Protein AF-0000000079478395 (afdb_homodimer)

Foldseek 3Di:
DWKKFKAQDLVLLVVVLLVLLLVVLPDQKWKFKDAPFKTKTWDFDDVVVQGKIKIKIFTRVLRGPDIDFACPDPVGRMWIKIFGSVVVNVLSVVQSQFSMKMWIWDDDPAIWIKIWGFHDDPPPDTDIDIDTTGIDTDDPVPDDDDDDDDDFQAKKKDQVQVVVLVVLVVQVVADQKKKWKWAQDPVRFIKIKIKHHDPPPDIDIDIDRPMDTDPRGHIAMAMFGCSSVNSSSVPRPDAARMWMWTHDHHFWIWIWGHHPRMIMIMIGTGPDD/DWKKFKAQDLVLLVVVLLVLVLVVLPDQKWKFKDAPFKTKTWDFDDVVVQGKIKIKIFTRVLRGPDIDFACPDPVGRMWIKIFGSVVVNVLSVVQSQFSMKMWIWDDDVAIWIKIWGFHDDPPPDTDIDIDTTGIDTDDPVPDDDDDDDDDFQAKKKDQVQVVVLVVLVVQVVADQKKKWKWAQDPVRFIKIKIKHHDPPPDIDIDIDRPMDTDPRGHIAMAMFGCSSVNSSSVPRPDAARMWMWTHDHHFWIWIWGHHPRMIMIMIGTGPDD

Nearest PDB structures (foldseek):
  8gnn-assembly1_B  TM=8.904E-01  e=8.316E-24  Homo sapiens
  3g65-assembly1_C  TM=8.944E-01  e=1.854E-24  Homo sapiens
  6j8y-assembly1_B  TM=8.993E-01  e=3.936E-23  Homo sapiens
  7z6h-assembly1_C  TM=8.619E-01  e=3.527E-24  Homo sapiens
  3ggr-assembly1_B  TM=8.440E-01  e=3.562E-20  Homo sapiens

Secondary structure (DSSP, 8-state):
-EEEEEE-SHHHHHHHHHHHHHHHTT-SEEEEEE-SSEEEEEEE--GGGT--EEEEEEEHHHH-SEEEEE-SSSTT--EEEEEEHHHHHHHHHHTTT-SEEEEEEEESSSEEEEEEEEE--SSSS-EEEEEEEE-EEPPGGG-------S--SEEEEES-HHHHHHHHHHHHHH-SEEEEEEEE-TTS-EEEEEEEEETTTEEEEEEE-SEE--TT---EEEEEE-HHHHHHHHH-SS--SEEEEEEETTTEEEEEEE-SS-EEEEEEE----/-EEEEEE-SHHHHHHHHHHHHHHHTT-SEEEEEE-SSEEEEEEE--GGGT--EEEEEEEHHHH-SEEEEE-SSSTT--EEEEEEHHHHHHHHHHTTT-SEEEEEEEESSSEEEEEEEEE--SSSS-EEEEEEEE-EEPPGGG-------S--SEEEEES-HHHHHHHHHHHHHH-SEEEEEEEE-TTS-EEEEEEEEETTTEEEEEEE-SEE--TT---EEEEEE-HHHHHHHHH-SS--SEEEEEEETTTEEEEEEE-SS-EEEEEEE----

pLDDT: mean 93.63, std 6.93, range [51.0, 98.69]

Radius of gyration: 32.06 Å; Cα contacts (8 Å, |Δi|>4): 1308; chains: 2; bounding box: 68×97×59 Å

Organism: Varroa destructor (NCBI:txid109461)

InterPro domains:
  IPR007150 HUS1/Mec3 [PF04005] (1-259)
  IPR007150 HUS1/Mec3 [PTHR12900] (1-249)
  IPR016580 HUS1 [PIRSF011312] (1-261)
  IPR046938 DNA clamp superfamily [SSF55979] (12-113)

Structure (mmCIF, N/CA/C/O backbone):
data_AF-0000000079478395-model_v1
#
loop_
_entity.id
_entity.type
_entity.pdbx_description
1 polymer 'Checkpoint protein'
#
loop_
_atom_site.group_PDB
_atom_site.id
_atom_site.type_symbol
_atom_site.label_atom_id
_atom_site.label_alt_id
_atom_site.label_comp_id
_atom_site.label_asym_id
_atom_site.label_entity_id
_atom_site.label_seq_id
_atom_site.pdbx_PDB_ins_code
_atom_site.Cartn_x
_atom_site.Cartn_y
_atom_site.Cartn_z
_atom_site.occupancy
_atom_site.B_iso_or_equiv
_atom_site.auth_seq_id
_atom_site.auth_comp_id
_atom_site.auth_asym_id
_atom_site.auth_atom_id
_atom_site.pdbx_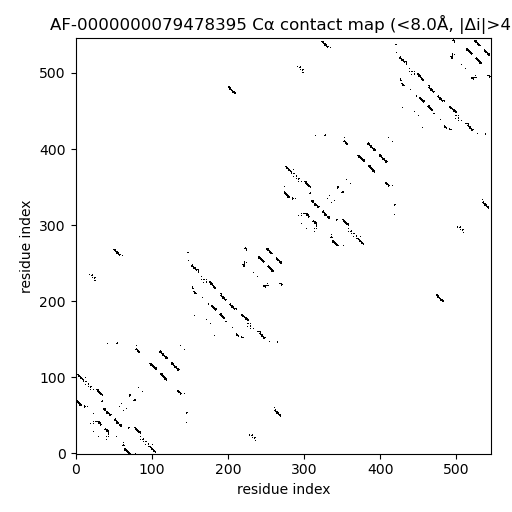PDB_model_num
ATOM 1 N N . MET A 1 1 ? 7.117 47.562 14.719 1 93.94 1 MET A N 1
ATOM 2 C CA . MET A 1 1 ? 7.102 46.125 14.984 1 93.94 1 MET A CA 1
ATOM 3 C C . MET A 1 1 ? 8.492 45.625 15.367 1 93.94 1 MET A C 1
ATOM 5 O O . MET A 1 1 ? 9.492 46.094 14.828 1 93.94 1 MET A O 1
ATOM 9 N N . LYS A 1 2 ? 8.531 44.781 16.438 1 95.69 2 LYS A N 1
ATOM 10 C CA . LYS A 1 2 ? 9.789 44.25 16.938 1 95.69 2 LYS A CA 1
ATOM 11 C C . LYS A 1 2 ? 9.688 42.75 17.219 1 95.69 2 LYS A C 1
ATOM 13 O O . LYS A 1 2 ? 8.68 42.281 17.734 1 95.69 2 LYS A O 1
ATOM 18 N N . PHE A 1 3 ? 10.695 42.031 16.812 1 97.69 3 PHE A N 1
ATOM 19 C CA . PHE A 1 3 ? 10.711 40.594 17.094 1 97.69 3 PHE A CA 1
ATOM 20 C C . PHE A 1 3 ? 12.141 40.062 17.234 1 97.69 3 PHE A C 1
ATOM 22 O O . PHE A 1 3 ? 12.992 40.375 16.406 1 97.69 3 PHE A O 1
ATOM 29 N N . ARG A 1 4 ? 12.32 39.312 18.234 1 98.12 4 ARG A N 1
ATOM 30 C CA . ARG A 1 4 ? 13.547 38.562 18.438 1 98.12 4 ARG A CA 1
ATOM 31 C C . ARG A 1 4 ? 13.273 37.281 19.219 1 98.12 4 ARG A C 1
ATOM 33 O O . ARG A 1 4 ? 12.68 37.312 20.297 1 98.12 4 ARG A O 1
ATOM 40 N N . GLY A 1 5 ? 13.625 36.219 18.688 1 97.94 5 GLY A N 1
ATOM 41 C CA . GLY A 1 5 ? 13.516 34.906 19.328 1 97.94 5 GLY A CA 1
ATOM 42 C C . GLY A 1 5 ? 14.805 34.125 19.297 1 97.94 5 GLY A C 1
ATOM 43 O O . GLY A 1 5 ? 15.531 34.125 18.312 1 97.94 5 GLY A O 1
ATOM 44 N N . VAL A 1 6 ? 15.086 33.438 20.484 1 98.06 6 VAL A N 1
ATOM 45 C CA . VAL A 1 6 ? 16.312 32.656 20.578 1 98.06 6 VAL A CA 1
ATOM 46 C C . VAL A 1 6 ? 15.977 31.203 20.938 1 98.06 6 VAL A C 1
ATOM 48 O O . VAL A 1 6 ? 15.211 30.953 21.859 1 98.06 6 VAL A O 1
ATOM 51 N N . ILE A 1 7 ? 16.516 30.359 20.188 1 97.19 7 ILE A N 1
ATOM 52 C CA . ILE A 1 7 ? 16.391 28.938 20.453 1 97.19 7 ILE A CA 1
ATOM 53 C C . ILE A 1 7 ? 17.734 28.375 20.938 1 97.19 7 ILE A C 1
ATOM 55 O O . ILE A 1 7 ? 18.75 28.516 20.25 1 97.19 7 ILE A O 1
ATOM 59 N N . LYS A 1 8 ? 17.781 27.688 22.062 1 94.06 8 LYS A N 1
ATOM 60 C CA . LYS A 1 8 ? 19.062 27.312 22.641 1 94.06 8 LYS A CA 1
ATOM 61 C C . LYS A 1 8 ? 19.219 25.797 22.703 1 94.06 8 LYS A C 1
ATOM 63 O O . LYS A 1 8 ? 20.109 25.281 23.391 1 94.06 8 LYS A O 1
ATOM 68 N N . ASN A 1 9 ? 18.344 25.062 22.125 1 89.69 9 ASN A N 1
ATOM 69 C CA . ASN A 1 9 ? 18.547 23.609 22.094 1 89.69 9 ASN A CA 1
ATOM 70 C C . ASN A 1 9 ? 18.156 23.016 20.75 1 89.69 9 ASN A C 1
ATOM 72 O O . ASN A 1 9 ? 17.281 23.531 20.062 1 89.69 9 ASN A O 1
ATOM 76 N N . THR A 1 10 ? 18.828 21.969 20.5 1 91 10 THR A N 1
ATOM 77 C CA . THR A 1 10 ? 18.719 21.312 19.203 1 91 10 THR A CA 1
ATOM 78 C C . THR A 1 10 ? 17.328 20.734 18.984 1 91 10 THR A C 1
ATOM 80 O O . THR A 1 10 ? 16.797 20.75 17.875 1 91 10 THR A O 1
ATOM 83 N N . HIS A 1 11 ? 16.734 20.344 20.062 1 91.75 11 HIS A N 1
ATOM 84 C CA . HIS A 1 11 ? 15.406 19.766 19.969 1 91.75 11 HIS A CA 1
ATOM 85 C C . HIS A 1 11 ? 14.391 20.766 19.438 1 91.75 11 HIS A C 1
ATOM 87 O O . HIS A 1 11 ? 13.609 20.453 18.547 1 91.75 11 HIS A O 1
ATOM 93 N N . ASN A 1 12 ? 14.492 21.969 19.984 1 94.38 12 ASN A N 1
ATOM 94 C CA . ASN A 1 12 ? 13.555 23 19.578 1 94.38 12 ASN A CA 1
ATOM 95 C C . ASN A 1 12 ? 13.828 23.484 18.156 1 94.38 12 ASN A C 1
ATOM 97 O O . ASN A 1 12 ? 12.906 23.828 17.422 1 94.38 12 ASN A O 1
ATOM 101 N N . LEU A 1 13 ? 15.008 23.469 17.828 1 94.31 13 LEU A N 1
ATOM 102 C CA . LEU A 1 13 ? 15.352 23.828 16.453 1 94.31 13 LEU A CA 1
ATOM 103 C C . LEU A 1 13 ? 14.797 22.812 15.469 1 94.31 13 LEU A C 1
ATOM 105 O O . LEU A 1 13 ? 14.289 23.188 14.406 1 94.31 13 LEU A O 1
ATOM 109 N N . GLN A 1 14 ? 14.883 21.578 15.867 1 93.31 14 GLN A N 1
ATOM 110 C CA . GLN A 1 14 ? 14.328 20.5 15.047 1 93.31 14 GLN A CA 1
ATOM 111 C C . GLN A 1 14 ? 12.812 20.609 14.945 1 93.31 14 GLN A C 1
ATOM 113 O O . GLN A 1 14 ? 12.227 20.266 13.914 1 93.31 14 GLN A O 1
ATOM 118 N N . LEU A 1 15 ? 12.25 21.031 16.031 1 94.44 15 LEU A N 1
ATOM 119 C CA . LEU A 1 15 ? 10.812 21.266 16.047 1 94.44 15 LEU A CA 1
ATOM 120 C C . LEU A 1 15 ? 10.406 22.297 14.992 1 94.44 15 LEU A C 1
ATOM 122 O O . LEU A 1 15 ? 9.492 22.047 14.211 1 94.44 15 LEU A O 1
ATOM 126 N N . LEU A 1 16 ? 11.125 23.344 14.984 1 96.44 16 LEU A N 1
ATOM 127 C CA . LEU A 1 16 ? 10.812 24.391 14.016 1 96.44 16 LEU A CA 1
ATOM 128 C C . LEU A 1 16 ? 11.07 23.906 12.594 1 96.44 16 LEU A C 1
ATOM 130 O O . LEU A 1 16 ? 10.273 24.188 11.688 1 96.44 16 LEU A O 1
ATOM 134 N N . LEU A 1 17 ? 12.117 23.234 12.398 1 95.81 17 LEU A N 1
ATOM 135 C CA . LEU A 1 17 ? 12.43 22.703 11.078 1 95.81 17 LEU A CA 1
ATOM 136 C C . LEU A 1 17 ? 11.344 21.75 10.602 1 95.81 17 LEU A C 1
ATOM 138 O O . LEU A 1 17 ? 10.945 21.797 9.438 1 95.81 17 LEU A O 1
ATOM 142 N N . ARG A 1 18 ? 10.852 20.938 11.477 1 95.25 18 ARG A N 1
ATOM 143 C CA . ARG A 1 18 ? 9.781 20.016 11.141 1 95.25 18 ARG A CA 1
ATOM 144 C C . ARG A 1 18 ? 8.531 20.766 10.695 1 95.25 18 ARG A C 1
ATOM 146 O O . ARG A 1 18 ? 7.879 20.375 9.727 1 95.25 18 ARG A O 1
ATOM 153 N N . ALA A 1 19 ? 8.211 21.781 11.414 1 97.31 19 ALA A N 1
ATOM 154 C CA . ALA A 1 19 ? 7.051 22.594 11.062 1 97.31 19 ALA A CA 1
ATOM 155 C C . ALA A 1 19 ? 7.215 23.203 9.672 1 97.31 19 ALA A C 1
ATOM 157 O O . ALA A 1 19 ? 6.301 23.141 8.844 1 97.31 19 ALA A O 1
ATOM 158 N N . VAL A 1 20 ? 8.352 23.719 9.438 1 97.75 20 VAL A N 1
ATOM 159 C CA . VAL A 1 20 ? 8.633 24.359 8.164 1 97.75 20 VAL A CA 1
ATOM 160 C C . VAL A 1 20 ? 8.625 23.328 7.043 1 97.75 20 VAL A C 1
ATOM 162 O O . VAL A 1 20 ? 8.125 23.594 5.945 1 97.75 20 VAL A O 1
ATOM 165 N N . HIS A 1 21 ? 9.117 22.219 7.363 1 96.56 21 HIS A N 1
ATOM 166 C CA . HIS A 1 21 ? 9.125 21.125 6.387 1 96.56 21 HIS A CA 1
ATOM 167 C C . HIS A 1 21 ? 7.707 20.734 5.996 1 96.56 21 HIS A C 1
ATOM 169 O O . HIS A 1 21 ? 7.422 20.516 4.816 1 96.56 21 HIS A O 1
ATOM 175 N N . MET A 1 22 ? 6.852 20.609 6.906 1 96.81 22 MET A N 1
ATOM 176 C CA . MET A 1 22 ? 5.457 20.281 6.621 1 96.81 22 MET A CA 1
ATOM 177 C C . MET A 1 22 ? 4.836 21.328 5.699 1 96.81 22 MET A C 1
ATOM 179 O O . MET A 1 22 ? 4.152 20.984 4.734 1 96.81 22 MET A O 1
ATOM 183 N N . ILE A 1 23 ? 5.148 22.531 5.965 1 97.56 23 ILE A N 1
ATOM 184 C CA . ILE A 1 23 ? 4.617 23.641 5.18 1 97.56 23 ILE A CA 1
ATOM 185 C C . ILE A 1 23 ? 5.176 23.578 3.76 1 97.56 23 ILE A C 1
ATOM 187 O O . ILE A 1 23 ? 4.473 23.891 2.797 1 97.56 23 ILE A O 1
ATOM 191 N N . SER A 1 24 ? 6.406 23.203 3.672 1 97.06 24 SER A N 1
ATOM 192 C CA . SER A 1 24 ? 7.082 23.188 2.381 1 97.06 24 SER A CA 1
ATOM 193 C C . SER A 1 24 ? 6.41 22.203 1.42 1 97.06 24 SER A C 1
ATOM 195 O O . SER A 1 24 ? 6.562 22.328 0.202 1 97.06 24 SER A O 1
ATOM 197 N N . LYS A 1 25 ? 5.645 21.266 1.915 1 95.12 25 LYS A N 1
ATOM 198 C CA . LYS A 1 25 ? 4.938 20.297 1.086 1 95.12 25 LYS A CA 1
ATOM 199 C C . LYS A 1 25 ? 3.689 20.906 0.459 1 95.12 25 LYS A C 1
ATOM 201 O O . LYS A 1 25 ? 3.117 20.344 -0.477 1 95.12 25 LYS A O 1
ATOM 206 N N . ILE A 1 26 ? 3.307 22.078 0.953 1 95.06 26 ILE A N 1
ATOM 207 C CA . ILE A 1 26 ? 2.029 22.656 0.545 1 95.06 26 ILE A CA 1
ATOM 208 C C . ILE A 1 26 ? 2.273 23.906 -0.282 1 95.06 26 ILE A C 1
ATOM 210 O O . ILE A 1 26 ? 1.608 24.141 -1.296 1 95.06 26 ILE A O 1
ATOM 214 N N . ALA A 1 27 ? 3.32 24.688 0.171 1 95.56 27 ALA A N 1
ATOM 215 C CA . ALA A 1 27 ? 3.441 26.016 -0.439 1 95.56 27 ALA A CA 1
ATOM 216 C C . ALA A 1 27 ? 4.895 26.484 -0.45 1 95.56 27 ALA A C 1
ATOM 218 O O . ALA A 1 27 ? 5.719 25.984 0.324 1 95.56 27 ALA A O 1
ATOM 219 N N . LYS A 1 28 ? 5.141 27.5 -1.256 1 96.94 28 LYS A N 1
ATOM 220 C CA . LYS A 1 28 ? 6.477 28.078 -1.373 1 96.94 28 LYS A CA 1
ATOM 221 C C . LYS A 1 28 ? 6.633 29.297 -0.464 1 96.94 28 LYS A C 1
ATOM 223 O O . LYS A 1 28 ? 7.75 29.734 -0.184 1 96.94 28 LYS A O 1
ATOM 228 N N . GLU A 1 29 ? 5.5 29.859 -0.106 1 97.81 29 GLU A N 1
ATOM 229 C CA . GLU A 1 29 ? 5.477 30.969 0.833 1 97.81 29 GLU A CA 1
ATOM 230 C C . GLU A 1 29 ? 4.562 30.688 2.02 1 97.81 29 GLU A C 1
ATOM 232 O O . GLU A 1 29 ? 3.559 29.984 1.876 1 97.81 29 GLU A O 1
ATOM 237 N N . VAL A 1 30 ? 4.93 31.281 3.09 1 98.31 30 VAL A N 1
ATOM 238 C CA . VAL A 1 30 ? 4.129 31.047 4.285 1 98.31 30 VAL A CA 1
ATOM 239 C C . VAL A 1 30 ? 3.869 32.375 5.004 1 98.31 30 VAL A C 1
ATOM 241 O O . VAL A 1 30 ? 4.672 33.312 4.914 1 98.31 30 VAL A O 1
ATOM 244 N N . ASP A 1 31 ? 2.725 32.469 5.629 1 98.69 31 ASP A N 1
ATOM 245 C CA . ASP A 1 31 ? 2.416 33.562 6.566 1 98.69 31 ASP A CA 1
ATOM 246 C C . ASP A 1 31 ? 2.91 33.219 7.973 1 98.69 31 ASP A C 1
ATOM 248 O O . ASP A 1 31 ? 2.268 32.438 8.695 1 98.69 31 ASP A O 1
ATOM 252 N N . LEU A 1 32 ? 4.047 33.719 8.344 1 98.62 32 LEU A N 1
ATOM 253 C CA . LEU A 1 32 ? 4.559 33.594 9.703 1 98.62 32 LEU A CA 1
ATOM 254 C C . LEU A 1 32 ? 3.861 34.594 10.641 1 98.62 32 LEU A C 1
ATOM 256 O O . LEU A 1 32 ? 3.973 35.812 10.469 1 98.62 32 LEU A O 1
ATOM 260 N N . GLN A 1 33 ? 3.188 34.031 11.609 1 98.5 33 GLN A N 1
ATOM 261 C CA . GLN A 1 33 ? 2.436 34.844 12.555 1 98.5 33 GLN A CA 1
ATOM 262 C C . GLN A 1 33 ? 3.051 34.812 13.945 1 98.5 33 GLN A C 1
ATOM 264 O O . GLN A 1 33 ? 3.16 33.719 14.539 1 98.5 33 GLN A O 1
ATOM 269 N N . LEU A 1 34 ? 3.441 35.938 14.398 1 98.19 34 LEU A N 1
ATOM 270 C CA . LEU A 1 34 ? 4.027 36.062 15.727 1 98.19 34 LEU A CA 1
ATOM 271 C C . LEU A 1 34 ? 3.084 36.781 16.672 1 98.19 34 LEU A C 1
ATOM 273 O O . LEU A 1 34 ? 2.633 37.875 16.375 1 98.19 34 LEU A O 1
ATOM 277 N N . SER A 1 35 ? 2.754 36.125 17.703 1 97.06 35 SER A N 1
ATOM 278 C CA . SER A 1 35 ? 1.955 36.75 18.75 1 97.06 35 SER A CA 1
ATOM 279 C C . SER A 1 35 ? 2.688 36.719 20.094 1 97.06 35 SER A C 1
ATOM 281 O O . SER A 1 35 ? 3.85 36.312 20.156 1 97.06 35 SER A O 1
ATOM 283 N N . GLN A 1 36 ? 1.993 37.188 21.078 1 95.62 36 GLN A N 1
ATOM 284 C CA . GLN A 1 36 ? 2.596 37.25 22.406 1 95.62 36 GLN A CA 1
ATOM 285 C C . GLN A 1 36 ? 2.932 35.844 22.938 1 95.62 36 GLN A C 1
ATOM 287 O O . GLN A 1 36 ? 3.896 35.688 23.672 1 95.62 36 GLN A O 1
ATOM 292 N N . ASN A 1 37 ? 2.176 34.875 22.438 1 95.56 37 ASN A N 1
ATOM 293 C CA . ASN A 1 37 ? 2.34 33.562 23.094 1 95.56 37 ASN A CA 1
ATOM 294 C C . ASN A 1 37 ? 2.623 32.469 22.094 1 95.56 37 ASN A C 1
ATOM 296 O O . ASN A 1 37 ? 2.951 31.344 22.469 1 95.56 37 ASN A O 1
ATOM 300 N N . THR A 1 38 ? 2.465 32.812 20.797 1 96.19 38 THR A N 1
ATOM 301 C CA . THR A 1 38 ? 2.531 31.703 19.844 1 96.19 38 THR A CA 1
ATOM 302 C C . THR A 1 38 ? 3.266 32.125 18.578 1 96.19 38 THR A C 1
ATOM 304 O O . THR A 1 38 ? 3.242 33.312 18.203 1 96.19 38 THR A O 1
ATOM 307 N N . LEU A 1 39 ? 3.973 31.25 18 1 97.81 39 LEU A N 1
ATOM 308 C CA . LEU A 1 39 ? 4.43 31.297 16.625 1 97.81 39 LEU A CA 1
ATOM 309 C C . LEU A 1 39 ? 3.604 30.375 15.742 1 97.81 39 LEU A C 1
ATOM 311 O O . LEU A 1 39 ? 3.484 29.172 16.031 1 97.81 39 LEU A O 1
ATOM 315 N N . SER A 1 40 ? 3.012 30.906 14.695 1 98.19 40 SER A N 1
ATOM 316 C CA . SER A 1 40 ? 2.193 30.094 13.805 1 98.19 40 SER A CA 1
ATOM 317 C C . SER A 1 40 ? 2.652 30.234 12.359 1 98.19 40 SER A C 1
ATOM 319 O O . SER A 1 40 ? 3.07 31.312 11.93 1 98.19 40 SER A O 1
ATOM 321 N N . LEU A 1 41 ? 2.611 29.156 11.703 1 98.56 41 LEU A N 1
ATOM 322 C CA . LEU A 1 41 ? 2.809 29.125 10.258 1 98.56 41 LEU A CA 1
ATOM 323 C C . LEU A 1 41 ? 1.498 28.812 9.539 1 98.56 41 LEU A C 1
ATOM 325 O O . LEU A 1 41 ? 0.872 27.781 9.797 1 98.56 41 LEU A O 1
ATOM 329 N N . VAL A 1 42 ? 1.105 29.719 8.656 1 98.44 42 VAL A N 1
ATOM 330 C CA . VAL A 1 42 ? -0.207 29.562 8.031 1 98.44 42 VAL A CA 1
ATOM 331 C C . VAL A 1 42 ? -0.065 29.594 6.512 1 98.44 42 VAL A C 1
ATOM 333 O O . VAL A 1 42 ? 0.661 30.422 5.961 1 98.44 42 VAL A O 1
ATOM 336 N N . VAL A 1 43 ? -0.71 28.656 5.883 1 97.38 43 VAL A N 1
ATOM 337 C CA . VAL A 1 43 ? -0.792 28.641 4.426 1 97.38 43 VAL A CA 1
ATOM 338 C C . VAL A 1 43 ? -2.244 28.438 3.994 1 97.38 43 VAL A C 1
ATOM 340 O O . VAL A 1 43 ? -2.994 27.703 4.621 1 97.38 43 VAL A O 1
ATOM 343 N N . VAL A 1 44 ? -2.604 29.203 2.986 1 94.88 44 VAL A N 1
ATOM 344 C CA . VAL A 1 44 ? -3.91 29.062 2.354 1 94.88 44 VAL A CA 1
ATOM 345 C C . VAL A 1 44 ? -3.736 28.797 0.86 1 94.88 44 VAL A C 1
ATOM 347 O O . VAL A 1 44 ? -3.295 29.672 0.112 1 94.88 44 VAL A O 1
ATOM 350 N N . GLU A 1 45 ? -4.07 27.609 0.512 1 92.88 45 GLU A N 1
ATOM 351 C CA . GLU A 1 45 ? -4.008 27.281 -0.908 1 92.88 45 GLU A CA 1
ATOM 352 C C . GLU A 1 45 ? -5.195 27.859 -1.665 1 92.88 45 GLU A C 1
ATOM 354 O O . GLU A 1 45 ? -6.316 27.875 -1.157 1 92.88 45 GLU A O 1
ATOM 359 N N . PRO A 1 46 ? -4.914 28.297 -2.881 1 90.94 46 PRO A N 1
ATOM 360 C CA . PRO A 1 46 ? -6.035 28.766 -3.707 1 90.94 46 PRO A CA 1
ATOM 361 C C . PRO A 1 46 ? -7.066 27.672 -3.959 1 90.94 46 PRO A C 1
ATOM 363 O O . PRO A 1 46 ? -6.738 26.484 -3.904 1 90.94 46 PRO A O 1
ATOM 366 N N . ALA A 1 47 ? -8.266 28.125 -4.281 1 87.56 47 ALA A N 1
ATOM 367 C CA . ALA A 1 47 ? -9.375 27.203 -4.469 1 87.56 47 ALA A CA 1
ATOM 368 C C . ALA A 1 47 ? -9.109 26.25 -5.633 1 87.56 47 ALA A C 1
ATOM 370 O O . ALA A 1 47 ? -9.477 25.078 -5.582 1 87.56 47 ALA A O 1
ATOM 371 N N . ASN A 1 48 ? -8.445 26.688 -6.684 1 88.5 48 ASN A N 1
ATOM 372 C CA . ASN A 1 48 ? -8.211 25.891 -7.879 1 88.5 48 ASN A CA 1
ATOM 373 C C . ASN A 1 48 ? -7.172 24.797 -7.629 1 88.5 48 ASN A C 1
ATOM 375 O O . ASN A 1 48 ? -7.035 23.875 -8.43 1 88.5 48 ASN A O 1
ATOM 379 N N . LYS A 1 49 ? -6.461 24.875 -6.488 1 88.44 49 LYS A N 1
ATOM 380 C CA . LYS A 1 49 ? -5.488 23.844 -6.129 1 88.44 49 LYS A CA 1
ATOM 381 C C . LYS A 1 49 ? -6.004 22.984 -4.988 1 88.44 49 LYS A C 1
ATOM 383 O O . LYS A 1 49 ? -5.223 22.328 -4.301 1 88.44 49 LYS A O 1
ATOM 388 N N . GLY A 1 50 ? -7.316 23.047 -4.707 1 87.62 50 GLY A N 1
ATOM 389 C CA . GLY A 1 50 ? -7.922 22.203 -3.689 1 87.62 50 GLY A CA 1
ATOM 390 C C . GLY A 1 50 ? -8.453 23 -2.504 1 87.62 50 GLY A C 1
ATOM 391 O O . GLY A 1 50 ? -9.312 22.5 -1.767 1 87.62 50 GLY A O 1
ATOM 392 N N . GLY A 1 51 ? -7.801 24.219 -2.232 1 92.56 51 GLY A N 1
ATOM 393 C CA . GLY A 1 51 ? -8.328 25.109 -1.215 1 92.56 51 GLY A CA 1
ATOM 394 C C . GLY A 1 51 ? -7.941 24.703 0.195 1 92.56 51 GLY A C 1
ATOM 395 O O . GLY A 1 51 ? -8.555 25.156 1.166 1 92.56 51 GLY A O 1
ATOM 396 N N . LEU A 1 52 ? -6.945 23.859 0.373 1 95.81 52 LEU A N 1
ATOM 397 C CA . LEU A 1 52 ? -6.488 23.422 1.688 1 95.81 52 LEU A CA 1
ATOM 398 C C . LEU A 1 52 ? -5.867 24.578 2.463 1 95.81 52 LEU A C 1
ATOM 400 O O . LEU A 1 52 ? -5.094 25.359 1.904 1 95.81 52 LEU A O 1
ATOM 404 N N . GLN A 1 53 ? -6.25 24.688 3.705 1 97.38 53 GLN A N 1
ATOM 405 C CA . GLN A 1 53 ? -5.586 25.609 4.629 1 97.38 53 GLN A CA 1
ATOM 406 C C . GLN A 1 53 ? -4.867 24.844 5.738 1 97.38 53 GLN A C 1
ATOM 408 O O . GLN A 1 53 ? -5.352 23.812 6.203 1 97.38 53 GLN A O 1
ATOM 413 N N . MET A 1 54 ? -3.764 25.391 6.148 1 98 54 MET A N 1
ATOM 414 C CA . MET A 1 54 ? -3.037 24.734 7.234 1 98 54 MET A CA 1
ATOM 415 C C . MET A 1 54 ? -2.463 25.781 8.195 1 98 54 MET A C 1
ATOM 417 O O . MET A 1 54 ? -1.954 26.812 7.766 1 98 54 MET A O 1
ATOM 421 N N . LYS A 1 55 ? -2.586 25.5 9.445 1 98.5 55 LYS A N 1
ATOM 422 C CA . LYS A 1 55 ? -1.977 26.297 10.508 1 98.5 55 LYS A CA 1
ATOM 423 C C . LYS A 1 55 ? -1.202 25.406 11.477 1 98.5 55 LYS A C 1
ATOM 425 O O . LYS A 1 55 ? -1.761 24.469 12.055 1 98.5 55 LYS A O 1
ATOM 430 N N . ILE A 1 56 ? 0.06 25.672 11.594 1 98.12 56 ILE A N 1
ATOM 431 C CA . ILE A 1 56 ? 0.871 25.047 12.625 1 98.12 56 ILE A CA 1
ATOM 432 C C . ILE A 1 56 ? 1.139 26.031 13.75 1 98.12 56 ILE A C 1
ATOM 434 O O . ILE A 1 56 ? 1.585 27.156 13.508 1 98.12 56 ILE A O 1
ATOM 438 N N . SER A 1 57 ? 0.895 25.641 14.93 1 97.25 57 SER A N 1
ATOM 439 C CA . SER A 1 57 ? 1.071 26.531 16.078 1 97.25 57 SER A CA 1
ATOM 440 C C . SER A 1 57 ? 2.051 25.922 17.094 1 97.25 57 SER A C 1
ATOM 442 O O . SER A 1 57 ? 1.939 24.75 17.453 1 97.25 57 SER A O 1
ATOM 444 N N . ILE A 1 58 ? 2.945 26.75 17.5 1 97.31 58 ILE A N 1
ATOM 445 C CA . ILE A 1 58 ? 3.922 26.391 18.516 1 97.31 58 ILE A CA 1
ATOM 446 C C . ILE A 1 58 ? 3.91 27.422 19.641 1 97.31 58 ILE A C 1
ATOM 448 O O . ILE A 1 58 ? 3.98 28.625 19.375 1 97.31 58 ILE A O 1
ATOM 452 N N . ASP A 1 59 ? 3.793 26.906 20.797 1 96.5 59 ASP A N 1
ATOM 453 C CA . ASP A 1 59 ? 3.895 27.812 21.938 1 96.5 59 ASP A CA 1
ATOM 454 C C . ASP A 1 59 ? 5.281 28.453 22.016 1 96.5 59 ASP A C 1
ATOM 456 O O . ASP A 1 59 ? 6.293 27.75 21.875 1 96.5 59 ASP A O 1
ATOM 460 N N . ARG A 1 60 ? 5.32 29.734 22.312 1 94.31 60 ARG A N 1
ATOM 461 C CA . ARG A 1 60 ? 6.598 30.438 22.312 1 94.31 60 ARG A CA 1
ATOM 462 C C . ARG A 1 60 ? 7.535 29.844 23.375 1 94.31 60 ARG A C 1
ATOM 464 O O . ARG A 1 60 ? 8.742 29.766 23.156 1 94.31 60 ARG A O 1
ATOM 471 N N . ASP A 1 61 ? 6.934 29.406 24.547 1 94.19 61 ASP A N 1
ATOM 472 C CA . ASP A 1 61 ? 7.754 28.891 25.625 1 94.19 61 ASP A CA 1
ATOM 473 C C . ASP A 1 61 ? 8.32 27.516 25.281 1 94.19 61 ASP A C 1
ATOM 475 O O . ASP A 1 61 ? 9.328 27.094 25.859 1 94.19 61 ASP A O 1
ATOM 479 N N . GLU A 1 62 ? 7.648 26.875 24.391 1 92.81 62 GLU A N 1
ATOM 480 C CA . GLU A 1 62 ? 8.133 25.578 23.953 1 92.81 62 GLU A CA 1
ATOM 481 C C . GLU A 1 62 ? 9.289 25.719 22.969 1 92.81 62 GLU A C 1
ATOM 483 O O . GLU A 1 62 ? 10.156 24.844 22.891 1 92.81 62 GLU A O 1
ATOM 488 N N . LEU A 1 63 ? 9.32 26.859 22.297 1 96.25 63 LEU A N 1
ATOM 489 C CA . LEU A 1 63 ? 10.258 27 21.188 1 96.25 63 LEU A CA 1
ATOM 490 C C . LEU A 1 63 ? 11.43 27.891 21.578 1 96.25 63 LEU A C 1
ATOM 492 O O . LEU A 1 63 ? 12.586 27.578 21.281 1 96.25 63 LEU A O 1
ATOM 496 N N . PHE A 1 64 ? 11.18 28.938 22.328 1 97.5 64 PHE A N 1
ATOM 497 C CA . PHE A 1 64 ? 12.188 29.984 22.5 1 97.5 64 PHE A CA 1
ATOM 498 C C . PHE A 1 64 ? 12.609 30.078 23.969 1 97.5 64 PHE A C 1
ATOM 500 O O . PHE A 1 64 ? 11.766 29.984 24.859 1 97.5 64 PHE A O 1
ATOM 507 N N . SER A 1 65 ? 13.852 30.297 24.125 1 97.38 65 SER A N 1
ATOM 508 C CA . SER A 1 65 ? 14.375 30.625 25.453 1 97.38 65 SER A CA 1
ATOM 509 C C . SER A 1 65 ? 14.258 32.125 25.734 1 97.38 65 SER A C 1
ATOM 511 O O . SER A 1 65 ? 14.18 32.531 26.891 1 97.38 65 SER A O 1
ATOM 513 N N . GLU A 1 66 ? 14.32 32.875 24.75 1 97.56 66 GLU A N 1
ATOM 514 C CA . GLU A 1 66 ? 14.062 34.312 24.766 1 97.56 66 GLU A CA 1
ATOM 515 C C . GLU A 1 66 ? 13.086 34.719 23.656 1 97.56 66 GLU A C 1
ATOM 517 O O . GLU A 1 66 ? 13.141 34.188 22.547 1 97.56 66 GLU A O 1
ATOM 522 N N . TYR A 1 67 ? 12.211 35.594 24.078 1 97.62 67 TYR A N 1
ATOM 523 C CA . TYR A 1 67 ? 11.188 36 23.109 1 97.62 67 TYR A CA 1
ATOM 524 C C . TYR A 1 67 ? 10.75 37.438 23.359 1 97.62 67 TYR A C 1
ATOM 526 O O . TYR A 1 67 ? 10.18 37.75 24.406 1 97.62 67 TYR A O 1
ATOM 534 N N . ILE A 1 68 ? 11.109 38.312 22.391 1 97.5 68 ILE A N 1
ATOM 535 C CA . ILE A 1 68 ? 10.68 39.688 22.391 1 97.5 68 ILE A CA 1
ATOM 536 C C . ILE A 1 68 ? 9.797 39.969 21.172 1 97.5 68 ILE A C 1
ATOM 538 O O . ILE A 1 68 ? 10.219 39.719 20.031 1 97.5 68 ILE A O 1
ATOM 542 N N . MET A 1 69 ? 8.633 40.469 21.469 1 96.19 69 MET A N 1
ATOM 543 C CA . MET A 1 69 ? 7.715 40.688 20.344 1 96.19 69 MET A CA 1
ATOM 544 C C . MET A 1 69 ? 6.816 41.875 20.609 1 96.19 69 MET A C 1
ATOM 546 O O . MET A 1 69 ? 6.27 42.031 21.703 1 96.19 69 MET A O 1
ATOM 550 N N . GLY A 1 70 ? 6.773 42.781 19.719 1 96.69 70 GLY A N 1
ATOM 551 C CA . GLY A 1 70 ? 5.84 43.875 19.656 1 96.69 70 GLY A CA 1
ATOM 552 C C . GLY A 1 70 ? 5.16 44.031 18.312 1 96.69 70 GLY A C 1
ATOM 553 O O . GLY A 1 70 ? 5.828 44.156 17.281 1 96.69 70 GLY A O 1
ATOM 554 N N . GLY A 1 71 ? 3.93 44.031 18.266 1 96.25 71 GLY A N 1
ATOM 555 C CA . GLY A 1 71 ? 3.17 44 17.031 1 96.25 71 GLY A CA 1
ATOM 556 C C . GLY A 1 71 ? 2.924 45.375 16.453 1 96.25 71 GLY A C 1
ATOM 557 O O . GLY A 1 71 ? 3.723 46.281 16.656 1 96.25 71 GLY A O 1
ATOM 558 N N . VAL A 1 72 ? 1.914 45.5 15.602 1 95.19 72 VAL A N 1
ATOM 559 C CA . VAL A 1 72 ? 1.586 46.719 14.898 1 95.19 72 VAL A CA 1
ATOM 560 C C . VAL A 1 72 ? 1.149 47.781 15.898 1 95.19 72 VAL A C 1
ATOM 562 O O . VAL A 1 72 ? 1.51 48.969 15.766 1 95.19 72 VAL A O 1
ATOM 565 N N . SER A 1 73 ? 0.384 47.375 16.875 1 94.31 73 SER A N 1
ATOM 566 C CA . SER A 1 73 ? -0.1 48.188 17.969 1 94.31 73 SER A CA 1
ATOM 567 C C . SER A 1 73 ? -0.443 47.375 19.203 1 94.31 73 SER A C 1
ATOM 569 O O . SER A 1 73 ? -0.322 46.125 19.172 1 94.31 73 SER A O 1
ATOM 571 N N . THR A 1 74 ? -0.83 48.031 20.203 1 92.44 74 THR A N 1
ATOM 572 C CA . THR A 1 74 ? -1.238 47.312 21.406 1 92.44 74 THR A CA 1
ATOM 573 C C . THR A 1 74 ? -2.488 46.5 21.156 1 92.44 74 THR A C 1
ATOM 575 O O . THR A 1 74 ? -2.641 45.406 21.703 1 92.44 74 THR A O 1
ATOM 578 N N . GLU A 1 75 ? -3.406 47 20.281 1 92.69 75 GLU A N 1
ATOM 579 C CA . GLU A 1 75 ? -4.652 46.344 19.938 1 92.69 75 GLU A CA 1
ATOM 580 C C . GLU A 1 75 ? -4.418 45.219 18.922 1 92.69 75 GLU A C 1
ATOM 582 O O . GLU A 1 75 ? -5.129 44.219 18.906 1 92.69 75 GLU A O 1
ATOM 587 N N . ARG A 1 76 ? -3.494 45.469 18.109 1 93.75 76 ARG A N 1
ATOM 588 C CA . ARG A 1 76 ? -3.08 44.5 17.094 1 93.75 76 ARG A CA 1
ATOM 589 C C . ARG A 1 76 ? -1.646 44.031 17.328 1 93.75 76 ARG A C 1
ATOM 591 O O . ARG A 1 76 ? -0.769 44.281 16.484 1 93.75 76 ARG A O 1
ATOM 598 N N . ASN A 1 77 ? -1.541 43.344 18.422 1 96.38 77 ASN A N 1
ATOM 599 C CA . ASN A 1 77 ? -0.207 43 18.891 1 96.38 77 ASN A CA 1
ATOM 600 C C . ASN A 1 77 ? 0.273 41.688 18.266 1 96.38 77 ASN A C 1
ATOM 602 O O . ASN A 1 77 ? 0.574 40.719 18.984 1 96.38 77 ASN A O 1
ATOM 606 N N . GLU A 1 78 ? 0.285 41.594 17.016 1 97.75 78 GLU A N 1
ATOM 607 C CA . GLU A 1 78 ? 0.794 40.469 16.219 1 97.75 78 GLU A CA 1
ATOM 608 C C . GLU A 1 78 ? 1.647 40.969 15.062 1 97.75 78 GLU A C 1
ATOM 610 O O . GLU A 1 78 ? 1.587 42.156 14.703 1 97.75 78 GLU A O 1
ATOM 615 N N . ILE A 1 79 ? 2.496 40.156 14.539 1 98 79 ILE A N 1
ATOM 616 C CA . ILE A 1 79 ? 3.258 40.406 13.32 1 98 79 ILE A CA 1
ATOM 617 C C . ILE A 1 79 ? 2.971 39.312 12.305 1 98 79 ILE A C 1
ATOM 619 O O . ILE A 1 79 ? 3.043 38.125 12.641 1 98 79 ILE A O 1
ATOM 623 N N . HIS A 1 80 ? 2.584 39.688 11.156 1 98.38 80 HIS A N 1
ATOM 624 C CA . HIS A 1 80 ? 2.418 38.719 10.055 1 98.38 80 HIS A CA 1
ATOM 625 C C . HIS A 1 80 ? 3.436 39 8.953 1 98.38 80 HIS A C 1
ATOM 627 O O . HIS A 1 80 ? 3.516 40.094 8.422 1 98.38 80 HIS A O 1
ATOM 633 N N . LEU A 1 81 ? 4.207 37.969 8.641 1 98.44 81 LEU A N 1
ATOM 634 C CA . LEU A 1 81 ? 5.25 38.094 7.633 1 98.44 81 LEU A CA 1
ATOM 635 C C . LEU A 1 81 ? 5.086 37.031 6.547 1 98.44 81 LEU A C 1
ATOM 637 O O . LEU A 1 81 ? 4.859 35.844 6.848 1 98.44 81 LEU A O 1
ATOM 641 N N . GLU A 1 82 ? 5.117 37.406 5.379 1 98.5 82 GLU A N 1
ATOM 642 C CA . GLU A 1 82 ? 5.273 36.469 4.281 1 98.5 82 GLU A CA 1
ATOM 643 C C . GLU A 1 82 ? 6.734 36.062 4.109 1 98.5 82 GLU A C 1
ATOM 645 O O . GLU A 1 82 ? 7.602 36.906 3.885 1 98.5 82 GLU A O 1
ATOM 650 N N . VAL A 1 83 ? 7 34.812 4.207 1 98.56 83 VAL A N 1
ATOM 651 C CA . VAL A 1 83 ? 8.375 34.312 4.223 1 98.56 83 VAL A CA 1
ATOM 652 C C . VAL A 1 83 ? 8.547 33.219 3.158 1 98.56 83 VAL A C 1
ATOM 654 O O . VAL A 1 83 ? 7.703 32.344 3.029 1 98.56 83 VAL A O 1
ATOM 657 N N . PRO A 1 84 ? 9.594 33.312 2.355 1 98.69 84 PRO A N 1
ATOM 658 C CA . PRO A 1 84 ? 9.883 32.188 1.465 1 98.69 84 PRO A CA 1
ATOM 659 C C . PRO A 1 84 ? 10.258 30.906 2.225 1 98.69 84 PRO A C 1
ATOM 661 O O . PRO A 1 84 ? 11.258 30.891 2.938 1 98.69 84 PRO A O 1
ATOM 664 N N . VAL A 1 85 ? 9.523 29.891 2.006 1 98.5 85 VAL A N 1
ATOM 665 C CA . VAL A 1 85 ? 9.641 28.672 2.797 1 98.5 85 VAL A CA 1
ATOM 666 C C . VAL A 1 85 ? 10.984 28.016 2.521 1 98.5 85 VAL A C 1
ATOM 668 O O . VAL A 1 85 ? 11.648 27.531 3.443 1 98.5 85 VAL A O 1
ATOM 671 N N . GLY A 1 86 ? 11.359 27.969 1.268 1 98.19 86 GLY A N 1
ATOM 672 C CA . GLY A 1 86 ? 12.617 27.344 0.894 1 98.19 86 GLY A CA 1
ATOM 673 C C . GLY A 1 86 ? 13.82 27.938 1.604 1 98.19 86 GLY A C 1
ATOM 674 O O . GLY A 1 86 ? 14.695 27.219 2.074 1 98.19 86 GLY A O 1
ATOM 675 N N . MET A 1 87 ? 13.859 29.234 1.678 1 97.81 87 MET A N 1
ATOM 676 C CA . MET A 1 87 ? 14.977 29.922 2.316 1 97.81 87 MET A CA 1
ATOM 677 C C . MET A 1 87 ? 14.992 29.656 3.818 1 97.81 87 MET A C 1
ATOM 679 O O . MET A 1 87 ? 16.047 29.375 4.391 1 97.81 87 MET A O 1
ATOM 683 N N . LEU A 1 88 ? 13.836 29.766 4.367 1 97.88 88 LEU A N 1
ATOM 684 C CA . LEU A 1 88 ? 13.734 29.5 5.797 1 97.88 88 LEU A CA 1
ATOM 685 C C . LEU A 1 88 ? 14.172 28.062 6.117 1 97.88 88 LEU A C 1
ATOM 687 O O . LEU A 1 88 ? 14.93 27.844 7.066 1 97.88 88 LEU A O 1
ATOM 691 N N . ALA A 1 89 ? 13.719 27.156 5.328 1 97.5 89 ALA A N 1
ATOM 692 C CA . ALA A 1 89 ? 14.086 25.75 5.52 1 97.5 89 ALA A CA 1
ATOM 693 C C . ALA A 1 89 ? 15.594 25.562 5.391 1 97.5 89 ALA A C 1
ATOM 695 O O . ALA A 1 89 ? 16.203 24.844 6.188 1 97.5 89 ALA A O 1
ATOM 696 N N . GLU A 1 90 ? 16.156 26.141 4.418 1 97.12 90 GLU A N 1
ATOM 697 C CA . GLU A 1 90 ? 17.594 26.016 4.176 1 97.12 90 GLU A CA 1
ATOM 698 C C . GLU A 1 90 ? 18.406 26.562 5.355 1 97.12 90 GLU A C 1
ATOM 700 O O . GLU A 1 90 ? 19.359 25.922 5.809 1 97.12 90 GLU A O 1
ATOM 705 N N . VAL A 1 91 ? 18.062 27.688 5.785 1 96.56 91 VAL A N 1
ATOM 706 C CA . VAL A 1 91 ? 18.75 28.312 6.914 1 96.56 91 VAL A CA 1
ATOM 707 C C . VAL A 1 91 ? 18.656 27.406 8.141 1 96.56 91 VAL A C 1
ATOM 709 O O . VAL A 1 91 ? 19.641 27.219 8.852 1 96.56 91 VAL A O 1
ATOM 712 N N . LEU A 1 92 ? 17.484 26.891 8.359 1 96.19 92 LEU A N 1
ATOM 713 C CA . LEU A 1 92 ? 17.281 26.016 9.508 1 96.19 92 LEU A CA 1
ATOM 714 C C . LEU A 1 92 ? 18.078 24.734 9.375 1 96.19 92 LEU A C 1
ATOM 716 O O . LEU A 1 92 ? 18.641 24.234 10.359 1 96.19 92 LEU A O 1
ATOM 720 N N . ARG A 1 93 ? 18.141 24.219 8.195 1 95.12 93 ARG A N 1
ATOM 721 C CA . ARG A 1 93 ? 18.922 23 7.957 1 95.12 93 ARG A CA 1
ATOM 722 C C . ARG A 1 93 ? 20.406 23.219 8.273 1 95.12 93 ARG A C 1
ATOM 724 O O . ARG A 1 93 ? 21.062 22.344 8.828 1 95.12 93 ARG A O 1
ATOM 731 N N . HIS A 1 94 ? 20.891 24.359 7.949 1 92.31 94 HIS A N 1
ATOM 732 C CA . HIS A 1 94 ? 22.281 24.719 8.195 1 92.31 94 HIS A CA 1
ATOM 733 C C . HIS A 1 94 ? 22.547 24.906 9.688 1 92.31 94 HIS A C 1
ATOM 735 O O . HIS A 1 94 ? 23.672 24.75 10.148 1 92.31 94 HIS A O 1
ATOM 741 N N . ALA A 1 95 ? 21.516 25.203 10.359 1 92.62 95 ALA A N 1
ATOM 742 C CA . ALA A 1 95 ? 21.656 25.562 11.773 1 92.62 95 ALA A CA 1
ATOM 743 C C . ALA A 1 95 ? 21.375 24.359 12.68 1 92.62 95 ALA A C 1
ATOM 745 O O . ALA A 1 95 ? 21.375 24.5 13.906 1 92.62 95 ALA A O 1
ATOM 746 N N . VAL A 1 96 ? 21.094 23.219 12.188 1 85.88 96 VAL A N 1
ATOM 747 C CA . VAL A 1 96 ? 20.547 22.109 12.953 1 85.88 96 VAL A CA 1
ATOM 748 C C . VAL A 1 96 ? 21.516 21.703 14.062 1 85.88 96 VAL A C 1
ATOM 750 O O . VAL A 1 96 ? 21.078 21.266 15.133 1 85.88 96 VAL A O 1
ATOM 753 N N . SER A 1 97 ? 22.797 21.891 13.914 1 86.62 97 SER A N 1
ATOM 754 C CA . SER A 1 97 ? 23.797 21.516 14.914 1 86.62 97 SER A CA 1
ATOM 755 C C . SER A 1 97 ? 24.188 22.703 15.781 1 86.62 97 SER A C 1
ATOM 757 O O . SER A 1 97 ? 25.078 22.594 16.609 1 86.62 97 SER A O 1
ATOM 759 N N . ALA A 1 98 ? 23.531 23.766 15.648 1 90.81 98 ALA A N 1
ATOM 760 C CA . ALA A 1 98 ? 23.891 25 16.344 1 90.81 98 ALA A CA 1
ATOM 761 C C . ALA A 1 98 ? 23.547 24.906 17.828 1 90.81 98 ALA A C 1
ATOM 763 O O . ALA A 1 98 ? 22.547 24.297 18.203 1 90.81 98 ALA A O 1
ATOM 764 N N . HIS A 1 99 ? 24.328 25.516 18.656 1 89.44 99 HIS A N 1
ATOM 765 C CA . HIS A 1 99 ? 24.062 25.625 20.078 1 89.44 99 HIS A CA 1
ATOM 766 C C . HIS A 1 99 ? 23.016 26.688 20.375 1 89.44 99 HIS A C 1
ATOM 768 O O . HIS A 1 99 ? 22.375 26.656 21.422 1 89.44 99 HIS A O 1
ATOM 774 N N . SER A 1 100 ? 23.047 27.547 19.484 1 94.31 100 SER A N 1
ATOM 775 C CA . SER A 1 100 ? 22.078 28.641 19.609 1 94.31 100 SER A CA 1
ATOM 776 C C . SER A 1 100 ? 21.641 29.156 18.25 1 94.31 100 SER A C 1
ATOM 778 O O . SER A 1 100 ? 22.438 29.188 17.312 1 94.31 100 SER A O 1
ATOM 780 N N . PHE A 1 101 ? 20.375 29.531 18.172 1 96.88 101 PHE A N 1
ATOM 781 C CA . PHE A 1 101 ? 19.781 30.062 16.938 1 96.88 101 PHE A CA 1
ATOM 782 C C . PHE A 1 101 ? 18.875 31.234 17.25 1 96.88 101 PHE A C 1
ATOM 784 O O . PHE A 1 101 ? 17.969 31.141 18.078 1 96.88 101 PHE A O 1
ATOM 791 N N . ARG A 1 102 ? 19.156 32.312 16.562 1 97.38 102 ARG A N 1
ATOM 792 C CA . ARG A 1 102 ? 18.391 33.531 16.844 1 97.38 102 ARG A CA 1
ATOM 793 C C . ARG A 1 102 ? 17.703 34.031 15.57 1 97.38 102 ARG A C 1
ATOM 795 O O . ARG A 1 102 ? 18.297 34.062 14.5 1 97.38 102 ARG A O 1
ATOM 802 N N . LEU A 1 103 ? 16.469 34.406 15.688 1 97.75 103 LEU A N 1
ATOM 803 C CA . LEU A 1 103 ? 15.688 35.062 14.648 1 97.75 103 LEU A CA 1
ATOM 804 C C . LEU A 1 103 ? 15.312 36.469 15.078 1 97.75 103 LEU A C 1
ATOM 806 O O . LEU A 1 103 ? 14.828 36.688 16.188 1 97.75 103 LEU A O 1
ATOM 810 N N . LYS A 1 104 ? 15.586 37.406 14.125 1 97.88 104 LYS A N 1
ATOM 811 C CA . LYS A 1 104 ? 15.297 38.781 14.453 1 97.88 104 LYS A CA 1
ATOM 812 C C . LYS A 1 104 ? 14.75 39.531 13.242 1 97.88 104 LYS A C 1
ATOM 814 O O . LYS A 1 104 ? 15.273 39.406 12.133 1 97.88 104 LYS A O 1
ATOM 819 N N . LEU A 1 105 ? 13.703 40.25 13.5 1 98.06 105 LEU A N 1
ATOM 820 C CA . LEU A 1 105 ? 13.18 41.125 12.469 1 98.06 105 LEU A CA 1
ATOM 821 C C . LEU A 1 105 ? 13.984 42.438 12.414 1 98.06 105 LEU A C 1
ATOM 823 O O . LEU A 1 105 ? 14.234 43.031 13.453 1 98.06 105 LEU A O 1
ATOM 827 N N . SER A 1 106 ? 14.438 42.75 11.195 1 95.81 106 SER A N 1
ATOM 828 C CA . SER A 1 106 ? 15.219 43.969 11.008 1 95.81 106 SER A CA 1
ATOM 829 C C . SER A 1 106 ? 14.766 44.719 9.766 1 95.81 106 SER A C 1
ATOM 831 O O . SER A 1 106 ? 14.133 44.156 8.875 1 95.81 106 SER A O 1
ATOM 833 N N . LYS A 1 107 ? 14.922 46.094 9.812 1 88 107 LYS A N 1
ATOM 834 C CA . LYS A 1 107 ? 14.609 46.906 8.648 1 88 107 LYS A CA 1
ATOM 835 C C . LYS A 1 107 ? 15.875 47.5 8.016 1 88 107 LYS A C 1
ATOM 837 O O . LYS A 1 107 ? 16.609 48.25 8.656 1 88 107 LYS A O 1
ATOM 842 N N . LYS A 1 108 ? 16.297 47.031 7.051 1 85.56 108 LYS A N 1
ATOM 843 C CA . LYS A 1 108 ? 17.312 47.656 6.223 1 85.56 108 LYS A CA 1
ATOM 844 C C . LYS A 1 108 ? 16.688 48.438 5.086 1 85.56 108 LYS A C 1
ATOM 846 O O . LYS A 1 108 ? 15.883 49.344 5.332 1 85.56 108 LYS A O 1
ATOM 851 N N . ALA A 1 109 ? 16.938 48.094 3.863 1 88.75 109 ALA A N 1
ATOM 852 C CA . ALA A 1 109 ? 16.219 48.688 2.746 1 88.75 109 ALA A CA 1
ATOM 853 C C . ALA A 1 109 ? 14.797 48.125 2.656 1 88.75 109 ALA A C 1
ATOM 855 O O . ALA A 1 109 ? 13.852 48.844 2.326 1 88.75 109 ALA A O 1
ATOM 856 N N . SER A 1 110 ? 14.711 46.969 2.988 1 94 110 SER A N 1
ATOM 857 C CA . SER A 1 110 ? 13.461 46.219 3.084 1 94 110 SER A CA 1
ATOM 858 C C . SER A 1 110 ? 13.445 45.312 4.309 1 94 110 SER A C 1
ATOM 860 O O . SER A 1 110 ? 14.492 45.031 4.887 1 94 110 SER A O 1
ATOM 862 N N . PRO A 1 111 ? 12.242 45 4.762 1 95.88 111 PRO A N 1
ATOM 863 C CA . PRO A 1 111 ? 12.188 44.125 5.934 1 95.88 111 PRO A CA 1
ATOM 864 C C . PRO A 1 111 ? 12.906 42.781 5.703 1 95.88 111 PRO A C 1
ATOM 866 O O . PRO A 1 111 ? 12.766 42.188 4.641 1 95.88 111 PRO A O 1
ATOM 869 N N . ILE A 1 112 ? 13.633 42.344 6.684 1 97.62 112 ILE A N 1
ATOM 870 C CA . ILE A 1 112 ? 14.383 41.094 6.609 1 97.62 112 ILE A CA 1
ATOM 871 C C . ILE A 1 112 ? 14.297 40.375 7.945 1 97.62 112 ILE A C 1
ATOM 873 O O . ILE A 1 112 ? 14.234 41 9 1 97.62 112 ILE A O 1
ATOM 877 N N . LEU A 1 113 ? 14.188 39.125 7.867 1 97.69 113 LEU A N 1
ATOM 878 C CA . LEU A 1 113 ? 14.383 38.25 9.023 1 97.69 113 LEU A CA 1
ATOM 879 C C . LEU A 1 113 ? 15.828 37.781 9.102 1 97.69 113 LEU A C 1
ATOM 881 O O . LEU A 1 113 ? 16.281 37 8.266 1 97.69 113 LEU A O 1
ATOM 885 N N . VAL A 1 114 ? 16.531 38.25 10.109 1 97.5 114 VAL A N 1
ATOM 886 C CA . VAL A 1 114 ? 17.938 37.875 10.266 1 97.5 114 VAL A CA 1
ATOM 887 C C . VAL A 1 114 ? 18.047 36.625 11.133 1 97.5 114 VAL A C 1
ATOM 889 O O . VAL A 1 114 ? 17.594 36.594 12.281 1 97.5 114 VAL A O 1
ATOM 892 N N . ALA A 1 115 ? 18.641 35.625 10.578 1 97.69 115 ALA A N 1
ATOM 893 C CA . ALA A 1 115 ? 18.875 34.375 11.289 1 97.69 115 ALA A CA 1
ATOM 894 C C . ALA A 1 115 ? 20.359 34.219 11.625 1 97.69 115 ALA A C 1
ATOM 896 O O . ALA A 1 115 ? 21.203 34.312 10.742 1 97.69 115 ALA A O 1
ATOM 897 N N . VAL A 1 116 ? 20.625 33.969 12.867 1 96.62 116 VAL A N 1
ATOM 898 C CA . VAL A 1 116 ? 22.016 33.812 13.312 1 96.62 116 VAL A CA 1
ATOM 899 C C . VAL A 1 116 ? 22.172 32.469 14.039 1 96.62 116 VAL A C 1
ATOM 901 O O . VAL A 1 116 ? 21.453 32.219 15.008 1 96.62 116 VAL A O 1
ATOM 904 N N . ALA A 1 117 ? 23.078 31.719 13.602 1 95.62 117 ALA A N 1
ATOM 905 C CA . ALA A 1 117 ? 23.391 30.438 14.234 1 95.62 117 ALA A CA 1
ATOM 906 C C . ALA A 1 117 ? 24.797 30.453 14.836 1 95.62 117 ALA A C 1
ATOM 908 O O . ALA A 1 117 ? 25.75 30.891 14.188 1 95.62 117 ALA A O 1
ATOM 909 N N . GLU A 1 118 ? 24.875 30.031 16.016 1 92.94 118 GLU A N 1
ATOM 910 C CA . GLU A 1 118 ? 26.156 29.828 16.656 1 92.94 118 GLU A CA 1
ATOM 911 C C . GLU A 1 118 ? 26.578 28.359 16.609 1 92.94 118 GLU A C 1
ATOM 913 O O . GLU A 1 118 ? 26.031 27.531 17.328 1 92.94 118 GLU A O 1
ATOM 918 N N . LEU A 1 119 ? 27.562 28.062 15.789 1 87.75 119 LEU A N 1
ATOM 919 C CA . LEU A 1 119 ? 27.969 26.688 15.539 1 87.75 119 LEU A CA 1
ATOM 920 C C . LEU A 1 119 ? 29.125 26.297 16.438 1 87.75 119 LEU A C 1
ATOM 922 O O . LEU A 1 119 ? 29.922 27.156 16.844 1 87.75 119 LEU A O 1
ATOM 926 N N . PRO A 1 120 ? 29.141 24.906 16.75 1 80.88 120 PRO A N 1
ATOM 927 C CA . PRO A 1 120 ? 30.281 24.453 17.547 1 80.88 120 PRO A CA 1
ATOM 928 C C . PRO A 1 120 ? 31.609 24.562 16.812 1 80.88 120 PRO A C 1
ATOM 930 O O . PRO A 1 120 ? 31.656 24.438 15.586 1 80.88 120 PRO A O 1
ATOM 933 N N . SER A 1 121 ? 32.625 25.125 17.188 1 72.12 121 SER A N 1
ATOM 934 C CA . SER A 1 121 ? 33.938 25.188 16.547 1 72.12 121 SER A CA 1
ATOM 935 C C . SER A 1 121 ? 34.938 24.281 17.266 1 72.12 121 SER A C 1
ATOM 937 O O . SER A 1 121 ? 34.844 24.094 18.484 1 72.12 121 SER A O 1
ATOM 939 N N . ALA A 1 122 ? 35.406 23.25 16.406 1 60.84 122 ALA A N 1
ATOM 940 C CA . ALA A 1 122 ? 36.531 22.516 16.969 1 60.84 122 ALA A CA 1
ATOM 941 C C . ALA A 1 122 ? 37.5 23.453 17.656 1 60.84 122 ALA A C 1
ATOM 943 O O . ALA A 1 122 ? 38.125 23.094 18.656 1 60.84 122 ALA A O 1
ATOM 944 N N . VAL A 1 123 ? 37.938 24.531 16.984 1 58.72 123 VAL A N 1
ATOM 945 C CA . VAL A 1 123 ? 38.844 25.5 17.562 1 58.72 123 VAL A CA 1
ATOM 946 C C . VAL A 1 123 ? 38.094 26.547 18.359 1 58.72 123 VAL A C 1
ATOM 948 O O . VAL A 1 123 ? 36.875 26.719 18.188 1 58.72 123 VAL A O 1
ATOM 951 N N . SER A 1 124 ? 38.5 27.078 19.516 1 55.09 124 SER A N 1
ATOM 952 C CA . SER A 1 124 ? 37.969 27.984 20.516 1 55.09 124 SER A CA 1
ATOM 953 C C . SER A 1 124 ? 37.062 29.031 19.875 1 55.09 124 SER A C 1
ATOM 955 O O . SER A 1 124 ? 36.281 29.688 20.578 1 55.09 124 SER A O 1
ATOM 957 N N . ALA A 1 125 ? 37.156 29.156 18.578 1 56.84 125 ALA A N 1
ATOM 958 C CA . ALA A 1 125 ? 36.438 30.328 18.062 1 56.84 125 ALA A CA 1
ATOM 959 C C . ALA A 1 125 ? 35.031 29.922 17.562 1 56.84 125 ALA A C 1
ATOM 961 O O . ALA A 1 125 ? 34.906 29.031 16.734 1 56.84 125 ALA A O 1
ATOM 962 N N . GLU A 1 126 ? 34 30.281 18.297 1 62.72 126 GLU A N 1
ATOM 963 C CA . GLU A 1 126 ? 32.594 30.156 17.922 1 62.72 126 GLU A CA 1
ATOM 964 C C . GLU A 1 126 ? 32.344 30.703 16.516 1 62.72 126 GLU A C 1
ATOM 966 O O . GLU A 1 126 ? 32.781 31.812 16.188 1 62.72 126 GLU A O 1
ATOM 971 N N . ARG A 1 127 ? 32.062 29.781 15.57 1 79.69 127 ARG A N 1
ATOM 972 C CA . ARG A 1 127 ? 31.703 30.219 14.227 1 79.69 127 ARG A CA 1
ATOM 973 C C . ARG A 1 127 ? 30.219 30.609 14.148 1 79.69 127 ARG A C 1
ATOM 975 O O . ARG A 1 127 ? 29.359 29.891 14.648 1 79.69 127 ARG A O 1
ATOM 982 N N . CYS A 1 128 ? 30.047 31.953 13.984 1 86.94 128 CYS A N 1
ATOM 983 C CA . CYS A 1 128 ? 28.688 32.5 13.828 1 86.94 128 CYS A CA 1
ATOM 984 C C . CYS A 1 128 ? 28.344 32.688 12.359 1 86.94 128 CYS A C 1
ATOM 986 O O . CYS A 1 128 ? 29.141 33.281 11.609 1 86.94 128 CYS A O 1
ATOM 988 N N . VAL A 1 129 ? 27.297 32.062 11.977 1 92.06 129 VAL A N 1
ATOM 989 C CA . VAL A 1 129 ? 26.828 32.219 10.609 1 92.06 129 VAL A CA 1
ATOM 990 C C . VAL A 1 129 ? 25.516 33.031 10.609 1 92.06 129 VAL A C 1
ATOM 992 O O . VAL A 1 129 ? 24.609 32.75 11.391 1 92.06 129 VAL A O 1
ATOM 995 N N . SER A 1 130 ? 25.438 34.031 9.781 1 94.88 130 SER A N 1
ATOM 996 C CA . SER A 1 130 ? 24.266 34.875 9.695 1 94.88 130 SER A CA 1
ATOM 997 C C . SER A 1 130 ? 23.641 34.844 8.305 1 94.88 130 SER A C 1
ATOM 999 O O . SER A 1 130 ? 24.359 34.812 7.301 1 94.88 130 SER A O 1
ATOM 1001 N N . HIS A 1 131 ? 22.344 34.719 8.188 1 95.81 131 HIS A N 1
ATOM 1002 C CA . HIS A 1 131 ? 21.594 34.75 6.945 1 95.81 131 HIS A CA 1
ATOM 1003 C C . HIS A 1 131 ? 20.469 35.781 6.996 1 95.81 131 HIS A C 1
ATOM 1005 O O . HIS A 1 131 ? 19.797 35.906 8.016 1 95.81 131 HIS A O 1
ATOM 1011 N N . ASP A 1 132 ? 20.359 36.5 5.938 1 96.69 132 ASP A N 1
ATOM 1012 C CA . ASP A 1 132 ? 19.219 37.438 5.777 1 96.69 132 ASP A CA 1
ATOM 1013 C C . ASP A 1 132 ? 18.125 36.781 4.926 1 96.69 132 ASP A C 1
ATOM 1015 O O . ASP A 1 132 ? 18.375 36.375 3.799 1 96.69 132 ASP A O 1
ATOM 1019 N N . ILE A 1 133 ? 16.953 36.75 5.469 1 97.88 133 ILE A N 1
ATOM 1020 C CA . ILE A 1 133 ? 15.797 36.219 4.738 1 97.88 133 ILE A CA 1
ATOM 1021 C C . ILE A 1 133 ? 14.844 37.375 4.414 1 97.88 133 ILE A C 1
ATOM 1023 O O . ILE A 1 133 ? 14.211 37.938 5.312 1 97.88 133 ILE A O 1
ATOM 1027 N N . PRO A 1 134 ? 14.75 37.688 3.141 1 97.69 134 PRO A N 1
ATOM 1028 C CA . PRO A 1 134 ? 13.789 38.75 2.795 1 97.69 134 PRO A CA 1
ATOM 1029 C C . PRO A 1 134 ? 12.352 38.375 3.135 1 97.69 134 PRO A C 1
ATOM 1031 O O . PRO A 1 134 ? 11.922 37.25 2.861 1 97.69 134 PRO A O 1
ATOM 1034 N N . VAL A 1 135 ? 11.625 39.375 3.734 1 98.19 135 VAL A N 1
ATOM 1035 C CA . VAL A 1 135 ? 10.234 39.094 4.082 1 98.19 135 VAL A CA 1
ATOM 1036 C C . VAL A 1 135 ? 9.367 40.281 3.684 1 98.19 135 VAL A C 1
ATOM 1038 O O . VAL A 1 135 ? 9.883 41.344 3.359 1 98.19 135 VAL A O 1
ATOM 1041 N N . ARG A 1 136 ? 8.125 40.062 3.613 1 97.69 136 ARG A N 1
ATOM 1042 C CA . ARG A 1 136 ? 7.145 41.094 3.398 1 97.69 136 ARG A CA 1
ATOM 1043 C C . ARG A 1 136 ? 6.168 41.188 4.57 1 97.69 136 ARG A C 1
ATOM 1045 O O . ARG A 1 136 ? 5.586 40.188 4.977 1 97.69 136 ARG A O 1
ATOM 1052 N N . VAL A 1 137 ? 6.008 42.344 5.066 1 97.44 137 VAL A N 1
ATOM 1053 C CA . VAL A 1 137 ? 5.031 42.562 6.129 1 97.44 137 VAL A CA 1
ATOM 1054 C C . VAL A 1 137 ? 3.619 42.5 5.551 1 97.44 137 VAL A C 1
ATOM 1056 O O . VAL A 1 137 ? 3.311 43.25 4.602 1 97.44 137 VAL A O 1
ATOM 1059 N N . ILE A 1 138 ? 2.797 41.719 6.117 1 98.06 138 ILE A N 1
ATOM 1060 C CA . ILE A 1 138 ? 1.417 41.625 5.656 1 98.06 138 ILE A CA 1
ATOM 1061 C C . ILE A 1 138 ? 0.558 42.656 6.383 1 98.06 138 ILE A C 1
ATOM 1063 O O . ILE A 1 138 ? 0.471 42.656 7.609 1 98.06 138 ILE A O 1
ATOM 1067 N N . PRO A 1 139 ? -0.031 43.469 5.613 1 97.31 139 PRO A N 1
ATOM 1068 C CA . PRO A 1 139 ? -0.874 44.5 6.254 1 97.31 139 PRO A CA 1
ATOM 1069 C C . PRO A 1 139 ? -2.033 43.875 7.039 1 97.31 139 PRO A C 1
ATOM 1071 O O . PRO A 1 139 ? -2.557 42.844 6.66 1 97.31 139 PRO A O 1
ATOM 1074 N N . VAL A 1 140 ? -2.412 44.562 8.094 1 96.5 140 VAL A N 1
ATOM 1075 C CA . VAL A 1 140 ? -3.459 44.094 9 1 96.5 140 VAL A CA 1
ATOM 1076 C C . VAL A 1 140 ? -4.719 43.75 8.203 1 96.5 140 VAL A C 1
ATOM 1078 O O . VAL A 1 140 ? -5.395 42.75 8.484 1 96.5 140 VAL A O 1
ATOM 1081 N N . ALA A 1 141 ? -5.02 44.5 7.18 1 96 141 ALA A N 1
ATOM 1082 C CA . ALA A 1 141 ? -6.219 44.312 6.367 1 96 141 ALA A CA 1
ATOM 1083 C C . ALA A 1 141 ? -6.195 43 5.641 1 96 141 ALA A C 1
ATOM 1085 O O . ALA A 1 141 ? -7.242 42.469 5.23 1 96 141 ALA A O 1
ATOM 1086 N N . SER A 1 142 ? -5.051 42.344 5.531 1 96.75 142 SER A N 1
ATOM 1087 C CA . SER A 1 142 ? -4.895 41.125 4.754 1 96.75 142 SER A CA 1
ATOM 1088 C C . SER A 1 142 ? -4.605 39.938 5.652 1 96.75 142 SER A C 1
ATOM 1090 O O . SER A 1 142 ? -4.27 38.844 5.168 1 96.75 142 SER A O 1
ATOM 1092 N N . TRP A 1 143 ? -4.719 40.188 6.883 1 96.69 143 TRP A N 1
ATOM 1093 C CA . TRP A 1 143 ? -4.453 39.094 7.812 1 96.69 143 TRP A CA 1
ATOM 1094 C C . TRP A 1 143 ? -5.469 37.969 7.629 1 96.69 143 TRP A C 1
ATOM 1096 O O . TRP A 1 143 ? -6.672 38.219 7.523 1 96.69 143 TRP A O 1
ATOM 1106 N N . ILE A 1 144 ? -4.965 36.719 7.605 1 93.56 144 ILE A N 1
ATOM 1107 C CA . ILE A 1 144 ? -5.82 35.562 7.508 1 93.56 144 ILE A CA 1
ATOM 1108 C C . ILE A 1 144 ? -5.766 34.781 8.82 1 93.56 144 ILE A C 1
ATOM 1110 O O . ILE A 1 144 ? -4.699 34.625 9.422 1 93.56 144 ILE A O 1
ATOM 1114 N N . LYS A 1 145 ? -6.91 34.344 9.203 1 91.25 145 LYS A N 1
ATOM 1115 C CA . LYS A 1 145 ? -6.996 33.5 10.406 1 91.25 145 LYS A CA 1
ATOM 1116 C C . LYS A 1 145 ? -7.57 32.125 10.078 1 91.25 145 LYS A C 1
ATOM 1118 O O . LYS A 1 145 ? -8.633 32.031 9.469 1 91.25 145 LYS A O 1
ATOM 1123 N N . VAL A 1 146 ? -6.824 31.156 10.367 1 94.44 146 VAL A N 1
ATOM 1124 C CA . VAL A 1 146 ? -7.262 29.781 10.25 1 94.44 146 VAL A CA 1
ATOM 1125 C C . VAL A 1 146 ? -7.488 29.188 11.648 1 94.44 146 VAL A C 1
ATOM 1127 O O . VAL A 1 146 ? -6.566 29.156 12.469 1 94.44 146 VAL A O 1
ATOM 1130 N N . ALA A 1 147 ? -8.695 28.906 11.906 1 92.44 147 ALA A N 1
ATOM 1131 C CA . ALA A 1 147 ? -9.023 28.391 13.234 1 92.44 147 ALA A CA 1
ATOM 1132 C C . ALA A 1 147 ? -10.047 27.266 13.141 1 92.44 147 ALA A C 1
ATOM 1134 O O . ALA A 1 147 ? -10.773 27.156 12.148 1 92.44 147 ALA A O 1
ATOM 1135 N N . GLU A 1 148 ? -9.992 26.484 14.117 1 91.69 148 GLU A N 1
ATOM 1136 C CA . GLU A 1 148 ? -10.961 25.406 14.211 1 91.69 148 GLU A CA 1
ATOM 1137 C C . GLU A 1 148 ? -12.367 25.938 14.453 1 91.69 148 GLU A C 1
ATOM 1139 O O . GLU A 1 148 ? -12.555 26.859 15.25 1 91.69 148 GLU A O 1
ATOM 1144 N N . GLN A 1 149 ? -13.25 25.391 13.75 1 90.88 149 GLN A N 1
ATOM 1145 C CA . GLN A 1 149 ? -14.648 25.703 14.008 1 90.88 149 GLN A CA 1
ATOM 1146 C C . GLN A 1 149 ? -15.211 24.812 15.117 1 90.88 149 GLN A C 1
ATOM 1148 O O . GLN A 1 149 ? -14.875 23.641 15.219 1 90.88 149 GLN A O 1
ATOM 1153 N N . GLU A 1 150 ? -16.047 25.344 15.938 1 86 150 GLU A N 1
ATOM 1154 C CA . GLU A 1 150 ? -16.562 24.641 17.094 1 86 150 GLU A CA 1
ATOM 1155 C C . GLU A 1 150 ? -17.75 23.75 16.719 1 86 150 GLU A C 1
ATOM 1157 O O . GLU A 1 150 ? -17.922 22.656 17.266 1 86 150 GLU A O 1
ATOM 1162 N N . ASP A 1 151 ? -18.547 24.172 15.805 1 89.75 151 ASP A N 1
ATOM 1163 C CA . ASP A 1 151 ? -19.781 23.469 15.492 1 89.75 151 ASP A CA 1
ATOM 1164 C C . ASP A 1 151 ? -19.562 22.391 14.43 1 89.75 151 ASP A C 1
ATOM 1166 O O . ASP A 1 151 ? -19.891 22.578 13.266 1 89.75 151 ASP A O 1
ATOM 1170 N N . MET A 1 152 ? -18.969 21.328 14.875 1 94 152 MET A N 1
ATOM 1171 C CA . MET A 1 152 ? -18.766 20.188 13.992 1 94 152 MET A CA 1
ATOM 1172 C C . MET A 1 152 ? -19.797 19.094 14.25 1 94 152 MET A C 1
ATOM 1174 O O . MET A 1 152 ? -20.203 18.891 15.398 1 94 152 MET A O 1
ATOM 1178 N N . GLU A 1 153 ? -20.203 18.422 13.234 1 94.81 153 GLU A N 1
ATOM 1179 C CA . GLU A 1 153 ? -21.25 17.406 13.344 1 94.81 153 GLU A CA 1
ATOM 1180 C C . GLU A 1 153 ? -20.688 16.078 13.836 1 94.81 153 GLU A C 1
ATOM 1182 O O . GLU A 1 153 ? -21.359 15.336 14.539 1 94.81 153 GLU A O 1
ATOM 1187 N N . ALA A 1 154 ? -19.516 15.773 13.445 1 96.69 154 ALA A N 1
ATOM 1188 C CA . ALA A 1 154 ? -18.859 14.523 13.852 1 96.69 154 ALA A CA 1
ATOM 1189 C C . ALA A 1 154 ? -17.391 14.75 14.172 1 96.69 154 ALA A C 1
ATOM 1191 O O . ALA A 1 154 ? -16.703 15.492 13.469 1 96.69 154 ALA A O 1
ATOM 1192 N N . LYS A 1 155 ? -16.938 14.203 15.273 1 96.56 155 LYS A N 1
ATOM 1193 C CA . LYS A 1 155 ? -15.547 14.312 15.727 1 96.56 155 LYS A CA 1
ATOM 1194 C C . LYS A 1 155 ? -15 12.945 16.125 1 96.56 155 LYS A C 1
ATOM 1196 O O . LYS A 1 155 ? -15.578 12.25 16.969 1 96.56 155 LYS A O 1
ATOM 1201 N N . VAL A 1 156 ? -13.875 12.617 15.523 1 97.31 156 VAL A N 1
ATOM 1202 C CA . VAL A 1 156 ? -13.242 11.352 15.883 1 97.31 156 VAL A CA 1
ATOM 1203 C C . VAL A 1 156 ? -11.734 11.547 16 1 97.31 156 VAL A C 1
ATOM 1205 O O . VAL A 1 156 ? -11.148 12.352 15.273 1 97.31 156 VAL A O 1
ATOM 1208 N N . ARG A 1 157 ? -11.172 10.828 16.969 1 97.56 157 ARG A N 1
ATOM 1209 C CA . ARG A 1 157 ? -9.734 10.812 17.188 1 97.56 157 ARG A CA 1
ATOM 1210 C C . ARG A 1 157 ? -9.188 9.391 17.125 1 97.56 157 ARG A C 1
ATOM 1212 O O . ARG A 1 157 ? -9.773 8.469 17.703 1 97.56 157 ARG A O 1
ATOM 1219 N N . SER A 1 158 ? -8.172 9.25 16.391 1 96.56 158 SER A N 1
ATOM 1220 C CA . SER A 1 158 ? -7.5 7.961 16.312 1 96.56 158 SER A CA 1
ATOM 1221 C C . SER A 1 158 ? -6.027 8.078 16.688 1 96.56 158 SER A C 1
ATOM 1223 O O . SER A 1 158 ? -5.367 9.055 16.328 1 96.56 158 SER A O 1
ATOM 1225 N N . PHE A 1 159 ? -5.516 7.086 17.359 1 95.88 159 PHE A N 1
ATOM 1226 C CA . PHE A 1 159 ? -4.102 7.043 17.719 1 95.88 159 PHE A CA 1
ATOM 1227 C C . PHE A 1 159 ? -3.34 6.105 16.797 1 95.88 159 PHE A C 1
ATOM 1229 O O . PHE A 1 159 ? -2.129 5.93 16.938 1 95.88 159 PHE A O 1
ATOM 1236 N N . GLN A 1 160 ? -4.062 5.59 15.773 1 94.12 160 GLN A 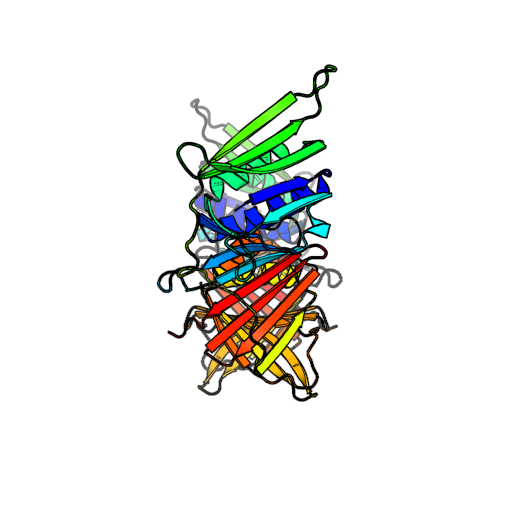N 1
ATOM 1237 C CA . GLN A 1 160 ? -3.467 4.68 14.805 1 94.12 160 GLN A CA 1
ATOM 1238 C C . GLN A 1 160 ? -2.865 5.449 13.633 1 94.12 160 GLN A C 1
ATOM 1240 O O . GLN A 1 160 ? -3.166 5.164 12.469 1 94.12 160 GLN A O 1
ATOM 1245 N N . VAL A 1 161 ? -1.9 6.246 13.898 1 95.75 161 VAL A N 1
ATOM 1246 C CA . VAL A 1 161 ? -1.393 7.227 12.945 1 95.75 161 VAL A CA 1
ATOM 1247 C C . VAL A 1 161 ? -0.589 6.523 11.859 1 95.75 161 VAL A C 1
ATOM 1249 O O . VAL A 1 161 ? -0.618 6.93 10.695 1 95.75 161 VAL A O 1
ATOM 1252 N N . GLN A 1 162 ? 0.112 5.512 12.297 1 93.38 162 GLN A N 1
ATOM 1253 C CA . GLN A 1 162 ? 0.865 4.754 11.305 1 93.38 162 GLN A CA 1
ATOM 1254 C C . GLN A 1 162 ? -0.063 4.152 10.25 1 93.38 162 GLN A C 1
ATOM 1256 O O . GLN A 1 162 ? 0.233 4.199 9.055 1 93.38 162 GLN A O 1
ATOM 1261 N N . GLN A 1 163 ? -1.172 3.598 10.672 1 91.88 163 GLN A N 1
ATOM 1262 C CA . GLN A 1 163 ? -2.148 3.014 9.758 1 91.88 163 GLN A CA 1
ATOM 1263 C C . GLN A 1 163 ? -2.756 4.078 8.844 1 91.88 163 GLN A C 1
ATOM 1265 O O . GLN A 1 163 ? -3.039 3.816 7.676 1 91.88 163 GLN A O 1
ATOM 1270 N N . ILE A 1 164 ? -2.891 5.242 9.383 1 94.81 164 ILE A N 1
ATOM 1271 C CA . ILE A 1 164 ? -3.447 6.344 8.609 1 94.81 164 ILE A CA 1
ATOM 1272 C C . ILE A 1 164 ? -2.459 6.758 7.52 1 94.81 164 ILE A C 1
ATOM 1274 O O . ILE A 1 164 ? -2.854 7.008 6.379 1 94.81 164 ILE A O 1
ATOM 1278 N N . ARG A 1 165 ? -1.236 6.832 7.879 1 94.5 165 ARG A N 1
ATOM 1279 C CA . ARG A 1 165 ? -0.201 7.148 6.902 1 94.5 165 ARG A CA 1
ATOM 1280 C C . ARG A 1 165 ? -0.212 6.148 5.75 1 94.5 165 ARG A C 1
ATOM 1282 O O . ARG A 1 165 ? -0.229 6.539 4.582 1 94.5 165 ARG A O 1
ATOM 1289 N N . ILE A 1 166 ? -0.258 4.898 6.062 1 90.31 166 ILE A N 1
ATOM 1290 C CA . ILE A 1 166 ? -0.255 3.836 5.062 1 90.31 166 ILE A CA 1
ATOM 1291 C C . ILE A 1 166 ? -1.511 3.936 4.199 1 90.31 166 ILE A C 1
ATOM 1293 O O . ILE A 1 166 ? -1.439 3.82 2.975 1 90.31 166 ILE A O 1
ATOM 1297 N N . LEU A 1 167 ? -2.551 4.188 4.859 1 91.12 167 LEU A N 1
ATOM 1298 C CA . LEU A 1 167 ? -3.834 4.324 4.176 1 91.12 167 LEU A CA 1
ATOM 1299 C C . LEU A 1 167 ? -3.789 5.457 3.156 1 91.12 167 LEU A C 1
ATOM 1301 O O . LEU A 1 167 ? -4.246 5.297 2.021 1 91.12 167 LEU A O 1
ATOM 1305 N N . LEU A 1 168 ? -3.271 6.547 3.576 1 93.94 168 LEU A N 1
ATOM 1306 C CA . LEU A 1 168 ? -3.229 7.707 2.697 1 93.94 168 LEU A CA 1
ATOM 1307 C C . LEU A 1 168 ? -2.381 7.426 1.461 1 93.94 168 LEU A C 1
ATOM 1309 O O . LEU A 1 168 ? -2.754 7.805 0.348 1 93.94 168 LEU A O 1
ATOM 1313 N N . GLU A 1 169 ? -1.305 6.805 1.666 1 90 169 GLU A N 1
ATOM 1314 C CA . GLU A 1 169 ? -0.439 6.438 0.55 1 90 169 GLU A CA 1
ATOM 1315 C C . GLU A 1 169 ? -1.158 5.508 -0.425 1 90 169 GLU A C 1
ATOM 1317 O O . GLU A 1 169 ? -1.073 5.691 -1.641 1 90 169 GLU A O 1
ATOM 1322 N N . ARG A 1 170 ? -1.872 4.629 0.119 1 86.56 170 ARG A N 1
ATOM 1323 C CA . ARG A 1 170 ? -2.607 3.652 -0.68 1 86.56 170 ARG A CA 1
ATOM 1324 C C . ARG A 1 170 ? -3.756 4.316 -1.433 1 86.56 170 ARG A C 1
ATOM 1326 O O . ARG A 1 170 ? -3.975 4.039 -2.613 1 86.56 170 ARG A O 1
ATOM 1333 N N . MET A 1 171 ? -4.465 5.105 -0.776 1 91.94 171 MET A N 1
ATOM 1334 C CA . MET A 1 171 ? -5.609 5.781 -1.385 1 91.94 171 MET A CA 1
ATOM 1335 C C . MET A 1 171 ? -5.16 6.695 -2.521 1 91.94 171 MET A C 1
ATOM 1337 O O . MET A 1 171 ? -5.809 6.758 -3.566 1 91.94 171 MET A O 1
ATOM 1341 N N . ARG A 1 172 ? -4.031 7.273 -2.264 1 91 172 ARG A N 1
ATOM 1342 C CA . ARG A 1 172 ? -3.504 8.203 -3.26 1 91 172 ARG A CA 1
ATOM 1343 C C . ARG A 1 172 ? -3.186 7.477 -4.566 1 91 172 ARG A C 1
ATOM 1345 O O . ARG A 1 172 ? -3.334 8.047 -5.648 1 91 172 ARG A O 1
ATOM 1352 N N . SER A 1 173 ? -2.805 6.223 -4.469 1 86.06 173 SER A N 1
ATOM 1353 C CA . SER A 1 173 ? -2.494 5.43 -5.652 1 86.06 173 SER A CA 1
ATOM 1354 C C . SER A 1 173 ? -3.756 5.109 -6.449 1 86.06 173 SER A C 1
ATOM 1356 O O . SER A 1 173 ? -3.678 4.738 -7.621 1 86.06 173 SER A O 1
ATOM 1358 N N . ILE A 1 174 ? -4.898 5.273 -5.82 1 89 174 ILE A N 1
ATOM 1359 C CA . ILE A 1 174 ? -6.172 4.918 -6.438 1 89 174 ILE A CA 1
ATOM 1360 C C . ILE A 1 174 ? -6.863 6.18 -6.957 1 89 174 ILE A C 1
ATOM 1362 O O . ILE A 1 174 ? -7.379 6.191 -8.078 1 89 174 ILE A O 1
ATOM 1366 N N . SER A 1 175 ? -6.855 7.188 -6.102 1 93.69 175 SER A N 1
ATOM 1367 C CA . SER A 1 175 ? -7.566 8.43 -6.391 1 93.69 175 SER A CA 1
ATOM 1368 C C . SER A 1 175 ? -6.914 9.617 -5.691 1 93.69 175 SER A C 1
ATOM 1370 O O . SER A 1 175 ? -6.305 9.461 -4.633 1 93.69 175 SER A O 1
ATOM 1372 N N . SER A 1 176 ? -7.156 10.766 -6.254 1 94.81 176 SER A N 1
ATOM 1373 C CA . SER A 1 176 ? -6.68 12 -5.625 1 94.81 176 SER A CA 1
ATOM 1374 C C . SER A 1 176 ? -7.598 12.43 -4.492 1 94.81 176 SER A C 1
ATOM 1376 O O . SER A 1 176 ? -7.238 13.297 -3.689 1 94.81 176 SER A O 1
ATOM 1378 N N . THR A 1 177 ? -8.773 11.789 -4.438 1 95.94 177 THR A N 1
ATOM 1379 C CA . THR A 1 177 ? -9.727 12.109 -3.387 1 95.94 177 THR A CA 1
ATOM 1380 C C . THR A 1 177 ? -10.062 10.867 -2.559 1 95.94 177 THR A C 1
ATOM 1382 O O . THR A 1 177 ? -9.867 9.742 -3.014 1 95.94 177 THR A O 1
ATOM 1385 N N . CYS A 1 178 ? -10.43 11.141 -1.395 1 96.69 178 CYS A N 1
ATOM 1386 C CA . CYS A 1 178 ? -10.82 10.109 -0.446 1 96.69 178 CYS A CA 1
ATOM 1387 C C . CYS A 1 178 ? -12.094 10.5 0.295 1 96.69 178 CYS A C 1
ATOM 1389 O O . CYS A 1 178 ? -12.273 11.664 0.656 1 96.69 178 CYS A O 1
ATOM 1391 N N . VAL A 1 179 ? -12.953 9.555 0.497 1 97.44 179 VAL A N 1
ATOM 1392 C CA . VAL A 1 179 ? -14.164 9.781 1.278 1 97.44 179 VAL A CA 1
ATOM 1393 C C . VAL A 1 179 ? -13.945 9.312 2.715 1 97.44 179 VAL A C 1
ATOM 1395 O O . VAL A 1 179 ? -13.617 8.148 2.953 1 97.44 179 VAL A O 1
ATOM 1398 N N . PHE A 1 180 ? -14.109 10.227 3.604 1 97.75 180 PHE A N 1
ATOM 1399 C CA . PHE A 1 180 ? -14.133 9.883 5.02 1 97.75 180 PHE A CA 1
ATOM 1400 C C . PHE A 1 180 ? -15.562 9.828 5.539 1 97.75 180 PHE A C 1
ATOM 1402 O O . PHE A 1 180 ? -16.344 10.773 5.344 1 97.75 180 PHE A O 1
ATOM 1409 N N . ASN A 1 181 ? -15.844 8.727 6.18 1 97.75 181 ASN A N 1
ATOM 1410 C CA . ASN A 1 181 ? -17.188 8.5 6.715 1 97.75 181 ASN A CA 1
ATOM 1411 C C . ASN A 1 181 ? -17.141 8.102 8.188 1 97.75 181 ASN A C 1
ATOM 1413 O O . ASN A 1 181 ? -16.422 7.172 8.562 1 97.75 181 ASN A O 1
ATOM 1417 N N . ILE A 1 182 ? -17.781 8.844 8.977 1 97.19 182 ILE A N 1
ATOM 1418 C CA . ILE A 1 182 ? -18.016 8.461 10.367 1 97.19 182 ILE A CA 1
ATOM 1419 C C . ILE A 1 182 ? -19.422 7.883 10.516 1 97.19 182 ILE A C 1
ATOM 1421 O O . ILE A 1 182 ? -20.406 8.555 10.219 1 97.19 182 ILE A O 1
ATOM 1425 N N . ILE A 1 183 ? -19.438 6.711 10.969 1 95 183 ILE A N 1
ATOM 1426 C CA . ILE A 1 183 ? -20.734 6.039 11.086 1 95 183 ILE A CA 1
ATOM 1427 C C . ILE A 1 183 ? -20.906 5.477 12.5 1 95 183 ILE A C 1
ATOM 1429 O O . ILE A 1 183 ? -19.906 5.203 13.18 1 95 183 ILE A O 1
ATOM 1433 N N . LYS A 1 184 ? -22.094 5.441 12.906 1 89.5 184 LYS A N 1
ATOM 1434 C CA . LYS A 1 184 ? -22.469 4.746 14.141 1 89.5 184 LYS A CA 1
ATOM 1435 C C . LYS A 1 184 ? -23.031 3.359 13.836 1 89.5 184 LYS A C 1
ATOM 1437 O O . LYS A 1 184 ? -24 3.229 13.086 1 89.5 184 LYS A O 1
ATOM 1442 N N . ASN A 1 185 ? -22.344 2.426 14.391 1 82.94 185 ASN A N 1
ATOM 1443 C CA . ASN A 1 185 ? -22.812 1.072 14.109 1 82.94 185 ASN A CA 1
ATOM 1444 C C . ASN A 1 185 ? -24.016 0.708 14.969 1 82.94 185 ASN A C 1
ATOM 1446 O O . ASN A 1 185 ? -24.453 1.509 15.797 1 82.94 185 ASN A O 1
ATOM 1450 N N . ASN A 1 186 ? -24.516 -0.51 14.68 1 82 186 ASN A N 1
ATOM 1451 C CA . ASN A 1 186 ? -25.734 -0.954 15.367 1 82 186 ASN A CA 1
ATOM 1452 C C . ASN A 1 186 ? -25.516 -1.048 16.875 1 82 186 ASN A C 1
ATOM 1454 O O . ASN A 1 186 ? -26.469 -0.888 17.641 1 82 186 ASN A O 1
AT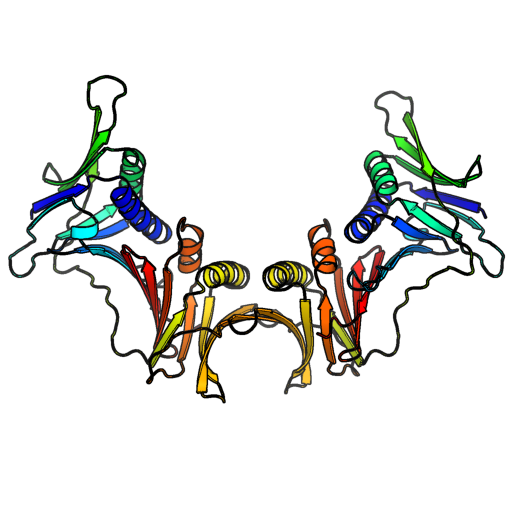OM 1458 N N . ASP A 1 187 ? -24.312 -1.303 17.359 1 82.75 187 ASP A N 1
ATOM 1459 C CA . ASP A 1 187 ? -24 -1.429 18.781 1 82.75 187 ASP A CA 1
ATOM 1460 C C . ASP A 1 187 ? -23.766 -0.059 19.406 1 82.75 187 ASP A C 1
ATOM 1462 O O . ASP A 1 187 ? -23.562 0.042 20.625 1 82.75 187 ASP A O 1
ATOM 1466 N N . GLY A 1 188 ? -23.859 0.983 18.5 1 82.62 188 GLY A N 1
ATOM 1467 C CA . GLY A 1 188 ? -23.672 2.34 19 1 82.62 188 GLY A CA 1
ATOM 1468 C C . GLY A 1 188 ? -22.234 2.822 18.906 1 82.62 188 GLY A C 1
ATOM 1469 O O . GLY A 1 188 ? -21.938 3.98 19.203 1 82.62 188 GLY A O 1
ATOM 1470 N N . ASP A 1 189 ? -21.391 1.85 18.406 1 88.31 189 ASP A N 1
ATOM 1471 C CA . ASP A 1 189 ? -19.984 2.234 18.312 1 88.31 189 ASP A CA 1
ATOM 1472 C C . ASP A 1 189 ? -19.719 3.021 17.031 1 88.31 189 ASP A C 1
ATOM 1474 O O . ASP A 1 189 ? -20.391 2.803 16.016 1 88.31 189 ASP A O 1
ATOM 1478 N N . ILE A 1 190 ? -18.859 3.957 17.203 1 92.56 190 ILE A N 1
ATOM 1479 C CA . ILE A 1 190 ? -18.516 4.801 16.062 1 92.56 190 ILE A CA 1
ATOM 1480 C C . ILE A 1 190 ? -17.281 4.234 15.352 1 92.56 190 ILE A C 1
ATOM 1482 O O . ILE A 1 190 ? -16.344 3.764 16 1 92.56 190 ILE A O 1
ATOM 1486 N N . GLU A 1 191 ? -17.344 4.277 14 1 94.38 191 GLU A N 1
ATOM 1487 C CA . GLU A 1 191 ? -16.234 3.869 13.156 1 94.38 191 GLU A CA 1
ATOM 1488 C C . GLU A 1 191 ? -15.867 4.969 12.164 1 94.38 191 GLU A C 1
ATOM 1490 O O . GLU A 1 191 ? -16.719 5.75 11.742 1 94.38 191 GLU A O 1
ATOM 1495 N N . LEU A 1 192 ? -14.648 5.031 11.922 1 96.69 192 LEU A N 1
ATOM 1496 C CA . LEU A 1 192 ? -14.156 5.883 10.844 1 96.69 192 LEU A CA 1
ATOM 1497 C C . LEU A 1 192 ? -13.812 5.055 9.609 1 96.69 192 LEU A C 1
ATOM 1499 O O . LEU A 1 192 ? -13.016 4.117 9.688 1 96.69 192 LEU A O 1
ATOM 1503 N N . ILE A 1 193 ? -14.445 5.395 8.477 1 96.88 193 ILE A N 1
ATOM 1504 C CA . ILE A 1 193 ? -14.203 4.672 7.234 1 96.88 193 ILE A CA 1
ATOM 1505 C C . ILE A 1 193 ? -13.602 5.617 6.191 1 96.88 193 ILE A C 1
ATOM 1507 O O . ILE A 1 193 ? -14.18 6.668 5.902 1 96.88 193 ILE A O 1
ATOM 1511 N N . ALA A 1 194 ? -12.477 5.301 5.719 1 97.25 194 ALA A N 1
ATOM 1512 C CA . ALA A 1 194 ? -11.852 6.004 4.598 1 97.25 194 ALA A CA 1
ATOM 1513 C C . ALA A 1 194 ? -11.898 5.156 3.326 1 97.25 194 ALA A C 1
ATOM 1515 O O . ALA A 1 194 ? -11.547 3.977 3.348 1 97.25 194 ALA A O 1
ATOM 1516 N N . SER A 1 195 ? -12.352 5.727 2.201 1 96.81 195 SER A N 1
ATOM 1517 C CA . SER A 1 195 ? -12.484 4.918 0.996 1 96.81 195 SER A CA 1
ATOM 1518 C C . SER A 1 195 ? -12.148 5.723 -0.252 1 96.81 195 SER A C 1
ATOM 1520 O O . SER A 1 195 ? -12.289 6.949 -0.264 1 96.81 195 SER A O 1
ATOM 1522 N N . ALA A 1 196 ? -11.641 5.121 -1.216 1 95.5 196 ALA A N 1
ATOM 1523 C CA . ALA A 1 196 ? -11.367 5.645 -2.551 1 95.5 196 ALA A CA 1
ATOM 1524 C C . ALA A 1 196 ? -11.695 4.605 -3.623 1 95.5 196 ALA A C 1
ATOM 1526 O O . ALA A 1 196 ? -11.766 3.41 -3.336 1 95.5 196 ALA A O 1
ATOM 1527 N N . GLU A 1 197 ? -11.984 5.074 -4.84 1 93.44 197 GLU A N 1
ATOM 1528 C CA . GLU A 1 197 ? -12.344 4.113 -5.875 1 93.44 197 GLU A CA 1
ATOM 1529 C C . GLU A 1 197 ? -11.938 4.613 -7.258 1 93.44 197 GLU A C 1
ATOM 1531 O O . GLU A 1 197 ? -11.758 5.816 -7.461 1 93.44 197 GLU A O 1
ATOM 1536 N N . ILE A 1 198 ? -11.594 3.717 -8.062 1 91.75 198 ILE A N 1
ATOM 1537 C CA . ILE A 1 198 ? -11.617 3.926 -9.508 1 91.75 198 ILE A CA 1
ATOM 1538 C C . ILE A 1 198 ? -12.977 3.508 -10.07 1 91.75 198 ILE A C 1
ATOM 1540 O O . ILE A 1 198 ? -13.367 2.346 -9.953 1 91.75 198 ILE A O 1
ATOM 1544 N N . PRO A 1 199 ? -13.664 4.457 -10.672 1 89.38 199 PRO A N 1
ATOM 1545 C CA . PRO A 1 199 ? -15.039 4.176 -11.078 1 89.38 199 PRO A CA 1
ATOM 1546 C C . PRO A 1 199 ? -15.172 2.887 -11.891 1 89.38 199 PRO A C 1
ATOM 1548 O O . PRO A 1 199 ? -14.375 2.65 -12.805 1 89.38 199 PRO A O 1
ATOM 1551 N N . GLN A 1 200 ? -16.078 2.07 -11.469 1 85.31 200 GLN A N 1
ATOM 1552 C CA . GLN A 1 200 ? -16.5 0.832 -12.117 1 85.31 200 GLN A CA 1
ATOM 1553 C C . GLN A 1 200 ? -15.359 -0.187 -12.141 1 85.31 200 GLN A C 1
ATOM 1555 O O . GLN A 1 200 ? -15.398 -1.155 -12.898 1 85.31 200 GLN A O 1
ATOM 1560 N N . GLN A 1 201 ? -14.344 0.061 -11.352 1 90.81 201 GLN A N 1
ATOM 1561 C CA . GLN A 1 201 ? -13.219 -0.865 -11.383 1 90.81 201 GLN A CA 1
ATOM 1562 C C . GLN A 1 201 ? -12.898 -1.399 -9.984 1 90.81 201 GLN A C 1
ATOM 1564 O O . GLN A 1 201 ? -13.242 -2.539 -9.664 1 90.81 201 GLN A O 1
ATOM 1569 N N . VAL A 1 202 ? -12.469 -0.513 -9.156 1 93.31 202 VAL A N 1
ATOM 1570 C CA . VAL A 1 202 ? -12.031 -0.976 -7.844 1 93.31 202 VAL A CA 1
ATOM 1571 C C . VAL A 1 202 ? -12.391 0.058 -6.781 1 93.31 202 VAL A C 1
ATOM 1573 O O . VAL A 1 202 ? -12.328 1.264 -7.031 1 93.31 202 VAL A O 1
ATOM 1576 N N . ARG A 1 203 ? -12.828 -0.427 -5.598 1 94.25 203 ARG A N 1
ATOM 1577 C CA . ARG A 1 203 ? -13.047 0.393 -4.41 1 94.25 203 ARG A CA 1
ATOM 1578 C C . ARG A 1 203 ? -12.266 -0.15 -3.219 1 94.25 203 ARG A C 1
ATOM 1580 O O . ARG A 1 203 ? -12.32 -1.348 -2.93 1 94.25 203 ARG A O 1
ATOM 1587 N N . VAL A 1 204 ? -11.609 0.726 -2.57 1 94.56 204 VAL A N 1
ATOM 1588 C CA . VAL A 1 204 ? -10.875 0.36 -1.364 1 94.56 204 VAL A CA 1
ATOM 1589 C C . VAL A 1 204 ? -11.461 1.1 -0.161 1 94.56 204 VAL A C 1
ATOM 1591 O O . VAL A 1 204 ? -11.742 2.297 -0.238 1 94.56 204 VAL A O 1
ATOM 1594 N N . ALA A 1 205 ? -11.664 0.371 0.908 1 95.5 205 ALA A N 1
ATOM 1595 C CA . ALA A 1 205 ? -12.18 0.968 2.137 1 95.5 205 ALA A CA 1
ATOM 1596 C C . ALA A 1 205 ? -11.391 0.487 3.352 1 95.5 205 ALA A C 1
ATOM 1598 O O . ALA A 1 205 ? -11.102 -0.705 3.48 1 95.5 205 ALA A O 1
ATOM 1599 N N . THR A 1 206 ? -10.977 1.354 4.195 1 95.12 206 THR A N 1
ATOM 1600 C CA . THR A 1 206 ? -10.344 1.06 5.477 1 95.12 206 THR A CA 1
ATOM 1601 C C . THR A 1 206 ? -11.227 1.522 6.633 1 95.12 206 THR A C 1
ATOM 1603 O O . THR A 1 206 ? -11.672 2.672 6.66 1 95.12 206 THR A O 1
ATOM 1606 N N . THR A 1 207 ? -11.477 0.667 7.512 1 95.5 207 THR A N 1
ATOM 1607 C CA . THR A 1 207 ? -12.305 0.96 8.672 1 95.5 207 THR A CA 1
ATOM 1608 C C . THR A 1 207 ? -11.461 0.967 9.945 1 95.5 207 THR A C 1
ATOM 1610 O O . THR A 1 207 ? -10.805 -0.025 10.273 1 95.5 207 THR A O 1
ATOM 1613 N N . PHE A 1 208 ? -11.477 2.053 10.625 1 95.38 208 PHE A N 1
ATOM 1614 C CA . PHE A 1 208 ? -10.836 2.168 11.93 1 95.38 208 PHE A CA 1
ATOM 1615 C C . PHE A 1 208 ? -11.852 1.954 13.055 1 95.38 208 PHE A C 1
ATOM 1617 O O . PHE A 1 208 ? -12.812 2.717 13.18 1 95.38 208 PHE A O 1
ATOM 1624 N N . LYS A 1 209 ? -11.602 1.011 13.883 1 90.62 209 LYS A N 1
ATOM 1625 C CA . LYS A 1 209 ? -12.57 0.636 14.906 1 90.62 209 LYS A CA 1
ATOM 1626 C C . LYS A 1 209 ? -12.219 1.267 16.25 1 90.62 209 LYS A C 1
ATOM 1628 O O . LYS A 1 209 ? -13.109 1.568 17.047 1 90.62 209 LYS A O 1
ATOM 1633 N N . GLU A 1 210 ? -10.953 1.433 16.516 1 89.56 210 GLU A N 1
ATOM 1634 C CA . GLU A 1 210 ? -10.516 2.008 17.797 1 89.56 210 GLU A CA 1
ATOM 1635 C C . GLU A 1 210 ? -10.344 3.52 17.688 1 89.56 210 GLU A C 1
ATOM 1637 O O . GLU A 1 210 ? -9.219 4.023 17.625 1 89.56 210 GLU A O 1
ATOM 1642 N N . VAL A 1 211 ? -11.547 4.164 17.75 1 95 211 VAL A N 1
ATOM 1643 C CA . VAL A 1 211 ? -11.516 5.621 17.688 1 95 211 VAL A CA 1
ATOM 1644 C C . VAL A 1 211 ? -12.164 6.211 18.938 1 95 211 VAL A C 1
ATOM 1646 O O . VAL A 1 211 ? -13 5.566 19.578 1 95 211 VAL A O 1
ATOM 1649 N N . GLN A 1 212 ? -11.688 7.367 19.281 1 96.19 212 GLN A N 1
ATOM 1650 C CA . GLN A 1 212 ? -12.297 8.133 20.359 1 96.19 212 GLN A CA 1
ATOM 1651 C C . GLN A 1 212 ? -13.258 9.188 19.812 1 96.19 212 GLN A C 1
ATOM 1653 O O . GLN A 1 212 ? -12.992 9.805 18.781 1 96.19 212 GLN A O 1
ATOM 1658 N N . TYR A 1 213 ? -14.312 9.328 20.453 1 95.38 213 TYR A N 1
ATOM 1659 C CA . TYR A 1 213 ? -15.336 10.289 20.031 1 95.38 213 TYR A CA 1
ATOM 1660 C C . TYR A 1 213 ? -16.109 10.82 21.234 1 95.38 213 TYR A C 1
ATOM 1662 O O . TYR A 1 213 ? -16.234 10.133 22.25 1 95.38 213 TYR A O 1
ATOM 1670 N N . PRO A 1 214 ? -16.547 12.07 21.125 1 92.25 214 PRO A N 1
ATOM 1671 C CA . PRO A 1 214 ? -17.391 12.609 22.203 1 92.25 214 PRO A CA 1
ATOM 1672 C C . PRO A 1 214 ? -18.781 11.992 22.219 1 92.25 214 PRO A C 1
ATOM 1674 O O . PRO A 1 214 ? -19.203 11.352 21.25 1 92.25 214 PRO A O 1
ATOM 1677 N N . ALA A 1 215 ? -19.5 12.148 23.266 1 87.38 215 ALA A N 1
ATOM 1678 C CA . ALA A 1 215 ? -20.828 11.562 23.469 1 87.38 215 ALA A CA 1
ATOM 1679 C C . ALA A 1 215 ? -21.812 12.031 22.391 1 87.38 215 ALA A C 1
ATOM 1681 O O . ALA A 1 215 ? -22.656 11.266 21.938 1 87.38 215 ALA A O 1
ATOM 1682 N N . GLU A 1 216 ? -21.672 13.289 21.938 1 86 216 GLU A N 1
ATOM 1683 C CA . GLU A 1 216 ? -22.625 13.867 21 1 86 216 GLU A CA 1
ATOM 1684 C C . GLU A 1 216 ? -22.156 13.727 19.562 1 86 216 GLU A C 1
ATOM 1686 O O . GLU A 1 216 ? -22.672 14.383 18.656 1 86 216 GLU A O 1
ATOM 1691 N N . CYS A 1 217 ? -21.297 12.781 19.328 1 90.25 217 CYS A N 1
ATOM 1692 C CA . CYS A 1 217 ? -20.75 12.617 17.984 1 90.25 217 CYS A CA 1
ATOM 1693 C C . CYS A 1 217 ? -21.781 12.008 17.047 1 90.25 217 CYS A C 1
ATOM 1695 O O . CYS A 1 217 ? -22.344 10.945 17.328 1 90.25 217 CYS A O 1
ATOM 1697 N N . GLY A 1 218 ? -22.062 12.711 15.938 1 91.44 218 GLY A N 1
ATOM 1698 C CA . GLY A 1 218 ? -22.969 12.195 14.922 1 91.44 218 GLY A CA 1
ATOM 1699 C C . GLY A 1 218 ? -22.25 11.547 13.75 1 91.44 218 GLY A C 1
ATOM 1700 O O . GLY A 1 218 ? -21.062 11.219 13.852 1 91.44 218 GLY A O 1
ATOM 1701 N N . ALA A 1 219 ? -23.016 11.219 12.75 1 94.62 219 ALA A N 1
ATOM 1702 C CA . ALA A 1 219 ? -22.484 10.688 11.5 1 94.62 219 ALA A CA 1
ATOM 1703 C C . ALA A 1 219 ? -22.234 11.797 10.484 1 94.62 219 ALA A C 1
ATOM 1705 O O . ALA A 1 219 ? -22.938 12.812 10.492 1 94.62 219 ALA A O 1
ATOM 1706 N N . ALA A 1 220 ? -21.234 11.641 9.742 1 96.94 220 ALA A N 1
ATOM 1707 C CA . ALA A 1 220 ? -20.938 12.602 8.688 1 96.94 220 ALA A CA 1
ATOM 1708 C C . ALA A 1 220 ? -20.016 12 7.637 1 96.94 220 ALA A C 1
ATOM 1710 O O . ALA A 1 220 ? -19.312 11.023 7.91 1 96.94 220 ALA A O 1
ATOM 1711 N N . GLU A 1 221 ? -20.062 12.555 6.48 1 97.5 221 GLU A N 1
ATOM 1712 C CA . GLU A 1 221 ? -19.219 12.141 5.363 1 97.5 221 GLU A CA 1
ATOM 1713 C C . GLU A 1 221 ? -18.641 13.344 4.641 1 97.5 221 GLU A C 1
ATOM 1715 O O . GLU A 1 221 ? -19.312 14.359 4.457 1 97.5 221 GLU A O 1
ATOM 1720 N N . VAL A 1 222 ? -17.406 13.211 4.238 1 97.31 222 VAL A N 1
ATOM 1721 C CA . VAL A 1 222 ? -16.797 14.273 3.457 1 97.31 222 VAL A CA 1
ATOM 1722 C C . VAL A 1 222 ? -15.781 13.688 2.479 1 97.31 222 VAL A C 1
ATOM 1724 O O . VAL A 1 222 ? -15.07 12.742 2.816 1 97.31 222 VAL A O 1
ATOM 1727 N N . GLN A 1 223 ? -15.789 14.148 1.282 1 97.31 223 GLN A N 1
ATOM 1728 C CA . GLN A 1 223 ? -14.766 13.812 0.295 1 97.31 223 GLN A CA 1
ATOM 1729 C C . GLN A 1 223 ? -13.703 14.906 0.208 1 97.31 223 GLN A C 1
ATOM 1731 O O . GLN A 1 223 ? -14.031 16.078 -0.011 1 97.31 223 GLN A O 1
ATOM 1736 N N . ILE A 1 224 ? -12.445 14.516 0.356 1 96.12 224 ILE A N 1
ATOM 1737 C CA . ILE A 1 224 ? -11.414 15.547 0.377 1 96.12 224 ILE A CA 1
ATOM 1738 C C . ILE A 1 224 ? -10.297 15.18 -0.599 1 96.12 224 ILE A C 1
ATOM 1740 O O . ILE A 1 224 ? -10.094 14.008 -0.901 1 96.12 224 ILE A O 1
ATOM 1744 N N . ASP A 1 225 ? -9.664 16.219 -1.117 1 95.75 225 ASP A N 1
ATOM 1745 C CA . ASP A 1 225 ? -8.422 16.047 -1.862 1 95.75 225 ASP A CA 1
ATOM 1746 C C . ASP A 1 225 ? -7.281 15.625 -0.938 1 95.75 225 ASP A C 1
ATOM 1748 O O . ASP A 1 225 ? -6.984 16.312 0.047 1 95.75 225 ASP A O 1
ATOM 1752 N N . ILE A 1 226 ? -6.676 14.461 -1.264 1 95.81 226 ILE A N 1
ATOM 1753 C CA . ILE A 1 226 ? -5.734 13.922 -0.291 1 95.81 226 ILE A CA 1
ATOM 1754 C C . ILE A 1 226 ? -4.309 14.055 -0.823 1 95.81 226 ILE A C 1
ATOM 1756 O O . ILE A 1 226 ? -3.361 13.555 -0.215 1 95.81 226 ILE A O 1
ATOM 1760 N N . ARG A 1 227 ? -4.035 14.828 -1.909 1 95.69 227 ARG A N 1
ATOM 1761 C CA . ARG A 1 227 ? -2.707 14.945 -2.508 1 95.69 227 ARG A CA 1
ATOM 1762 C C . ARG A 1 227 ? -1.73 15.609 -1.54 1 95.69 227 ARG A C 1
ATOM 1764 O O . ARG A 1 227 ? -0.681 15.039 -1.227 1 95.69 227 ARG A O 1
ATOM 1771 N N . LYS A 1 228 ? -2.117 16.688 -0.964 1 95.06 228 LYS A N 1
ATOM 1772 C CA . LYS A 1 228 ? -1.245 17.406 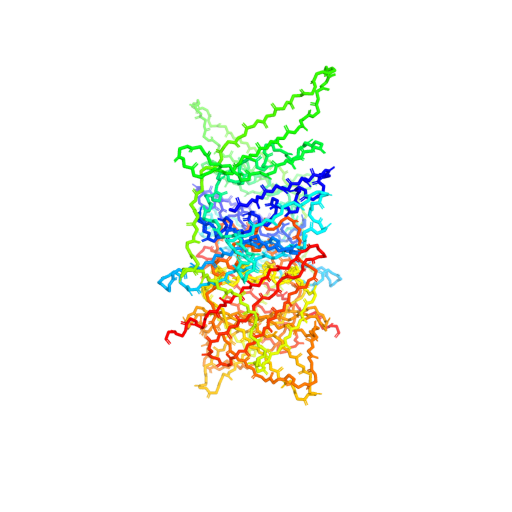-0.043 1 95.06 228 LYS A CA 1
ATOM 1773 C C . LYS A 1 228 ? -1.151 16.688 1.301 1 95.06 228 LYS A C 1
ATOM 1775 O O . LYS A 1 228 ? -0.08 16.625 1.908 1 95.06 228 LYS A O 1
ATOM 1780 N N . LEU A 1 229 ? -2.277 16.188 1.742 1 95.69 229 LEU A N 1
ATOM 1781 C CA . LEU A 1 229 ? -2.287 15.445 3.004 1 95.69 229 LEU A CA 1
ATOM 1782 C C . LEU A 1 229 ? -1.336 14.258 2.949 1 95.69 229 LEU A C 1
ATOM 1784 O O . LEU A 1 229 ? -0.562 14.031 3.881 1 95.69 229 LEU A O 1
ATOM 1788 N N . SER A 1 230 ? -1.413 13.531 1.896 1 96.19 230 SER A N 1
ATOM 1789 C CA . SER A 1 230 ? -0.52 12.391 1.704 1 96.19 230 SER A CA 1
ATOM 1790 C C . SER A 1 230 ? 0.938 12.836 1.658 1 96.19 230 SER A C 1
ATOM 1792 O O . SER A 1 230 ? 1.81 12.188 2.238 1 96.19 230 SER A O 1
ATOM 1794 N N . SER A 1 231 ? 1.204 13.93 0.979 1 95.44 231 SER A N 1
ATOM 1795 C CA . SER A 1 231 ? 2.561 14.461 0.884 1 95.44 231 SER A CA 1
ATOM 1796 C C . SER A 1 231 ? 3.1 14.844 2.256 1 95.44 231 SER A C 1
ATOM 1798 O O . SER A 1 231 ? 4.258 14.57 2.574 1 95.44 231 SER A O 1
ATOM 1800 N N . ILE A 1 232 ? 2.281 15.445 3.033 1 96.56 232 ILE A N 1
ATOM 1801 C CA . ILE A 1 232 ? 2.672 15.844 4.379 1 96.56 232 ILE A CA 1
ATOM 1802 C C . ILE A 1 232 ? 3.043 14.602 5.195 1 96.56 232 ILE A C 1
ATOM 1804 O O . ILE A 1 232 ? 4.141 14.531 5.754 1 96.56 232 ILE A O 1
ATOM 1808 N N . PHE A 1 233 ? 2.189 13.648 5.207 1 96.06 233 PHE A N 1
ATOM 1809 C CA . PHE A 1 233 ? 2.418 12.438 5.984 1 96.06 233 PHE A CA 1
ATOM 1810 C C . PHE A 1 233 ? 3.66 11.703 5.488 1 96.06 233 PHE A C 1
ATOM 1812 O O . PHE A 1 233 ? 4.422 11.156 6.285 1 96.06 233 PHE A O 1
ATOM 1819 N N . GLY A 1 234 ? 3.781 11.688 4.242 1 94.12 234 GLY A N 1
ATOM 1820 C CA . GLY A 1 234 ? 4.922 11.008 3.643 1 94.12 234 GLY A CA 1
ATOM 1821 C C . GLY A 1 234 ? 6.25 11.625 4.027 1 94.12 234 GLY A C 1
ATOM 1822 O O . GLY A 1 234 ? 7.277 10.938 4.047 1 94.12 234 GLY A O 1
ATOM 1823 N N . GLY A 1 235 ? 6.27 12.859 4.332 1 92.62 235 GLY A N 1
ATOM 1824 C CA . GLY A 1 235 ? 7.5 13.578 4.629 1 92.62 235 GLY A CA 1
ATOM 1825 C C . GLY A 1 235 ? 7.809 13.633 6.113 1 92.62 235 GLY A C 1
ATOM 1826 O O . GLY A 1 235 ? 8.875 14.109 6.516 1 92.62 235 GLY A O 1
ATOM 1827 N N . LEU A 1 236 ? 6.926 13.141 6.91 1 92.62 236 LEU A N 1
ATOM 1828 C CA . LEU A 1 236 ? 7.109 13.25 8.352 1 92.62 236 LEU A CA 1
ATOM 1829 C C . LEU A 1 236 ? 8.164 12.25 8.844 1 92.62 236 LEU A C 1
ATOM 1831 O O . LEU A 1 236 ? 8.062 11.055 8.57 1 92.62 236 LEU A O 1
ATOM 1835 N N . GLN A 1 237 ? 9.109 12.75 9.477 1 89.25 237 GLN A N 1
ATOM 1836 C CA . GLN A 1 237 ? 10.086 11.883 10.117 1 89.25 237 GLN A CA 1
ATOM 1837 C C . GLN A 1 237 ? 9.531 11.305 11.422 1 89.25 237 GLN A C 1
ATOM 1839 O O . GLN A 1 237 ? 9.859 10.18 11.797 1 89.25 237 GLN A O 1
ATOM 1844 N N . THR A 1 238 ? 8.797 12.109 12.086 1 92.88 238 THR A N 1
ATOM 1845 C CA . THR A 1 238 ? 8.109 11.711 13.305 1 92.88 238 THR A CA 1
ATOM 1846 C C . THR A 1 238 ? 6.594 11.805 13.133 1 92.88 238 THR A C 1
ATOM 1848 O O . THR A 1 238 ? 6.082 12.844 12.711 1 92.88 238 THR A O 1
ATOM 1851 N N . LEU A 1 239 ? 5.98 10.766 13.523 1 95.25 239 LEU A N 1
ATOM 1852 C CA . LEU A 1 239 ? 4.527 10.75 13.367 1 95.25 239 LEU A CA 1
ATOM 1853 C C . LEU A 1 239 ? 3.852 11.5 14.516 1 95.25 239 LEU A C 1
ATOM 1855 O O . LEU A 1 239 ? 4.371 11.531 15.633 1 95.25 239 LEU A O 1
ATOM 1859 N N . PRO A 1 240 ? 2.76 12.156 14.172 1 96.81 240 PRO A N 1
ATOM 1860 C CA . PRO A 1 240 ? 1.984 12.734 15.266 1 96.81 240 PRO A CA 1
ATOM 1861 C C . PRO A 1 240 ? 1.476 11.68 16.25 1 96.81 240 PRO A C 1
ATOM 1863 O O . PRO A 1 240 ? 1.413 10.5 15.914 1 96.81 240 PRO A O 1
ATOM 1866 N N . THR A 1 241 ? 1.16 12.094 17.438 1 96.56 241 THR A N 1
ATOM 1867 C CA . THR A 1 241 ? 0.63 11.211 18.469 1 96.56 241 THR A CA 1
ATOM 1868 C C . THR A 1 241 ? -0.801 10.797 18.141 1 96.56 241 THR A C 1
ATOM 1870 O O . THR A 1 241 ? -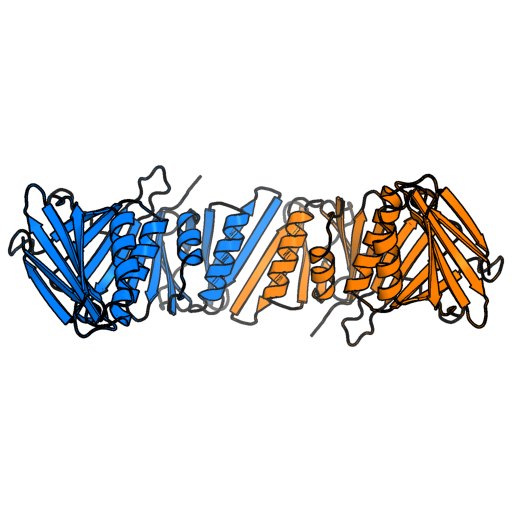1.22 9.688 18.484 1 96.56 241 THR A O 1
ATOM 1873 N N . SER A 1 242 ? -1.556 11.727 17.516 1 97.19 242 SER A N 1
ATOM 1874 C CA . SER A 1 242 ? -2.93 11.383 17.172 1 97.19 242 SER A CA 1
ATOM 1875 C C . SER A 1 242 ? -3.365 12.094 15.891 1 97.19 242 SER A C 1
ATOM 1877 O O . SER A 1 242 ? -2.752 13.086 15.484 1 97.19 242 SER A O 1
ATOM 1879 N N . PHE A 1 243 ? -4.34 11.531 15.305 1 97.62 243 PHE A N 1
ATOM 1880 C CA . PHE A 1 243 ? -5.062 12.047 14.148 1 97.62 243 PHE A CA 1
ATOM 1881 C C . PHE A 1 243 ? -6.531 12.281 14.492 1 97.62 243 PHE A C 1
ATOM 1883 O O . PHE A 1 243 ? -7.23 11.359 14.906 1 97.62 243 PHE A O 1
ATOM 1890 N N . GLU A 1 244 ? -6.961 13.555 14.289 1 97.69 244 GLU A N 1
ATOM 1891 C CA . GLU A 1 244 ? -8.367 13.875 14.516 1 97.69 244 GLU A CA 1
ATOM 1892 C C . GLU A 1 244 ? -9.023 14.422 13.258 1 97.69 244 GLU A C 1
ATOM 1894 O O . GLU A 1 244 ? -8.414 15.219 12.531 1 97.69 244 GLU A O 1
ATOM 1899 N N . ILE A 1 245 ? -10.211 13.984 13.078 1 98 245 ILE A N 1
ATOM 1900 C CA . ILE A 1 245 ? -10.984 14.539 11.969 1 98 245 ILE A CA 1
ATOM 1901 C C . ILE A 1 245 ? -12.352 14.984 12.461 1 98 245 ILE A C 1
ATOM 1903 O O . ILE A 1 245 ? -13.07 14.211 13.102 1 98 245 ILE A O 1
ATOM 1907 N N . HIS A 1 246 ? -12.688 16.25 12.266 1 97.75 246 HIS A N 1
ATOM 1908 C CA . HIS A 1 246 ? -13.969 16.875 12.547 1 97.75 246 HIS A CA 1
ATOM 1909 C C . HIS A 1 246 ? -14.68 17.281 11.258 1 97.75 246 HIS A C 1
ATOM 1911 O O . HIS A 1 246 ? -14.109 17.984 10.422 1 97.75 246 HIS A O 1
ATOM 1917 N N . MET A 1 247 ? -15.922 16.859 11.133 1 97.44 247 MET A N 1
ATOM 1918 C CA . MET A 1 247 ? -16.562 17.016 9.828 1 97.44 247 MET A CA 1
ATOM 1919 C C . MET A 1 247 ? -17.875 17.766 9.945 1 97.44 247 MET A C 1
ATOM 1921 O O . MET A 1 247 ? -18.594 17.625 10.938 1 97.44 247 MET A O 1
ATOM 1925 N N . VAL A 1 248 ? -18.125 18.578 9.023 1 96.12 248 VAL A N 1
ATOM 1926 C CA . VAL A 1 248 ? -19.469 19.016 8.656 1 96.12 248 VAL A CA 1
ATOM 1927 C C . VAL A 1 248 ? -19.906 18.281 7.391 1 96.12 248 VAL A C 1
ATOM 1929 O O . VAL A 1 248 ? -19.25 18.344 6.355 1 96.12 248 VAL A O 1
ATOM 1932 N N . ASN A 1 249 ? -20.984 17.625 7.469 1 95.69 249 ASN A N 1
ATOM 1933 C CA . ASN A 1 249 ? -21.422 16.688 6.441 1 95.69 249 ASN A CA 1
ATOM 1934 C C . ASN A 1 249 ? -21.422 17.328 5.059 1 95.69 249 ASN A C 1
ATOM 1936 O O . ASN A 1 249 ? -22.047 18.359 4.848 1 95.69 249 ASN A O 1
ATOM 1940 N N . LYS A 1 250 ? -20.656 16.766 4.152 1 94.69 250 LYS A N 1
ATOM 1941 C CA . LYS A 1 250 ? -20.562 17.094 2.73 1 94.69 250 LYS A CA 1
ATOM 1942 C C . LYS A 1 250 ? -20.109 18.531 2.527 1 94.69 250 LYS A C 1
ATOM 1944 O O . LYS A 1 250 ? -20.438 19.156 1.516 1 94.69 250 LYS A O 1
ATOM 1949 N N . ASN A 1 251 ? -19.391 19.125 3.453 1 95.25 251 ASN A N 1
ATOM 1950 C CA . ASN A 1 251 ? -18.969 20.516 3.357 1 95.25 251 ASN A CA 1
ATOM 1951 C C . ASN A 1 251 ? -17.469 20.672 3.535 1 95.25 251 ASN A C 1
ATOM 1953 O O . ASN A 1 251 ? -16.75 20.953 2.574 1 95.25 251 ASN A O 1
ATOM 1957 N N . PHE A 1 252 ? -17 20.422 4.766 1 96.44 252 PHE A N 1
ATOM 1958 C CA . PHE A 1 252 ? -15.555 20.484 4.977 1 96.44 252 PHE A CA 1
ATOM 1959 C C . PHE A 1 252 ? -15.148 19.641 6.18 1 96.44 252 PHE A C 1
ATOM 1961 O O . PHE A 1 252 ? -16 19.156 6.922 1 96.44 252 PHE A O 1
ATOM 1968 N N . ALA A 1 253 ? -13.875 19.484 6.352 1 97.69 253 ALA A N 1
ATOM 1969 C CA . ALA A 1 253 ? -13.336 18.75 7.5 1 97.69 253 ALA A CA 1
ATOM 1970 C C . ALA A 1 253 ? -12.148 19.5 8.102 1 97.69 253 ALA A C 1
ATOM 1972 O O . ALA A 1 253 ? -11.383 20.141 7.387 1 97.69 253 ALA A O 1
ATOM 1973 N N . HIS A 1 254 ? -12.047 19.453 9.391 1 98.31 254 HIS A N 1
ATOM 1974 C CA . HIS A 1 254 ? -10.82 19.781 10.109 1 98.31 254 HIS A CA 1
ATOM 1975 C C . HIS A 1 254 ? -10 18.531 10.391 1 98.31 254 HIS A C 1
ATOM 1977 O O . HIS A 1 254 ? -10.508 17.562 10.961 1 98.31 254 HIS A O 1
ATOM 1983 N N . ILE A 1 255 ? -8.789 18.578 9.977 1 98.19 255 ILE A N 1
ATOM 1984 C CA . ILE A 1 255 ? -7.844 17.516 10.336 1 98.19 255 ILE A CA 1
ATOM 1985 C C . ILE A 1 255 ? -6.809 18.078 11.312 1 98.19 255 ILE A C 1
ATOM 1987 O O . ILE A 1 255 ? -6.141 19.062 11.023 1 98.19 255 ILE A O 1
ATOM 1991 N N . ILE A 1 256 ? -6.734 17.438 12.406 1 98.06 256 ILE A N 1
ATOM 1992 C CA . ILE A 1 256 ? -5.824 17.906 13.445 1 98.06 256 ILE A CA 1
ATOM 1993 C C . ILE A 1 256 ? -4.738 16.859 13.688 1 98.06 256 ILE A C 1
ATOM 1995 O O . ILE A 1 256 ? -5.035 15.703 13.977 1 98.06 256 ILE A O 1
ATOM 1999 N N . LEU A 1 257 ? -3.531 17.266 13.523 1 97.94 257 LEU A N 1
ATOM 2000 C CA . LEU A 1 257 ? -2.365 16.453 13.859 1 97.94 257 LEU A CA 1
ATOM 2001 C C . LEU A 1 257 ? -1.709 16.969 15.141 1 97.94 257 LEU A C 1
ATOM 2003 O O . LEU A 1 257 ? -1.23 18.094 15.195 1 97.94 257 LEU A O 1
ATOM 2007 N N . ASP A 1 258 ? -1.789 16.156 16.109 1 96.94 258 ASP A N 1
ATOM 2008 C CA . ASP A 1 258 ? -1.215 16.531 17.406 1 96.94 258 ASP A CA 1
ATOM 2009 C C . ASP A 1 258 ? 0.153 15.883 17.594 1 96.94 258 ASP A C 1
ATOM 2011 O O . ASP A 1 258 ? 0.273 14.656 17.578 1 96.94 258 ASP A O 1
ATOM 2015 N N . PHE A 1 259 ? 0.947 16.844 17.734 1 94.19 259 PHE A N 1
ATOM 2016 C CA . PHE A 1 259 ? 2.283 16.406 18.141 1 94.19 259 PHE A CA 1
ATOM 2017 C C . PHE A 1 259 ? 2.547 16.75 19.594 1 94.19 259 PHE A C 1
ATOM 2019 O O . PHE A 1 259 ? 1.76 17.453 20.234 1 94.19 259 PHE A O 1
ATOM 2026 N N . ASP A 1 260 ? 3.311 16.141 20.375 1 89.44 260 ASP A N 1
ATOM 2027 C CA . ASP A 1 260 ? 3.625 16.453 21.766 1 89.44 260 ASP A CA 1
ATOM 2028 C C . ASP A 1 260 ? 4.012 17.922 21.922 1 89.44 260 ASP A C 1
ATOM 2030 O O . ASP A 1 260 ? 3.572 18.578 22.875 1 89.44 260 ASP A O 1
ATOM 2034 N N . ASP A 1 261 ? 4.645 18.531 20.938 1 91 261 ASP A N 1
ATOM 2035 C CA . ASP A 1 261 ? 5.246 19.844 21.078 1 91 261 ASP A CA 1
ATOM 2036 C C . ASP A 1 261 ? 4.645 20.828 20.062 1 91 261 ASP A C 1
ATOM 2038 O O . ASP A 1 261 ? 4.949 22.016 20.094 1 91 261 ASP A O 1
ATOM 2042 N N . MET A 1 262 ? 3.777 20.375 19.172 1 92.69 262 MET A N 1
ATOM 2043 C CA . MET A 1 262 ? 3.115 21.266 18.234 1 92.69 262 MET A CA 1
ATOM 2044 C C . MET A 1 262 ? 1.801 20.672 17.75 1 92.69 262 MET A C 1
ATOM 2046 O O . MET A 1 262 ? 1.548 19.469 17.938 1 92.69 262 MET A O 1
ATOM 2050 N N . ARG A 1 263 ? 1.008 21.531 17.188 1 95.5 263 ARG A N 1
ATOM 2051 C CA . ARG A 1 263 ? -0.297 21.156 16.656 1 95.5 263 ARG A CA 1
ATOM 2052 C C . ARG A 1 263 ? -0.507 21.719 15.258 1 95.5 263 ARG A C 1
ATOM 2054 O O . ARG A 1 263 ? -0.219 22.891 15.008 1 95.5 263 ARG A O 1
ATOM 2061 N N . ALA A 1 264 ? -0.966 20.844 14.398 1 97.81 264 ALA A N 1
ATOM 2062 C CA . ALA A 1 264 ? -1.28 21.281 13.039 1 97.81 264 ALA A CA 1
ATOM 2063 C C . ALA A 1 264 ? -2.77 21.141 12.75 1 97.81 264 ALA A C 1
ATOM 2065 O O . ALA A 1 264 ? -3.355 20.078 13 1 97.81 264 ALA A O 1
ATOM 2066 N N . LEU A 1 265 ? -3.342 22.188 12.297 1 98.31 265 LEU A N 1
ATOM 2067 C CA . LEU A 1 265 ? -4.738 22.203 11.875 1 98.31 265 LEU A CA 1
ATOM 2068 C C . LEU A 1 265 ? -4.848 22.344 10.359 1 98.31 265 LEU A C 1
ATOM 2070 O O . LEU A 1 265 ? -4.324 23.312 9.789 1 98.31 265 LEU A O 1
ATOM 2074 N N . LEU A 1 266 ? -5.461 21.406 9.734 1 98.25 266 LEU A N 1
ATOM 2075 C CA . LEU A 1 266 ? -5.789 21.5 8.32 1 98.25 266 LEU A CA 1
ATOM 2076 C C . LEU A 1 266 ? -7.289 21.688 8.125 1 98.25 266 LEU A C 1
ATOM 2078 O O . LEU A 1 266 ? -8.094 21 8.766 1 98.25 266 LEU A O 1
ATOM 2082 N N . VAL A 1 267 ? -7.641 22.609 7.348 1 97.56 267 VAL A N 1
ATOM 2083 C CA . VAL A 1 267 ? -9.023 22.781 6.922 1 97.56 267 VAL A CA 1
ATOM 2084 C C . VAL A 1 267 ? -9.18 22.344 5.465 1 97.56 267 VAL A C 1
ATOM 2086 O O . VAL A 1 267 ? -8.648 23 4.559 1 97.56 267 VAL A O 1
ATOM 2089 N N . ALA A 1 268 ? -9.891 21.297 5.285 1 97 268 ALA A N 1
ATOM 2090 C CA . ALA A 1 268 ? -10.047 20.719 3.959 1 97 268 ALA A CA 1
ATOM 2091 C C . ALA A 1 268 ? -11.484 20.859 3.463 1 97 268 ALA A C 1
ATOM 2093 O O . ALA A 1 268 ? -12.406 20.234 4.012 1 97 268 ALA A O 1
ATOM 2094 N N . PRO A 1 269 ? -11.648 21.609 2.393 1 95.88 269 PRO A N 1
ATOM 2095 C CA . PRO A 1 269 ? -12.992 21.703 1.817 1 95.88 269 PRO A CA 1
ATOM 2096 C C . PRO A 1 269 ? -13.414 20.422 1.111 1 95.88 269 PRO A C 1
ATOM 2098 O O . PRO A 1 269 ? -12.562 19.625 0.703 1 95.88 269 PRO A O 1
ATOM 2101 N N . SER A 1 270 ? -14.719 20.188 1.01 1 95.75 270 SER A N 1
ATOM 2102 C CA . SER A 1 270 ? -15.219 19.031 0.274 1 95.75 270 SER A CA 1
ATOM 2103 C C . SER A 1 270 ? -14.891 19.125 -1.212 1 95.75 270 SER A C 1
ATOM 2105 O O . SER A 1 270 ? -15.008 20.203 -1.802 1 95.75 270 SER A O 1
ATOM 2107 N N . ALA A 1 271 ? -14.297 18.078 -1.852 1 88.44 271 ALA A N 1
ATOM 2108 C CA . ALA A 1 271 ? -13.977 18.016 -3.275 1 88.44 271 ALA A CA 1
ATOM 2109 C C . ALA A 1 271 ? -15.219 17.672 -4.102 1 88.44 271 ALA A C 1
ATOM 2111 O O . ALA A 1 271 ? -15.164 17.672 -5.332 1 88.44 271 ALA A O 1
ATOM 2112 N N . VAL A 1 272 ? -16.516 17.984 -3.855 1 67.25 272 VAL A N 1
ATOM 2113 C CA . VAL A 1 272 ? -17.75 17.562 -4.516 1 67.25 272 VAL A CA 1
ATOM 2114 C C . VAL A 1 272 ? -17.578 17.641 -6.031 1 67.25 272 VAL A C 1
ATOM 2116 O O . VAL A 1 272 ? -17.094 18.641 -6.559 1 67.25 272 VAL A O 1
ATOM 2119 N N . HIS A 1 273 ? -17.312 16.484 -6.828 1 51 273 HIS A N 1
ATOM 2120 C CA . HIS A 1 273 ? -17.641 16.516 -8.25 1 51 273 HIS A CA 1
ATOM 2121 C C . HIS A 1 273 ? -19.156 16.562 -8.461 1 51 273 HIS A C 1
ATOM 2123 O O . HIS A 1 273 ? -19.922 16.047 -7.641 1 51 273 HIS A O 1
ATOM 2129 N N . MET B 1 1 ? 12.297 -45.562 -18.375 1 93.88 1 MET B N 1
ATOM 2130 C CA . MET B 1 1 ? 11.859 -44.188 -18.562 1 93.88 1 MET B CA 1
ATOM 2131 C C . MET B 1 1 ? 12.867 -43.406 -19.375 1 93.88 1 MET B C 1
ATOM 2133 O O . MET B 1 1 ? 14.078 -43.594 -19.25 1 93.88 1 MET B O 1
ATOM 2137 N N . LYS B 1 2 ? 12.336 -42.594 -20.359 1 95.69 2 LYS B N 1
ATOM 2138 C CA . LYS B 1 2 ? 13.188 -41.812 -21.25 1 95.69 2 LYS B CA 1
ATOM 2139 C C . LYS B 1 2 ? 12.664 -40.406 -21.406 1 95.69 2 LYS B C 1
ATOM 2141 O O . LYS B 1 2 ? 11.453 -40.188 -21.531 1 95.69 2 LYS B O 1
ATOM 2146 N N . PHE B 1 3 ? 13.547 -39.438 -21.344 1 97.75 3 PHE B N 1
ATOM 2147 C CA . PHE B 1 3 ? 13.133 -38.062 -21.562 1 97.75 3 PHE B CA 1
ATOM 2148 C C . PHE B 1 3 ? 14.273 -37.219 -22.156 1 97.75 3 PHE B C 1
ATOM 2150 O O . PHE B 1 3 ? 15.406 -37.312 -21.688 1 97.75 3 PHE B O 1
ATOM 2157 N N . ARG B 1 4 ? 13.914 -36.5 -23.125 1 98.12 4 ARG B N 1
ATOM 2158 C CA . ARG B 1 4 ? 14.789 -35.5 -23.719 1 98.12 4 ARG B CA 1
ATOM 2159 C C . ARG B 1 4 ? 13.977 -34.312 -24.281 1 98.12 4 ARG B C 1
ATOM 2161 O O . ARG B 1 4 ? 13.07 -34.531 -25.094 1 98.12 4 ARG B O 1
ATOM 2168 N N . GLY B 1 5 ? 14.242 -33.188 -23.859 1 97.94 5 GLY B N 1
ATOM 2169 C CA . GLY B 1 5 ? 13.625 -31.969 -24.359 1 97.94 5 GLY B CA 1
ATOM 2170 C C . GLY B 1 5 ? 14.625 -30.906 -24.766 1 97.94 5 GLY B C 1
ATOM 2171 O O . GLY B 1 5 ? 15.641 -30.719 -24.078 1 97.94 5 GLY B O 1
ATOM 2172 N N . VAL B 1 6 ? 14.312 -30.219 -25.922 1 98.06 6 VAL B N 1
ATOM 2173 C CA . VAL B 1 6 ? 15.219 -29.188 -26.406 1 98.06 6 VAL B CA 1
ATOM 2174 C C . VAL B 1 6 ? 14.461 -27.859 -26.562 1 98.06 6 VAL B C 1
ATOM 2176 O O . VAL B 1 6 ? 13.383 -27.828 -27.156 1 98.06 6 VAL B O 1
ATOM 2179 N N . ILE B 1 7 ? 15.023 -26.891 -26.016 1 97.19 7 ILE B N 1
ATOM 2180 C CA . ILE B 1 7 ? 14.492 -25.547 -26.156 1 97.19 7 ILE B CA 1
ATOM 2181 C C . ILE B 1 7 ? 15.422 -24.719 -27.047 1 97.19 7 ILE B C 1
ATOM 2183 O O . ILE B 1 7 ? 16.609 -24.594 -26.766 1 97.19 7 ILE B O 1
ATOM 2187 N N . LYS B 1 8 ? 14.906 -24.078 -28.078 1 94 8 LYS B N 1
ATOM 2188 C CA . LYS B 1 8 ? 15.781 -23.438 -29.062 1 94 8 LYS B CA 1
ATOM 2189 C C . LYS B 1 8 ? 15.555 -21.922 -29.109 1 94 8 LYS B C 1
ATOM 2191 O O . LYS B 1 8 ? 16.031 -21.25 -30.031 1 94 8 LYS B O 1
ATOM 2196 N N . ASN B 1 9 ? 14.789 -21.391 -28.219 1 89.62 9 ASN B N 1
ATOM 2197 C CA . ASN B 1 9 ? 14.664 -19.938 -28.203 1 89.62 9 ASN B CA 1
ATOM 2198 C C . ASN B 1 9 ? 14.641 -19.391 -26.781 1 89.62 9 ASN B C 1
ATOM 2200 O O . ASN B 1 9 ? 14.203 -20.078 -25.859 1 89.62 9 ASN B O 1
ATOM 2204 N N . THR B 1 10 ? 15.102 -18.219 -26.734 1 91 10 THR B N 1
ATOM 2205 C CA . THR B 1 10 ? 15.312 -17.547 -25.453 1 91 10 THR B CA 1
ATOM 2206 C C . THR B 1 10 ? 13.984 -17.297 -24.75 1 91 10 THR B C 1
ATOM 2208 O O . THR B 1 10 ? 13.906 -17.391 -23.516 1 91 10 THR B O 1
ATOM 2211 N N . HIS B 1 11 ? 12.984 -17.094 -25.531 1 91.62 11 HIS B N 1
ATOM 2212 C CA . HIS B 1 11 ? 11.664 -16.828 -24.953 1 91.62 11 HIS B CA 1
ATOM 2213 C C . HIS B 1 11 ? 11.156 -18.016 -24.156 1 91.62 11 HIS B C 1
ATOM 2215 O O . HIS B 1 11 ? 10.688 -17.844 -23.031 1 91.62 11 HIS B O 1
ATOM 2221 N N . ASN B 1 12 ? 11.328 -19.172 -24.75 1 94.38 12 ASN B N 1
ATOM 2222 C CA . ASN B 1 12 ? 10.852 -20.375 -24.094 1 94.38 12 ASN B CA 1
ATOM 2223 C C . ASN B 1 12 ? 11.703 -20.734 -22.875 1 94.38 12 ASN B C 1
ATOM 2225 O O . ASN B 1 12 ? 11.195 -21.266 -21.875 1 94.38 12 ASN B O 1
ATOM 2229 N N . LEU B 1 13 ? 12.898 -20.438 -22.969 1 94.31 13 LEU B N 1
ATOM 2230 C CA . LEU B 1 13 ? 13.773 -20.656 -21.828 1 94.31 13 LEU B CA 1
ATOM 2231 C C . LEU B 1 13 ? 13.375 -19.75 -20.656 1 94.31 13 LEU B C 1
ATOM 2233 O O . LEU B 1 13 ? 13.359 -20.188 -19.516 1 94.31 13 LEU B O 1
ATOM 2237 N N . GLN B 1 14 ? 13.031 -18.547 -21.016 1 93.25 14 GLN B N 1
ATOM 2238 C CA . GLN B 1 14 ? 12.57 -17.594 -20 1 93.25 14 GLN B CA 1
ATOM 2239 C C . GLN B 1 14 ? 11.242 -18.047 -19.391 1 93.25 14 GLN B C 1
ATOM 2241 O O . GLN B 1 14 ? 10.992 -17.812 -18.203 1 93.25 14 GLN B O 1
ATOM 2246 N N . LEU B 1 15 ? 10.461 -18.641 -20.234 1 94.44 15 LEU B N 1
ATOM 2247 C CA . LEU B 1 15 ? 9.195 -19.188 -19.75 1 94.44 15 LEU B CA 1
ATOM 2248 C C . LEU B 1 15 ? 9.43 -20.234 -18.672 1 94.44 15 LEU B C 1
ATOM 2250 O O . LEU B 1 15 ? 8.812 -20.188 -17.609 1 94.44 15 LEU B O 1
ATOM 2254 N N . LEU B 1 16 ? 10.32 -21.094 -18.953 1 96.44 16 LEU B N 1
ATOM 2255 C CA . LEU B 1 16 ? 10.609 -22.156 -17.984 1 96.44 16 LEU B CA 1
ATOM 2256 C C . LEU B 1 16 ? 11.227 -21.578 -16.719 1 96.44 16 LEU B C 1
ATOM 2258 O O . LEU B 1 16 ? 10.883 -21.984 -15.609 1 96.44 16 LEU B O 1
ATOM 2262 N N . LEU B 1 17 ? 12.094 -20.672 -16.875 1 95.81 17 LEU B N 1
ATOM 2263 C CA . LEU B 1 17 ? 12.719 -20.031 -15.734 1 95.81 17 LEU B CA 1
ATOM 2264 C C . LEU B 1 17 ? 11.672 -19.328 -14.867 1 95.81 17 LEU B C 1
ATOM 2266 O O . LEU B 1 17 ? 11.734 -19.406 -13.633 1 95.81 17 LEU B O 1
ATOM 2270 N N . ARG B 1 18 ? 10.742 -18.688 -15.477 1 95.19 18 ARG B N 1
ATOM 2271 C CA . ARG B 1 18 ? 9.672 -18.016 -14.75 1 95.19 18 ARG B CA 1
ATOM 2272 C C . ARG B 1 18 ? 8.852 -19.016 -13.938 1 95.19 18 ARG B C 1
ATOM 2274 O O . ARG B 1 18 ? 8.516 -18.75 -12.781 1 95.19 18 ARG B O 1
ATOM 2281 N N . ALA B 1 19 ? 8.555 -20.094 -14.523 1 97.38 19 ALA B N 1
ATOM 2282 C CA . ALA B 1 19 ? 7.805 -21.141 -13.828 1 97.38 19 ALA B CA 1
ATOM 2283 C C . ALA B 1 19 ? 8.578 -21.641 -12.609 1 97.38 19 ALA B C 1
ATOM 2285 O O . ALA B 1 19 ? 8.016 -21.75 -11.516 1 97.38 19 ALA B O 1
ATOM 2286 N N . VAL B 1 20 ? 9.812 -21.875 -12.82 1 97.75 20 VAL B N 1
ATOM 2287 C CA . VAL B 1 20 ? 10.656 -22.391 -11.742 1 97.75 20 VAL B CA 1
ATOM 2288 C C . VAL B 1 20 ? 10.805 -21.344 -10.648 1 97.75 20 VAL B C 1
ATOM 2290 O O . VAL B 1 20 ? 10.797 -21.672 -9.461 1 97.75 20 VAL B O 1
ATOM 2293 N N . HIS B 1 21 ? 10.891 -20.156 -11.07 1 96.62 21 HIS B N 1
ATOM 2294 C CA . HIS B 1 21 ? 10.992 -19.062 -10.109 1 96.62 21 HIS B CA 1
ATOM 2295 C C . HIS B 1 21 ? 9.742 -18.984 -9.234 1 96.62 21 HIS B C 1
ATOM 2297 O O . HIS B 1 21 ? 9.844 -18.797 -8.023 1 96.62 21 HIS B O 1
ATOM 2303 N N . MET B 1 22 ? 8.617 -19.109 -9.789 1 96.81 22 MET B N 1
ATOM 2304 C CA . MET B 1 22 ? 7.375 -19.094 -9.023 1 96.81 22 MET B CA 1
ATOM 2305 C C . MET B 1 22 ? 7.367 -20.219 -7.988 1 96.81 22 MET B C 1
ATOM 2307 O O . MET B 1 22 ? 7 -20 -6.832 1 96.81 22 MET B O 1
ATOM 2311 N N . ILE B 1 23 ? 7.832 -21.312 -8.398 1 97.62 23 ILE B N 1
ATOM 2312 C CA . ILE B 1 23 ? 7.871 -22.484 -7.527 1 97.62 23 ILE B CA 1
ATOM 2313 C C . ILE B 1 23 ? 8.859 -22.25 -6.391 1 97.62 23 ILE B C 1
ATOM 2315 O O . ILE B 1 23 ? 8.625 -22.672 -5.254 1 97.62 23 ILE B O 1
ATOM 2319 N N . SER B 1 24 ? 9.922 -21.594 -6.715 1 97.06 24 SER B N 1
ATOM 2320 C CA . SER B 1 24 ? 10.984 -21.375 -5.738 1 97.06 24 SER B CA 1
ATOM 2321 C C . SER B 1 24 ? 10.484 -20.531 -4.562 1 97.06 24 SER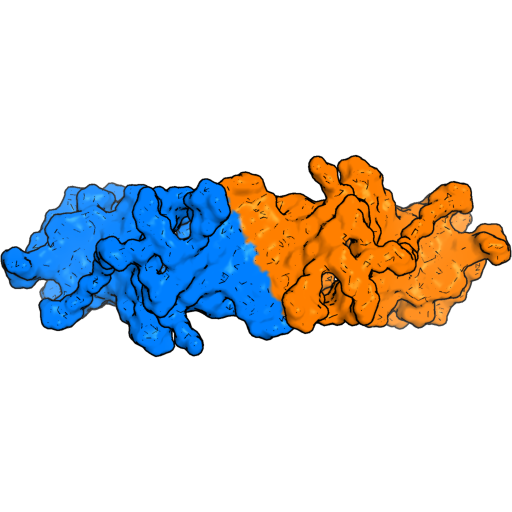 B C 1
ATOM 2323 O O . SER B 1 24 ? 11.07 -20.562 -3.48 1 97.06 24 SER B O 1
ATOM 2325 N N . LYS B 1 25 ? 9.406 -19.812 -4.723 1 95.12 25 LYS B N 1
ATOM 2326 C CA . LYS B 1 25 ? 8.82 -19 -3.66 1 95.12 25 LYS B CA 1
ATOM 2327 C C . LYS B 1 25 ? 8.047 -19.859 -2.668 1 95.12 25 LYS B C 1
ATOM 2329 O O . LYS B 1 25 ? 7.719 -19.406 -1.57 1 95.12 25 LYS B O 1
ATOM 2334 N N . ILE B 1 26 ? 7.785 -21.109 -3.039 1 95.12 26 ILE B N 1
ATOM 2335 C CA . ILE B 1 26 ? 6.895 -21.938 -2.24 1 95.12 26 ILE B CA 1
ATOM 2336 C C . ILE B 1 26 ? 7.691 -23.078 -1.605 1 95.12 26 ILE B C 1
ATOM 2338 O O . ILE B 1 26 ? 7.484 -23.406 -0.437 1 95.12 26 ILE B O 1
ATOM 2342 N N . ALA B 1 27 ? 8.672 -23.625 -2.43 1 95.62 27 ALA B N 1
ATOM 2343 C CA . ALA B 1 27 ? 9.289 -24.859 -1.958 1 95.62 27 ALA B CA 1
ATOM 2344 C C . ALA B 1 27 ? 10.727 -24.984 -2.469 1 95.62 27 ALA B C 1
ATOM 2346 O O . ALA B 1 27 ? 11.094 -24.344 -3.457 1 95.62 27 ALA B O 1
ATOM 2347 N N . LYS B 1 28 ? 11.469 -25.875 -1.852 1 96.94 28 LYS B N 1
ATOM 2348 C CA . LYS B 1 28 ? 12.859 -26.125 -2.23 1 96.94 28 LYS B CA 1
ATOM 2349 C C . LYS B 1 28 ? 12.961 -27.312 -3.188 1 96.94 28 LYS B C 1
ATOM 2351 O O . LYS B 1 28 ? 13.984 -27.484 -3.857 1 96.94 28 LYS B O 1
ATOM 2356 N N . GLU B 1 29 ? 11.93 -28.125 -3.148 1 97.81 29 GLU B N 1
ATOM 2357 C CA . GLU B 1 29 ? 11.836 -29.25 -4.07 1 97.81 29 GLU B CA 1
ATOM 2358 C C . GLU B 1 29 ? 10.531 -29.219 -4.852 1 97.81 29 GLU B C 1
ATOM 2360 O O . GLU B 1 29 ? 9.508 -28.766 -4.336 1 97.81 29 GLU B O 1
ATOM 2365 N N . VAL B 1 30 ? 10.625 -29.781 -6.008 1 98.31 30 VAL B N 1
ATOM 2366 C CA . VAL B 1 30 ? 9.43 -29.781 -6.84 1 98.31 30 VAL B CA 1
ATOM 2367 C C . VAL B 1 30 ? 9.242 -31.141 -7.484 1 98.31 30 VAL B C 1
ATOM 2369 O O . VAL B 1 30 ? 10.219 -31.875 -7.715 1 98.31 30 VAL B O 1
ATOM 2372 N N . ASP B 1 31 ? 8.008 -31.547 -7.672 1 98.69 31 ASP B N 1
ATOM 2373 C CA . ASP B 1 31 ? 7.648 -32.688 -8.492 1 98.69 31 ASP B CA 1
ATOM 2374 C C . ASP B 1 31 ? 7.539 -32.312 -9.969 1 98.69 31 ASP B C 1
ATOM 2376 O O . ASP B 1 31 ? 6.527 -31.734 -10.391 1 98.69 31 ASP B O 1
ATOM 2380 N N . LEU B 1 32 ? 8.562 -32.562 -10.734 1 98.62 32 LEU B N 1
ATOM 2381 C CA . LEU B 1 32 ? 8.531 -32.375 -12.18 1 98.62 32 LEU B CA 1
ATOM 2382 C C . LEU B 1 32 ? 7.793 -33.5 -12.859 1 98.62 32 LEU B C 1
ATOM 2384 O O . LEU B 1 32 ? 8.234 -34.656 -12.789 1 98.62 32 LEU B O 1
ATOM 2388 N N . GLN B 1 33 ? 6.719 -33.188 -13.5 1 98.5 33 GLN B N 1
ATOM 2389 C CA . GLN B 1 33 ? 5.895 -34.188 -14.164 1 98.5 33 GLN B CA 1
ATOM 2390 C C . GLN B 1 33 ? 5.957 -34.031 -15.68 1 98.5 33 GLN B C 1
ATOM 2392 O O . GLN B 1 33 ? 5.609 -33 -16.219 1 98.5 33 GLN B O 1
ATOM 2397 N N . LEU B 1 34 ? 6.406 -35.062 -16.281 1 98.19 34 LEU B N 1
ATOM 2398 C CA . LEU B 1 34 ? 6.504 -35.094 -17.75 1 98.19 34 LEU B CA 1
ATOM 2399 C C . LEU B 1 34 ? 5.488 -36.062 -18.344 1 98.19 34 LEU B C 1
ATOM 2401 O O . LEU B 1 34 ? 5.441 -37.25 -17.953 1 98.19 34 LEU B O 1
ATOM 2405 N N . SER B 1 35 ? 4.676 -35.562 -19.156 1 97.12 35 SER B N 1
ATOM 2406 C CA . SER B 1 35 ? 3.725 -36.375 -19.891 1 97.12 35 SER B CA 1
ATOM 2407 C C . SER B 1 35 ? 3.92 -36.219 -21.391 1 97.12 35 SER B C 1
ATOM 2409 O O . SER B 1 35 ? 4.863 -35.562 -21.844 1 97.12 35 SER B O 1
ATOM 2411 N N . GLN B 1 36 ? 3.059 -36.875 -22.109 1 95.69 36 GLN B N 1
ATOM 2412 C CA . GLN B 1 36 ? 3.162 -36.844 -23.562 1 95.69 36 GLN B CA 1
ATOM 2413 C C . GLN B 1 36 ? 2.975 -35.438 -24.109 1 95.69 36 GLN B C 1
ATOM 2415 O O . GLN B 1 36 ? 3.553 -35.094 -25.125 1 95.69 36 GLN B O 1
ATOM 2420 N N . ASN B 1 37 ? 2.232 -34.656 -23.328 1 95.62 37 ASN B N 1
ATOM 2421 C CA . ASN B 1 37 ? 1.859 -33.375 -23.953 1 95.62 37 ASN B CA 1
ATOM 2422 C C . ASN B 1 37 ? 2.211 -32.188 -23.062 1 95.62 37 ASN B C 1
ATOM 2424 O O . ASN B 1 37 ? 2.123 -31.031 -23.5 1 95.62 37 ASN B O 1
ATOM 2428 N N . THR B 1 38 ? 2.586 -32.5 -21.828 1 96.25 38 THR B N 1
ATOM 2429 C CA . THR B 1 38 ? 2.721 -31.391 -20.906 1 96.25 38 THR B CA 1
ATOM 2430 C C . THR B 1 38 ? 3.924 -31.578 -20 1 96.25 38 THR B C 1
ATOM 2432 O O . THR B 1 38 ? 4.301 -32.719 -19.688 1 96.25 38 THR B O 1
ATOM 2435 N N . LEU B 1 39 ? 4.578 -30.531 -19.672 1 97.88 39 LEU B N 1
ATOM 2436 C CA . LEU B 1 39 ? 5.484 -30.422 -18.531 1 97.88 39 LEU B CA 1
ATOM 2437 C C . LEU B 1 39 ? 4.824 -29.672 -17.375 1 97.88 39 LEU B C 1
ATOM 2439 O O . LEU B 1 39 ? 4.34 -28.562 -17.547 1 97.88 39 LEU B O 1
ATOM 2443 N N . SER B 1 40 ? 4.77 -30.297 -16.219 1 98.19 40 SER B N 1
ATOM 2444 C CA . SER B 1 40 ? 4.148 -29.656 -15.062 1 98.19 40 SER B CA 1
ATOM 2445 C C . SER B 1 40 ? 5.098 -29.625 -13.867 1 98.19 40 SER B C 1
ATOM 2447 O O . SER B 1 40 ? 5.875 -30.562 -13.664 1 98.19 40 SER B O 1
ATOM 2449 N N . LEU B 1 41 ? 5.043 -28.578 -13.188 1 98.56 41 LEU B N 1
ATOM 2450 C CA . LEU B 1 41 ? 5.715 -28.438 -11.906 1 98.56 41 LEU B CA 1
ATOM 2451 C C . LEU B 1 41 ? 4.703 -28.406 -10.766 1 98.56 41 LEU B C 1
ATOM 2453 O O . LEU B 1 41 ? 3.811 -27.547 -10.742 1 98.56 41 LEU B O 1
ATOM 2457 N N . VAL B 1 42 ? 4.863 -29.344 -9.836 1 98.44 42 VAL B N 1
ATOM 2458 C CA . VAL B 1 42 ? 3.848 -29.469 -8.797 1 98.44 42 VAL B CA 1
ATOM 2459 C C . VAL B 1 42 ? 4.508 -29.391 -7.422 1 98.44 42 VAL B C 1
ATOM 2461 O O . VAL B 1 42 ? 5.551 -30.016 -7.191 1 98.44 42 VAL B O 1
ATOM 2464 N N . VAL B 1 43 ? 3.926 -28.609 -6.566 1 97.44 43 VAL B N 1
ATOM 2465 C CA . VAL B 1 43 ? 4.352 -28.547 -5.172 1 97.44 43 VAL B CA 1
ATOM 2466 C C . VAL B 1 43 ? 3.137 -28.688 -4.254 1 97.44 43 VAL B C 1
ATOM 2468 O O . VAL B 1 43 ? 2.064 -28.156 -4.551 1 97.44 43 VAL B O 1
ATOM 2471 N N . VAL B 1 44 ? 3.328 -29.453 -3.221 1 95 44 VAL B N 1
ATOM 2472 C CA . VAL B 1 44 ? 2.326 -29.609 -2.17 1 95 44 VAL B CA 1
ATOM 2473 C C . VAL B 1 44 ? 2.939 -29.25 -0.818 1 95 44 VAL B C 1
ATOM 2475 O O . VAL B 1 44 ? 3.799 -29.969 -0.306 1 95 44 VAL B O 1
ATOM 2478 N N . GLU B 1 45 ? 2.488 -28.172 -0.322 1 92.88 45 GLU B N 1
ATOM 2479 C CA . GLU B 1 45 ? 2.961 -27.766 1 1 92.88 45 GLU B CA 1
ATOM 2480 C C . GLU B 1 45 ? 2.281 -28.578 2.098 1 92.88 45 GLU B C 1
ATOM 2482 O O . GLU B 1 45 ? 1.087 -28.875 2.014 1 92.88 45 GLU B O 1
ATOM 2487 N N . PRO B 1 46 ? 3.059 -28.891 3.119 1 90.88 46 PRO B N 1
ATOM 2488 C CA . PRO B 1 46 ? 2.436 -29.562 4.266 1 90.88 46 PRO B CA 1
ATOM 2489 C C . PRO B 1 46 ? 1.333 -28.719 4.906 1 90.88 46 PRO B C 1
ATOM 2491 O O . PRO B 1 46 ? 1.343 -27.484 4.789 1 90.88 46 PRO B O 1
ATOM 2494 N N . ALA B 1 47 ? 0.467 -29.422 5.602 1 87.38 47 ALA B N 1
ATOM 2495 C CA . ALA B 1 47 ? -0.691 -28.766 6.207 1 87.38 47 ALA B CA 1
ATOM 2496 C C . ALA B 1 47 ? -0.259 -27.734 7.242 1 87.38 47 ALA B C 1
ATOM 2498 O O . ALA B 1 47 ? -0.881 -26.672 7.371 1 87.38 47 ALA B O 1
ATOM 2499 N N . ASN B 1 48 ? 0.804 -27.969 7.984 1 88.31 48 ASN B N 1
ATOM 2500 C CA . ASN B 1 48 ? 1.25 -27.094 9.055 1 88.31 48 ASN B CA 1
ATOM 2501 C C . ASN B 1 48 ? 1.858 -25.812 8.508 1 88.31 48 ASN B C 1
ATOM 2503 O O . ASN B 1 48 ? 2.051 -24.844 9.25 1 88.31 48 ASN B O 1
ATOM 2507 N N . LYS B 1 49 ? 2.129 -25.766 7.184 1 88.38 49 LYS B N 1
ATOM 2508 C CA . LYS B 1 49 ? 2.652 -24.562 6.555 1 88.38 49 LYS B CA 1
ATOM 2509 C C . LYS B 1 49 ? 1.583 -23.875 5.707 1 88.38 49 LYS B C 1
ATOM 2511 O O . LYS B 1 49 ? 1.901 -23.062 4.832 1 88.38 49 LYS B O 1
ATOM 2516 N N . GLY B 1 50 ? 0.316 -24.266 5.898 1 87.5 50 GLY B N 1
ATOM 2517 C CA . GLY B 1 50 ? -0.785 -23.625 5.195 1 87.5 50 GLY B CA 1
ATOM 2518 C C . GLY B 1 50 ? -1.502 -24.562 4.234 1 87.5 50 GLY B C 1
ATOM 2519 O O . GLY B 1 50 ? -2.652 -24.312 3.867 1 87.5 50 GLY B O 1
ATOM 2520 N N . GLY B 1 51 ? -0.72 -25.594 3.701 1 92.62 51 GLY B N 1
ATOM 2521 C CA . GLY B 1 51 ? -1.349 -26.641 2.895 1 92.62 51 GLY B CA 1
ATOM 2522 C C . GLY B 1 51 ? -1.578 -26.203 1.456 1 92.62 51 GLY B C 1
ATOM 2523 O O . GLY B 1 51 ? -2.373 -26.828 0.742 1 92.62 51 GLY B O 1
ATOM 2524 N N . LEU B 1 52 ? -0.926 -25.172 0.98 1 95.88 52 LEU B N 1
ATOM 2525 C CA . LEU B 1 52 ? -1.072 -24.688 -0.39 1 95.88 52 LEU B CA 1
ATOM 2526 C C . LEU B 1 52 ? -0.511 -25.703 -1.384 1 95.88 52 LEU B C 1
ATOM 2528 O O . LEU B 1 52 ? 0.564 -26.266 -1.163 1 95.88 52 LEU B O 1
ATOM 2532 N N . GLN B 1 53 ? -1.266 -25.938 -2.426 1 97.38 53 GLN B N 1
ATOM 2533 C CA . GLN B 1 53 ? -0.773 -26.719 -3.561 1 97.38 53 GLN B CA 1
ATOM 2534 C C . GLN B 1 53 ? -0.68 -25.859 -4.816 1 97.38 53 GLN B C 1
ATOM 2536 O O . GLN B 1 53 ? -1.521 -24.984 -5.039 1 97.38 53 GLN B O 1
ATOM 2541 N N . MET B 1 54 ? 0.305 -26.141 -5.602 1 98.06 54 MET B N 1
ATOM 2542 C CA . MET B 1 54 ? 0.443 -25.391 -6.848 1 98.06 54 MET B CA 1
ATOM 2543 C C . MET B 1 54 ? 0.869 -26.312 -7.988 1 98.06 54 MET B C 1
ATOM 2545 O O . MET B 1 54 ? 1.717 -27.188 -7.809 1 98.06 54 MET B O 1
ATOM 2549 N N . LYS B 1 55 ? 0.261 -26.109 -9.102 1 98.5 55 LYS B N 1
ATOM 2550 C CA . LYS B 1 55 ? 0.626 -26.781 -10.352 1 98.5 55 LYS B CA 1
ATOM 2551 C C . LYS B 1 55 ? 0.792 -25.781 -11.484 1 98.5 55 LYS B C 1
ATOM 2553 O O . LYS B 1 55 ? -0.129 -25.031 -11.789 1 98.5 55 LYS B O 1
ATOM 2558 N N . ILE B 1 56 ? 1.959 -25.766 -12.039 1 98.12 56 ILE B N 1
ATOM 2559 C CA . ILE B 1 56 ? 2.195 -25 -13.266 1 98.12 56 ILE B CA 1
ATOM 2560 C C . ILE B 1 56 ? 2.277 -25.953 -14.453 1 98.12 56 ILE B C 1
ATOM 2562 O O . ILE B 1 56 ? 3.029 -26.938 -14.43 1 98.12 56 ILE B O 1
ATOM 2566 N N . SER B 1 57 ? 1.557 -25.688 -15.453 1 97.31 57 SER B N 1
ATOM 2567 C CA . SER B 1 57 ? 1.519 -26.547 -16.641 1 97.31 57 SER B CA 1
ATOM 2568 C C . SER B 1 57 ? 1.922 -25.781 -17.891 1 97.31 57 SER B C 1
ATOM 2570 O O . SER B 1 57 ? 1.426 -24.672 -18.141 1 97.31 57 SER B O 1
ATOM 2572 N N . ILE B 1 58 ? 2.789 -26.391 -18.625 1 97.31 58 ILE B N 1
ATOM 2573 C CA . ILE B 1 58 ? 3.236 -25.844 -19.906 1 97.31 58 ILE B CA 1
ATOM 2574 C C . ILE B 1 58 ? 3.072 -26.906 -21 1 97.31 58 ILE B C 1
ATOM 2576 O O . ILE B 1 58 ? 3.504 -28.047 -20.828 1 97.31 58 ILE B O 1
ATOM 2580 N N . ASP B 1 59 ? 2.428 -26.469 -22.016 1 96.56 59 ASP B N 1
ATOM 2581 C CA . ASP B 1 59 ? 2.336 -27.375 -23.156 1 96.56 59 ASP B CA 1
ATOM 2582 C C . ASP B 1 59 ? 3.717 -27.672 -23.734 1 96.56 59 ASP B C 1
ATOM 2584 O O . ASP B 1 59 ? 4.523 -26.766 -23.938 1 96.56 59 ASP B O 1
ATOM 2588 N N . ARG B 1 60 ? 3.965 -28.938 -24.078 1 94.44 60 ARG B N 1
ATOM 2589 C CA . ARG B 1 60 ? 5.285 -29.312 -24.562 1 94.44 60 ARG B CA 1
ATOM 2590 C C . ARG B 1 60 ? 5.637 -28.578 -25.844 1 94.44 60 ARG B C 1
ATOM 2592 O O . ARG B 1 60 ? 6.789 -28.203 -26.062 1 94.44 60 ARG B O 1
ATOM 2599 N N . ASP B 1 61 ? 4.57 -28.312 -26.719 1 94.25 61 ASP B N 1
ATOM 2600 C CA . ASP B 1 61 ? 4.816 -27.672 -28 1 94.25 61 ASP B CA 1
ATOM 2601 C C . ASP B 1 61 ? 5.145 -26.188 -27.797 1 94.25 61 ASP B C 1
ATOM 2603 O O . ASP B 1 61 ? 5.762 -25.562 -28.672 1 94.25 61 ASP B O 1
ATOM 2607 N N . GLU B 1 62 ? 4.691 -25.688 -26.703 1 92.94 62 GLU B N 1
ATOM 2608 C CA . GLU B 1 62 ? 4.984 -24.297 -26.391 1 92.94 62 GLU B CA 1
ATOM 2609 C C . GLU B 1 62 ? 6.414 -24.141 -25.891 1 92.94 62 GLU B C 1
ATOM 2611 O O . GLU B 1 62 ? 7.027 -23.078 -26.062 1 92.94 62 GLU B O 1
ATOM 2616 N N . LEU B 1 63 ? 6.941 -25.203 -25.344 1 96.25 63 LEU B N 1
ATOM 2617 C CA . LEU B 1 63 ? 8.211 -25.078 -24.625 1 96.25 63 LEU B CA 1
ATOM 2618 C C . LEU B 1 63 ? 9.344 -25.703 -25.438 1 96.25 63 LEU B C 1
ATOM 2620 O O . LEU B 1 63 ? 10.422 -25.109 -25.547 1 96.25 63 LEU B O 1
ATOM 2624 N N . PHE B 1 64 ? 9.094 -26.812 -26.094 1 97.56 64 PHE B N 1
ATOM 2625 C CA . PHE B 1 64 ? 10.18 -27.594 -26.656 1 97.56 64 PHE B CA 1
ATOM 2626 C C . PHE B 1 64 ? 10.078 -27.656 -28.172 1 97.56 64 PHE B C 1
ATOM 2628 O O . PHE B 1 64 ? 8.977 -27.781 -28.719 1 97.56 64 PHE B O 1
ATOM 2635 N N . SER B 1 65 ? 11.203 -27.578 -28.766 1 97.38 65 SER B N 1
ATOM 2636 C CA . SER B 1 65 ? 11.297 -27.828 -30.203 1 97.38 65 SER B CA 1
ATOM 2637 C C . SER B 1 65 ? 11.422 -29.312 -30.5 1 97.38 65 SER B C 1
ATOM 2639 O O . SER B 1 65 ? 11.039 -29.781 -31.578 1 97.38 65 SER B O 1
ATOM 2641 N N . GLU B 1 66 ? 12 -30 -29.625 1 97.62 66 GLU B N 1
ATOM 2642 C CA . GLU B 1 66 ? 12.094 -31.453 -29.609 1 97.62 66 GLU B CA 1
ATOM 2643 C C . GLU B 1 66 ? 11.672 -32.031 -28.266 1 97.62 66 GLU B C 1
ATOM 2645 O O . GLU B 1 66 ? 11.992 -31.453 -27.219 1 97.62 66 GLU B O 1
ATOM 2650 N N . TYR B 1 67 ? 10.938 -33.125 -28.375 1 97.69 67 TYR B N 1
ATOM 2651 C CA . TYR B 1 67 ? 10.422 -33.688 -27.141 1 97.69 67 TYR B CA 1
ATOM 2652 C C . TYR B 1 67 ? 10.273 -35.219 -27.281 1 97.69 67 TYR B C 1
ATOM 2654 O O . TYR B 1 67 ? 9.469 -35.688 -28.078 1 97.69 67 TYR B O 1
ATOM 2662 N N . ILE B 1 68 ? 11.125 -35.906 -26.562 1 97.56 68 ILE B N 1
ATOM 2663 C CA . ILE B 1 68 ? 11.055 -37.375 -26.469 1 97.56 68 ILE B CA 1
ATOM 2664 C C . ILE B 1 68 ? 10.742 -37.781 -25.031 1 97.56 68 ILE B C 1
ATOM 2666 O O . ILE B 1 68 ? 11.461 -37.406 -24.109 1 97.56 68 ILE B O 1
ATOM 2670 N N . MET B 1 69 ? 9.703 -38.562 -24.922 1 96.19 69 MET B N 1
ATOM 2671 C CA . MET B 1 69 ? 9.297 -38.938 -23.562 1 96.19 69 MET B CA 1
ATOM 2672 C C . MET B 1 69 ? 8.672 -40.312 -23.547 1 96.19 69 MET B C 1
ATOM 2674 O O . MET B 1 69 ? 7.824 -40.625 -24.375 1 96.19 69 MET B O 1
ATOM 2678 N N . GLY B 1 70 ? 9.141 -41.156 -22.734 1 96.75 70 GLY B N 1
ATOM 2679 C CA . GLY B 1 70 ? 8.57 -42.469 -22.406 1 96.75 70 GLY B CA 1
ATOM 2680 C C . GLY B 1 70 ? 8.453 -42.688 -20.906 1 96.75 70 GLY B C 1
ATOM 2681 O O . GLY B 1 70 ? 9.453 -42.656 -20.188 1 96.75 70 GLY B O 1
ATOM 2682 N N . GLY B 1 71 ? 7.344 -42.969 -20.453 1 96.31 71 GLY B N 1
ATOM 2683 C CA . GLY B 1 71 ? 7.078 -43.094 -19.016 1 96.31 71 GLY B CA 1
ATOM 2684 C C . GLY B 1 71 ? 7.371 -44.469 -18.453 1 96.31 71 GLY B C 1
ATOM 2685 O O . GLY B 1 71 ? 8.234 -45.156 -18.969 1 96.31 71 GLY B O 1
ATOM 2686 N N . VAL B 1 72 ? 6.77 -44.75 -17.312 1 95.19 72 VAL B N 1
ATOM 2687 C CA . VAL B 1 72 ? 6.996 -46 -16.594 1 95.19 72 VAL B CA 1
ATOM 2688 C C . VAL B 1 72 ? 6.496 -47.188 -17.422 1 95.19 72 VAL B C 1
ATOM 2690 O O . VAL B 1 72 ? 7.141 -48.25 -17.484 1 95.19 72 VAL B O 1
ATOM 2693 N N . SER B 1 73 ? 5.359 -47 -18.047 1 94.31 73 SER B N 1
ATOM 2694 C CA . SER B 1 73 ? 4.73 -47.969 -18.938 1 94.31 73 SER B CA 1
ATOM 2695 C C . SER B 1 73 ? 3.797 -47.281 -19.922 1 94.31 73 SER B C 1
ATOM 2697 O O . SER B 1 73 ? 3.641 -46.062 -19.891 1 94.31 73 SER B O 1
ATOM 2699 N N . THR B 1 74 ? 3.248 -48.062 -20.766 1 92.44 74 THR B N 1
ATOM 2700 C CA . THR B 1 74 ? 2.291 -47.5 -21.719 1 92.44 74 THR B CA 1
ATOM 2701 C C . THR B 1 74 ? 1.059 -46.969 -21 1 92.44 74 THR B C 1
ATOM 2703 O O . THR B 1 74 ? 0.483 -45.969 -21.422 1 92.44 74 THR B O 1
ATOM 2706 N N . GLU B 1 75 ? 0.659 -47.625 -19.891 1 92.69 75 GLU B N 1
ATOM 2707 C CA . GLU B 1 75 ? -0.512 -47.25 -19.109 1 92.69 75 GLU B CA 1
ATOM 2708 C C . GLU B 1 75 ? -0.19 -46.062 -18.188 1 92.69 75 GLU B C 1
ATOM 2710 O O . GLU B 1 75 ? -1.063 -45.25 -17.875 1 92.69 75 GLU B O 1
ATOM 2715 N N . ARG B 1 76 ? 0.99 -46.062 -17.766 1 93.75 76 ARG B N 1
ATOM 2716 C CA . ARG B 1 76 ? 1.503 -45 -16.906 1 93.75 76 ARG B CA 1
ATOM 2717 C C . ARG B 1 76 ? 2.621 -44.219 -17.609 1 93.75 76 ARG B C 1
ATOM 2719 O O . ARG B 1 76 ? 3.76 -44.219 -17.141 1 93.75 76 ARG B O 1
ATOM 2726 N N . ASN B 1 77 ? 2.176 -43.594 -18.641 1 96.5 77 ASN B N 1
ATOM 2727 C CA . ASN B 1 77 ? 3.143 -42.969 -19.531 1 96.5 77 ASN B CA 1
ATOM 2728 C C . ASN B 1 77 ? 3.496 -41.531 -19.062 1 96.5 77 ASN B C 1
ATOM 2730 O O . ASN B 1 77 ? 3.303 -40.562 -19.797 1 96.5 77 ASN B O 1
ATOM 2734 N N . GLU B 1 78 ? 3.918 -41.406 -17.891 1 97.75 78 GLU B N 1
ATOM 2735 C CA . GLU B 1 78 ? 4.406 -40.188 -17.281 1 97.75 78 GLU B CA 1
ATOM 2736 C C . GLU B 1 78 ? 5.699 -40.406 -16.5 1 97.75 78 GLU B C 1
ATOM 2738 O O . GLU B 1 78 ? 6.043 -41.562 -16.203 1 97.75 78 GLU B O 1
ATOM 2743 N N . ILE B 1 79 ? 6.469 -39.406 -16.281 1 98 79 ILE B N 1
ATOM 2744 C CA . ILE B 1 79 ? 7.641 -39.438 -15.414 1 98 79 ILE B CA 1
ATOM 2745 C C . ILE B 1 79 ? 7.477 -38.375 -14.312 1 98 79 ILE B C 1
ATOM 2747 O O . ILE B 1 79 ? 7.145 -37.219 -14.594 1 98 79 ILE B O 1
ATOM 2751 N N . HIS B 1 80 ? 7.617 -38.781 -13.117 1 98.38 80 HIS B N 1
ATOM 2752 C CA . HIS B 1 80 ? 7.629 -37.844 -11.984 1 98.38 80 HIS B CA 1
ATOM 2753 C C . HIS B 1 80 ? 9 -37.844 -11.312 1 98.38 80 HIS B C 1
ATOM 2755 O O . HIS B 1 80 ? 9.508 -38.875 -10.891 1 98.38 80 HIS B O 1
ATOM 2761 N N . LEU B 1 81 ? 9.578 -36.625 -11.25 1 98.5 81 LEU B N 1
ATOM 2762 C CA . LEU B 1 81 ? 10.906 -36.5 -10.664 1 98.5 81 LEU B CA 1
ATOM 2763 C C . LEU B 1 81 ? 10.891 -35.438 -9.547 1 98.5 81 LEU B C 1
ATOM 2765 O O . LEU B 1 81 ? 10.312 -34.375 -9.695 1 98.5 81 LEU B O 1
ATOM 2769 N N . GLU B 1 82 ? 11.398 -35.781 -8.477 1 98.56 82 GLU B N 1
ATOM 2770 C CA . GLU B 1 82 ? 11.711 -34.781 -7.457 1 98.56 82 GLU B CA 1
ATOM 2771 C C . GLU B 1 82 ? 13.008 -34.031 -7.785 1 98.56 82 GLU B C 1
ATOM 2773 O O . GLU B 1 82 ? 14.062 -34.656 -7.906 1 98.56 82 GLU B O 1
ATOM 2778 N N . VAL B 1 83 ? 12.938 -32.75 -7.918 1 98.62 83 VAL B N 1
ATOM 2779 C CA . VAL B 1 83 ? 14.062 -31.969 -8.391 1 98.62 83 VAL B CA 1
ATOM 2780 C C . VAL B 1 83 ? 14.344 -30.828 -7.406 1 98.62 83 VAL B C 1
ATOM 2782 O O . VAL B 1 83 ? 13.422 -30.141 -6.957 1 98.62 83 VAL B O 1
ATOM 2785 N N . PRO B 1 84 ? 15.586 -30.641 -7.02 1 98.69 84 PRO B N 1
ATOM 2786 C CA . PRO B 1 84 ? 15.906 -29.438 -6.238 1 98.69 84 PRO B CA 1
ATOM 2787 C C . PRO B 1 84 ? 15.688 -28.156 -7.023 1 98.69 84 PRO B C 1
ATOM 2789 O O . PRO B 1 84 ? 16.344 -27.922 -8.039 1 98.69 84 PRO B O 1
ATOM 2792 N N . VAL B 1 85 ? 14.859 -27.328 -6.516 1 98.5 85 VAL B N 1
ATOM 2793 C CA . VAL B 1 85 ? 14.414 -26.141 -7.246 1 98.5 85 VAL B CA 1
ATOM 2794 C C . VAL B 1 85 ? 15.578 -25.172 -7.43 1 98.5 85 VAL B C 1
ATOM 2796 O O . VAL B 1 85 ? 15.75 -24.594 -8.5 1 98.5 85 VAL B O 1
ATOM 2799 N N . GLY B 1 86 ? 16.359 -25 -6.387 1 98.19 86 GLY B N 1
ATOM 2800 C CA . GLY B 1 86 ? 17.484 -24.078 -6.449 1 98.19 86 GLY B CA 1
ATOM 2801 C C . GLY B 1 86 ? 18.469 -24.422 -7.555 1 98.19 86 GLY B C 1
ATOM 2802 O O . GLY B 1 86 ? 18.938 -23.531 -8.273 1 98.19 86 GLY B O 1
ATOM 2803 N N . MET B 1 87 ? 18.766 -25.672 -7.691 1 97.81 87 MET B N 1
ATOM 2804 C CA . MET B 1 87 ? 19.719 -26.109 -8.711 1 97.81 87 MET B CA 1
ATOM 2805 C C . MET B 1 87 ? 19.156 -25.906 -10.109 1 97.81 87 MET B C 1
ATOM 2807 O O . MET B 1 87 ? 19.859 -25.422 -11 1 97.81 87 MET B O 1
ATOM 2811 N N . LEU B 1 88 ? 17.938 -26.297 -10.227 1 97.88 88 LEU B N 1
ATOM 2812 C CA . LEU B 1 88 ? 17.281 -26.125 -11.516 1 97.88 88 LEU B CA 1
ATOM 2813 C C . LEU B 1 88 ? 17.25 -24.656 -11.906 1 97.88 88 LEU B C 1
ATOM 2815 O O . LEU B 1 88 ? 17.562 -24.297 -13.055 1 97.88 88 LEU B O 1
ATOM 2819 N N . ALA B 1 89 ? 16.891 -23.828 -10.977 1 97.56 89 ALA B N 1
ATOM 2820 C CA . ALA B 1 89 ? 16.844 -22.391 -11.219 1 97.56 89 ALA B CA 1
ATOM 2821 C C . ALA B 1 89 ? 18.219 -21.844 -11.609 1 97.56 89 ALA B C 1
ATOM 2823 O O . ALA B 1 89 ? 18.328 -21.047 -12.539 1 97.56 89 ALA B O 1
ATOM 2824 N N . GLU B 1 90 ? 19.203 -22.25 -10.93 1 97.12 90 GLU B N 1
ATOM 2825 C CA . GLU B 1 90 ? 20.562 -21.797 -11.195 1 97.12 90 GLU B CA 1
ATOM 2826 C C . GLU B 1 90 ? 21.016 -22.172 -12.602 1 97.12 90 GLU B C 1
ATOM 2828 O O . GLU B 1 90 ? 21.578 -21.359 -13.328 1 97.12 90 GLU B O 1
ATOM 2833 N N . VAL B 1 91 ? 20.812 -23.375 -12.938 1 96.56 91 VAL B N 1
ATOM 2834 C CA . VAL B 1 91 ? 21.188 -23.891 -14.258 1 96.56 91 VAL B CA 1
ATOM 2835 C C . VAL B 1 91 ? 20.469 -23.078 -15.336 1 96.56 91 VAL B C 1
ATOM 2837 O O . VAL B 1 91 ? 21.078 -22.688 -16.328 1 96.56 91 VAL B O 1
ATOM 2840 N N . LEU B 1 92 ? 19.219 -22.828 -15.109 1 96.19 92 LEU B N 1
ATOM 2841 C CA . LEU B 1 92 ? 18.422 -22.078 -16.078 1 96.19 92 LEU B CA 1
ATOM 2842 C C . LEU B 1 92 ? 18.906 -20.641 -16.172 1 96.19 92 LEU B C 1
ATOM 2844 O O . LEU B 1 92 ? 18.969 -20.062 -17.266 1 96.19 92 LEU B O 1
ATOM 2848 N N . ARG B 1 93 ? 19.266 -20.078 -15.07 1 95.12 93 ARG B N 1
ATOM 2849 C CA . ARG B 1 93 ? 19.781 -18.703 -15.062 1 95.12 93 ARG B CA 1
ATOM 2850 C C . ARG B 1 93 ? 21.062 -18.609 -15.875 1 95.12 93 ARG B C 1
ATOM 2852 O O . ARG B 1 93 ? 21.266 -17.625 -16.594 1 95.12 93 ARG B O 1
ATOM 2859 N N . HIS B 1 94 ? 21.875 -19.594 -15.789 1 92.25 94 HIS B N 1
ATOM 2860 C CA . HIS B 1 94 ? 23.141 -19.625 -16.516 1 92.25 94 HIS B CA 1
ATOM 2861 C C . HIS B 1 94 ? 22.906 -19.812 -18.016 1 92.25 94 HIS B C 1
ATOM 2863 O O . HIS B 1 94 ? 23.734 -19.406 -18.828 1 92.25 94 HIS B O 1
ATOM 2869 N N . ALA B 1 95 ? 21.797 -20.344 -18.312 1 92.62 95 ALA B N 1
ATOM 2870 C CA . ALA B 1 95 ? 21.516 -20.719 -19.688 1 92.62 95 ALA B CA 1
ATOM 2871 C C . ALA B 1 95 ? 20.672 -19.656 -20.391 1 92.62 95 ALA B C 1
ATOM 2873 O O . ALA B 1 95 ? 20.281 -19.828 -21.547 1 92.62 95 ALA B O 1
ATOM 2874 N N . VAL B 1 96 ? 20.344 -18.578 -19.781 1 86 96 VAL B N 1
ATOM 2875 C CA . VAL B 1 96 ? 19.312 -17.656 -20.25 1 86 96 VAL B CA 1
ATOM 2876 C C . VAL B 1 96 ? 19.719 -17.094 -21.609 1 86 96 VAL B C 1
ATOM 2878 O O . VAL B 1 96 ? 18.859 -16.797 -22.453 1 86 96 VAL B O 1
ATOM 2881 N N . SER B 1 97 ? 20.984 -16.969 -21.938 1 86.5 97 SER B N 1
ATOM 2882 C CA . SER B 1 97 ? 21.453 -16.422 -23.203 1 86.5 97 SER B CA 1
ATOM 2883 C C . SER B 1 97 ? 21.766 -17.516 -24.203 1 86.5 97 SER B C 1
ATOM 2885 O O . SER B 1 97 ? 22.266 -17.25 -25.297 1 86.5 97 SER B O 1
ATOM 2887 N N . ALA B 1 98 ? 21.453 -18.703 -23.906 1 90.62 98 ALA B N 1
ATOM 2888 C CA . ALA B 1 98 ? 21.828 -19.844 -24.734 1 90.62 98 ALA B CA 1
ATOM 2889 C C . ALA B 1 98 ? 20.969 -19.891 -26 1 90.62 98 ALA B C 1
ATOM 2891 O O . ALA B 1 98 ? 19.781 -19.547 -25.969 1 90.62 98 ALA B O 1
ATOM 2892 N N . HIS B 1 99 ? 21.547 -20.344 -27.078 1 89.38 99 HIS B N 1
ATOM 2893 C CA . HIS B 1 99 ? 20.828 -20.562 -28.328 1 89.38 99 HIS B CA 1
ATOM 2894 C C . HIS B 1 99 ? 20.016 -21.844 -28.297 1 89.38 99 HIS B C 1
ATOM 2896 O O . HIS B 1 99 ? 19.062 -22.016 -29.062 1 89.38 99 HIS B O 1
ATOM 2902 N N . SER B 1 100 ? 20.547 -22.641 -27.5 1 94.25 100 SER B N 1
ATOM 2903 C CA . SER B 1 100 ? 19.875 -23.922 -27.328 1 94.25 100 SER B CA 1
ATOM 2904 C C . SER B 1 100 ? 20.078 -24.469 -25.922 1 94.25 100 SER B C 1
ATOM 2906 O O . SER B 1 100 ? 21.141 -24.281 -25.312 1 94.25 100 SER B O 1
ATOM 2908 N N . PHE B 1 101 ? 19.031 -25.109 -25.438 1 96.81 101 PHE B N 1
ATOM 2909 C CA . PHE B 1 101 ? 19.047 -25.719 -24.109 1 96.81 101 PHE B CA 1
ATOM 2910 C C . PHE B 1 101 ? 18.375 -27.094 -24.125 1 96.81 101 PHE B C 1
ATOM 2912 O O . PHE B 1 101 ? 17.25 -27.219 -24.594 1 96.81 101 PHE B O 1
ATOM 2919 N N . ARG B 1 102 ? 19.125 -28.062 -23.625 1 97.44 102 ARG B N 1
ATOM 2920 C CA . ARG B 1 102 ? 18.609 -29.422 -23.656 1 97.44 102 ARG B CA 1
ATOM 2921 C C . ARG B 1 102 ? 18.531 -30.016 -22.25 1 97.44 102 ARG B C 1
ATOM 2923 O O . ARG B 1 102 ? 19.469 -29.859 -21.453 1 97.44 102 ARG B O 1
ATOM 2930 N N . LEU B 1 103 ? 17.438 -30.656 -21.938 1 97.75 103 LEU B N 1
ATOM 2931 C CA . LEU B 1 103 ? 17.25 -31.438 -20.734 1 97.75 103 LEU B CA 1
ATOM 2932 C C . LEU B 1 103 ? 17.078 -32.906 -21.062 1 97.75 103 LEU B C 1
ATOM 2934 O O . LEU B 1 103 ? 16.297 -33.281 -21.938 1 97.75 103 LEU B O 1
ATOM 2938 N N . LYS B 1 104 ? 17.875 -33.719 -20.328 1 97.94 104 LYS B N 1
ATOM 2939 C CA . LYS B 1 104 ? 17.812 -35.125 -20.594 1 97.94 104 LYS B CA 1
ATOM 2940 C C . LYS B 1 104 ? 17.891 -35.938 -19.297 1 97.94 104 LYS B C 1
ATOM 2942 O O . LYS B 1 104 ? 18.734 -35.656 -18.438 1 97.94 104 LYS B O 1
ATOM 2947 N N . LEU B 1 105 ? 17.016 -36.875 -19.188 1 98.12 105 LEU B N 1
ATOM 2948 C CA . LEU B 1 105 ? 17.109 -37.812 -18.078 1 98.12 105 LEU B CA 1
ATOM 2949 C C . LEU B 1 105 ? 18.141 -38.906 -18.375 1 98.12 105 LEU B C 1
ATOM 2951 O O . LEU B 1 105 ? 18.156 -39.5 -19.453 1 98.12 105 LEU B O 1
ATOM 2955 N N . SER B 1 106 ? 19.062 -39.062 -17.406 1 95.88 106 SER B N 1
ATOM 2956 C CA . SER B 1 106 ? 20.125 -40.062 -17.547 1 95.88 106 SER B CA 1
ATOM 2957 C C . SER B 1 106 ? 20.312 -40.844 -16.266 1 95.88 106 SER B C 1
ATOM 2959 O O . SER B 1 106 ? 19.922 -40.406 -15.188 1 95.88 106 SER B O 1
ATOM 2961 N N . LYS B 1 107 ? 20.75 -42.156 -16.422 1 88 107 LYS B N 1
ATOM 2962 C CA . LYS B 1 107 ? 21.062 -42.969 -15.258 1 88 107 LYS B CA 1
ATOM 2963 C C . LYS B 1 107 ? 22.562 -43.219 -15.133 1 88 107 LYS B C 1
ATOM 2965 O O . LYS B 1 107 ? 23.172 -43.812 -16.016 1 88 107 LYS B O 1
ATOM 2970 N N . LYS B 1 108 ? 23.172 -42.625 -14.359 1 85.56 108 LYS B N 1
ATOM 2971 C CA . LYS B 1 108 ? 24.531 -42.969 -13.969 1 85.56 108 LYS B CA 1
ATOM 2972 C C . LYS B 1 108 ? 24.547 -43.844 -12.719 1 85.56 108 LYS B C 1
ATOM 2974 O O . LYS B 1 108 ? 23.984 -44.969 -12.734 1 85.56 108 LYS B O 1
ATOM 2979 N N . ALA B 1 109 ? 25.125 -43.406 -11.648 1 88.88 109 ALA B N 1
ATOM 2980 C CA . ALA B 1 109 ? 24.984 -44.125 -10.375 1 88.88 109 ALA B CA 1
ATOM 2981 C C . ALA B 1 109 ? 23.594 -43.906 -9.781 1 88.88 109 ALA B C 1
ATOM 2983 O O . ALA B 1 109 ? 23.016 -44.812 -9.18 1 88.88 109 ALA B O 1
ATOM 2984 N N . SER B 1 110 ? 23.141 -42.812 -10 1 94.06 110 SER B N 1
ATOM 2985 C CA . SER B 1 110 ? 21.797 -42.375 -9.625 1 94.06 110 SER B CA 1
ATOM 2986 C C . SER B 1 110 ? 21.141 -41.531 -10.727 1 94.06 110 SER B C 1
ATOM 2988 O O . SER B 1 110 ? 21.844 -41.031 -11.617 1 94.06 110 SER B O 1
ATOM 2990 N N . PRO B 1 111 ? 19.812 -41.5 -10.719 1 95.94 111 PRO B N 1
ATOM 2991 C CA . PRO B 1 111 ? 19.172 -40.719 -11.758 1 95.94 111 PRO B CA 1
ATOM 2992 C C . PRO B 1 111 ? 19.594 -39.25 -11.734 1 95.94 111 PRO B C 1
ATOM 2994 O O . PRO B 1 111 ? 19.703 -38.656 -10.664 1 95.94 111 PRO B O 1
ATOM 2997 N N . ILE B 1 112 ? 19.812 -38.688 -12.883 1 97.62 112 ILE B N 1
ATOM 2998 C CA . ILE B 1 112 ? 20.234 -37.281 -13.023 1 97.62 112 ILE B CA 1
ATOM 2999 C C . ILE B 1 112 ? 19.531 -36.656 -14.211 1 97.62 112 ILE B C 1
ATOM 3001 O O . ILE B 1 112 ? 19.266 -37.312 -15.211 1 97.62 112 ILE B O 1
ATOM 3005 N N . LEU B 1 113 ? 19.172 -35.469 -14.047 1 97.69 113 LEU B N 1
ATOM 3006 C CA . LEU B 1 113 ? 18.766 -34.625 -15.156 1 97.69 113 LEU B CA 1
ATOM 3007 C C . LEU B 1 113 ? 19.938 -33.844 -15.711 1 97.69 113 LEU B C 1
ATOM 3009 O O . LEU B 1 113 ? 20.469 -32.938 -15.047 1 97.69 113 LEU B O 1
ATOM 3013 N N . VAL B 1 114 ? 20.344 -34.156 -16.922 1 97.56 114 VAL B N 1
ATOM 3014 C CA . VAL B 1 114 ? 21.469 -33.469 -17.531 1 97.56 114 VAL B CA 1
ATOM 3015 C C . VAL B 1 114 ? 20.984 -32.281 -18.328 1 97.56 114 VAL B C 1
ATOM 3017 O O . VAL B 1 114 ? 20.156 -32.406 -19.234 1 97.56 114 VAL B O 1
ATOM 3020 N N . ALA B 1 115 ? 21.484 -31.172 -17.969 1 97.75 115 ALA B N 1
ATOM 3021 C CA . ALA B 1 115 ? 21.172 -29.922 -18.656 1 97.75 115 ALA B CA 1
ATOM 3022 C C . ALA B 1 115 ? 22.359 -29.438 -19.484 1 97.75 115 ALA B C 1
ATOM 3024 O O . ALA B 1 115 ? 23.469 -29.297 -18.953 1 97.75 115 ALA B O 1
ATOM 3025 N N . VAL B 1 116 ? 22.125 -29.172 -20.734 1 96.56 116 VAL B N 1
ATOM 3026 C CA . VAL B 1 116 ? 23.188 -28.719 -21.609 1 96.56 116 VAL B CA 1
ATOM 3027 C C . VAL B 1 116 ? 22.781 -27.422 -22.297 1 96.56 116 VAL B C 1
ATOM 3029 O O . VAL B 1 116 ? 21.734 -27.359 -22.938 1 96.56 116 VAL B O 1
ATOM 3032 N N . ALA B 1 117 ? 23.578 -26.453 -22.156 1 95.62 117 ALA B N 1
ATOM 3033 C CA . ALA B 1 117 ? 23.359 -25.172 -22.812 1 95.62 117 ALA B CA 1
ATOM 3034 C C . ALA B 1 117 ? 24.422 -24.875 -23.859 1 95.62 117 ALA B C 1
ATOM 3036 O O . ALA B 1 117 ? 25.609 -25.062 -23.609 1 95.62 117 ALA B O 1
ATOM 3037 N N . GLU B 1 118 ? 23.969 -24.516 -24.969 1 92.81 118 GLU B N 1
ATOM 3038 C CA . GLU B 1 118 ? 24.875 -24.047 -26.016 1 92.81 118 GLU B CA 1
ATOM 3039 C C . GLU B 1 118 ? 24.938 -22.531 -26.047 1 92.81 118 GLU B C 1
ATOM 3041 O O . GLU B 1 118 ? 24 -21.859 -26.5 1 92.81 118 GLU B O 1
ATOM 3046 N N . LEU B 1 119 ? 26.062 -21.984 -25.609 1 87.75 119 LEU B N 1
ATOM 3047 C CA . LEU B 1 119 ? 26.203 -20.531 -25.453 1 87.75 119 LEU B CA 1
ATOM 3048 C C . LEU B 1 119 ? 26.859 -19.922 -26.688 1 87.75 119 LEU B C 1
ATOM 3050 O O . LEU B 1 119 ? 27.641 -20.594 -27.375 1 87.75 119 LEU B O 1
ATOM 3054 N N . PRO B 1 120 ? 26.453 -18.578 -26.922 1 80.69 120 PRO B N 1
ATOM 3055 C CA . PRO B 1 120 ? 27.109 -17.906 -28.031 1 80.69 120 PRO B CA 1
ATOM 3056 C C . PRO B 1 120 ? 28.594 -17.688 -27.812 1 80.69 120 PRO B C 1
ATOM 3058 O O . PRO B 1 120 ? 29.031 -17.516 -26.656 1 80.69 120 PRO B O 1
ATOM 3061 N N . SER B 1 121 ? 29.547 -17.984 -28.547 1 72.38 121 SER B N 1
ATOM 3062 C CA . SER B 1 121 ? 30.984 -17.703 -28.406 1 72.38 121 SER B CA 1
ATOM 3063 C C . SER B 1 121 ? 31.422 -16.625 -29.391 1 72.38 121 SER B C 1
ATOM 3065 O O . SER B 1 121 ? 30.875 -16.516 -30.484 1 72.38 121 SER B O 1
ATOM 3067 N N . ALA B 1 122 ? 31.891 -15.445 -28.688 1 59.84 122 ALA B N 1
ATOM 3068 C CA . ALA B 1 122 ? 32.531 -14.484 -29.562 1 59.84 122 ALA B CA 1
ATOM 3069 C C . ALA B 1 122 ? 33.438 -15.188 -30.594 1 59.84 122 ALA B C 1
ATOM 3071 O O . ALA B 1 122 ? 33.562 -14.711 -31.719 1 59.84 122 ALA B O 1
ATOM 3072 N N . VAL B 1 123 ? 34.281 -16.156 -30.172 1 59.03 123 VAL B N 1
ATOM 3073 C CA . VAL B 1 123 ? 35.125 -16.891 -31.078 1 59.03 123 VAL B CA 1
ATOM 3074 C C . VAL B 1 123 ? 34.406 -18.109 -31.625 1 59.03 123 VAL B C 1
ATOM 3076 O O . VAL B 1 123 ? 33.406 -18.547 -31.047 1 59.03 123 VAL B O 1
ATOM 3079 N N . SER B 1 124 ? 34.531 -18.594 -32.875 1 54.47 124 SER B N 1
ATOM 3080 C CA . SER B 1 124 ? 33.906 -19.656 -33.656 1 54.47 124 SER B CA 1
ATOM 3081 C C . SER B 1 124 ? 33.531 -20.844 -32.781 1 54.47 124 SER B C 1
ATOM 3083 O O . SER B 1 124 ? 32.719 -21.672 -33.156 1 54.47 124 SER B O 1
ATOM 3085 N N . ALA B 1 125 ? 34.094 -20.922 -31.594 1 56.53 125 ALA B N 1
ATOM 3086 C CA . ALA B 1 125 ? 33.906 -22.188 -30.922 1 56.53 125 ALA B CA 1
ATOM 3087 C C . ALA B 1 125 ? 32.719 -22.125 -29.953 1 56.53 125 ALA B C 1
ATOM 3089 O O . ALA B 1 125 ? 32.656 -21.25 -29.078 1 56.53 125 ALA B O 1
ATOM 3090 N N . GLU B 1 126 ? 31.578 -22.719 -30.312 1 62.09 126 GLU B N 1
ATOM 3091 C CA . GLU B 1 126 ? 30.406 -22.906 -29.453 1 62.09 126 GLU B CA 1
ATOM 3092 C C . GLU B 1 126 ? 30.797 -23.438 -28.078 1 62.09 126 GLU B C 1
ATOM 3094 O O . GLU B 1 126 ? 31.547 -24.406 -27.969 1 62.09 126 GLU B O 1
ATOM 3099 N N . ARG B 1 127 ? 30.641 -22.609 -27.047 1 79.5 127 ARG B N 1
ATOM 3100 C CA . ARG B 1 127 ? 30.875 -23.062 -25.688 1 79.5 127 ARG B CA 1
ATOM 3101 C C . ARG B 1 127 ? 29.656 -23.781 -25.109 1 79.5 127 ARG B C 1
ATOM 3103 O O . ARG 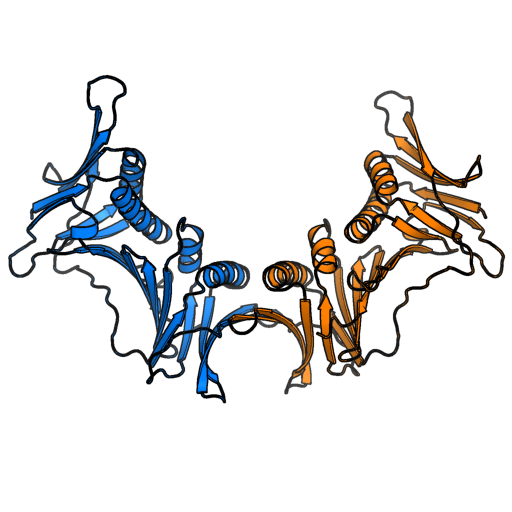B 1 127 ? 28.531 -23.297 -25.25 1 79.5 127 ARG B O 1
ATOM 3110 N N . CYS B 1 128 ? 29.844 -25.109 -24.984 1 86.94 128 CYS B N 1
ATOM 3111 C CA . CYS B 1 128 ? 28.781 -25.938 -24.391 1 86.94 128 CYS B CA 1
ATOM 3112 C C . CYS B 1 128 ? 29.031 -26.156 -22.906 1 86.94 128 CYS B C 1
ATOM 3114 O O . CYS B 1 128 ? 30.141 -26.5 -22.5 1 86.94 128 CYS B O 1
ATOM 3116 N N . VAL B 1 129 ? 28.062 -25.766 -22.141 1 92.06 129 VAL B N 1
ATOM 3117 C CA . VAL B 1 129 ? 28.156 -25.969 -20.703 1 92.06 129 VAL B CA 1
ATOM 3118 C C . VAL B 1 129 ? 27.141 -27.047 -20.281 1 92.06 129 VAL B C 1
ATOM 3120 O O . VAL B 1 129 ? 25.984 -27.016 -20.688 1 92.06 129 VAL B O 1
ATOM 3123 N N . SER B 1 130 ? 27.578 -28.031 -19.531 1 94.81 130 SER B N 1
ATOM 3124 C CA . SER B 1 130 ? 26.734 -29.125 -19.078 1 94.81 130 SER B CA 1
ATOM 3125 C C . SER B 1 130 ? 26.641 -29.156 -17.547 1 94.81 130 SER B C 1
ATOM 3127 O O . SER B 1 130 ? 27.625 -28.938 -16.859 1 94.81 130 SER B O 1
ATOM 3129 N N . HIS B 1 131 ? 25.484 -29.328 -16.984 1 95.81 131 HIS B N 1
ATOM 3130 C CA . HIS B 1 131 ? 25.219 -29.469 -15.555 1 95.81 131 HIS B CA 1
ATOM 3131 C C . HIS B 1 131 ? 24.422 -30.734 -15.266 1 95.81 131 HIS B C 1
ATOM 3133 O O . HIS B 1 131 ? 23.5 -31.078 -15.992 1 95.81 131 HIS B O 1
ATOM 3139 N N . ASP B 1 132 ? 24.859 -31.438 -14.266 1 96.69 132 ASP B N 1
ATOM 3140 C CA . ASP B 1 132 ? 24.094 -32.562 -13.758 1 96.69 132 ASP B CA 1
ATOM 3141 C C . ASP B 1 132 ? 23.234 -32.188 -12.555 1 96.69 132 ASP B C 1
ATOM 3143 O O . ASP B 1 132 ? 23.766 -31.656 -11.57 1 96.69 132 ASP B O 1
ATOM 3147 N N . ILE B 1 133 ? 21.984 -32.406 -12.648 1 97.88 133 ILE B N 1
ATOM 3148 C CA . ILE B 1 133 ? 21.062 -32.156 -11.547 1 97.88 133 ILE B CA 1
ATOM 3149 C C . ILE B 1 133 ? 20.578 -33.5 -10.961 1 97.88 133 ILE B C 1
ATOM 3151 O O . ILE B 1 133 ? 19.812 -34.219 -11.609 1 97.88 133 ILE B O 1
ATOM 3155 N N . PRO B 1 134 ? 21 -33.75 -9.75 1 97.69 134 PRO B N 1
ATOM 3156 C CA . PRO B 1 134 ? 20.5 -35 -9.141 1 97.69 134 PRO B CA 1
ATOM 3157 C C . PRO B 1 134 ? 18.984 -34.969 -8.938 1 97.69 134 PRO B C 1
ATOM 3159 O O . PRO B 1 134 ? 18.438 -33.969 -8.477 1 97.69 134 PRO B O 1
ATOM 3162 N N . VAL B 1 135 ? 18.344 -36.125 -9.297 1 98.19 135 VAL B N 1
ATOM 3163 C CA . VAL B 1 135 ? 16.906 -36.188 -9.125 1 98.19 135 VAL B CA 1
ATOM 3164 C C . VAL B 1 135 ? 16.516 -37.531 -8.5 1 98.19 135 VAL B C 1
ATOM 3166 O O . VAL B 1 135 ? 17.344 -38.438 -8.422 1 98.19 135 VAL B O 1
ATOM 3169 N N . ARG B 1 136 ? 15.359 -37.594 -8 1 97.75 136 ARG B N 1
ATOM 3170 C CA . ARG B 1 136 ? 14.781 -38.844 -7.5 1 97.75 136 ARG B CA 1
ATOM 3171 C C . ARG B 1 136 ? 13.508 -39.188 -8.266 1 97.75 136 ARG B C 1
ATOM 3173 O O . ARG B 1 136 ? 12.609 -38.344 -8.391 1 97.75 136 ARG B O 1
ATOM 3180 N N . VAL B 1 137 ? 13.445 -40.375 -8.719 1 97.5 137 VAL B N 1
ATOM 3181 C CA . VAL B 1 137 ? 12.234 -40.844 -9.383 1 97.5 137 VAL B CA 1
ATOM 3182 C C . VAL B 1 137 ? 11.141 -41.094 -8.352 1 97.5 137 VAL B C 1
ATOM 3184 O O . VAL B 1 137 ? 11.359 -41.844 -7.387 1 97.5 137 VAL B O 1
ATOM 3187 N N . ILE B 1 138 ? 10.023 -40.531 -8.562 1 98.06 138 ILE B N 1
ATOM 3188 C CA . ILE B 1 138 ? 8.906 -40.719 -7.648 1 98.06 138 ILE B CA 1
ATOM 3189 C C . ILE B 1 138 ? 8.109 -41.969 -8.078 1 98.06 138 ILE B C 1
ATOM 3191 O O . ILE B 1 138 ? 7.602 -42.031 -9.203 1 98.06 138 ILE B O 1
ATOM 3195 N N . PRO B 1 139 ? 8.023 -42.844 -7.188 1 97.31 139 PRO B N 1
ATOM 3196 C CA . PRO B 1 139 ? 7.266 -44.062 -7.543 1 97.31 139 PRO B CA 1
ATOM 3197 C C . PRO B 1 139 ? 5.797 -43.75 -7.852 1 97.31 139 PRO B C 1
ATOM 3199 O O . PRO B 1 139 ? 5.215 -42.844 -7.27 1 97.31 139 PRO B O 1
ATOM 3202 N N . VAL B 1 140 ? 5.246 -44.562 -8.734 1 96.56 140 VAL B N 1
ATOM 3203 C CA . VAL B 1 140 ? 3.873 -44.375 -9.203 1 96.56 140 VAL B CA 1
ATOM 3204 C C . VAL B 1 140 ? 2.924 -44.312 -8.008 1 96.56 140 VAL B C 1
ATOM 3206 O O . VAL B 1 140 ? 1.987 -43.5 -7.996 1 96.56 140 VAL B O 1
ATOM 3209 N N . ALA B 1 141 ? 3.188 -45.062 -6.98 1 96.12 141 ALA B N 1
ATOM 3210 C CA . ALA B 1 141 ? 2.338 -45.156 -5.793 1 96.12 141 ALA B CA 1
ATOM 3211 C C . ALA B 1 141 ? 2.303 -43.812 -5.059 1 96.12 141 ALA B C 1
ATOM 3213 O O . ALA B 1 141 ? 1.383 -43.531 -4.281 1 96.12 141 ALA B O 1
ATOM 3214 N N . SER B 1 142 ? 3.238 -42.906 -5.332 1 96.75 142 SER B N 1
ATOM 3215 C CA . SER B 1 142 ? 3.367 -41.656 -4.598 1 96.75 142 SER B CA 1
ATOM 3216 C C . SER B 1 142 ? 3.043 -40.469 -5.484 1 96.75 142 SER B C 1
ATOM 3218 O O . SER B 1 142 ? 3.266 -39.312 -5.094 1 96.75 142 SER B O 1
ATOM 3220 N N . TRP B 1 143 ? 2.572 -40.812 -6.609 1 96.75 143 TRP B N 1
ATOM 3221 C CA . TRP B 1 143 ? 2.238 -39.719 -7.52 1 96.75 143 TRP B CA 1
ATOM 3222 C C . TRP B 1 143 ? 1.122 -38.844 -6.949 1 96.75 143 TRP B C 1
ATOM 3224 O O . TRP B 1 143 ? 0.126 -39.344 -6.438 1 96.75 143 TRP B O 1
ATOM 3234 N N . ILE B 1 144 ? 1.303 -37.531 -7.051 1 93.62 144 ILE B N 1
ATOM 3235 C CA . ILE B 1 144 ? 0.288 -36.562 -6.613 1 93.62 144 ILE B CA 1
ATOM 3236 C C . ILE B 1 144 ? -0.293 -35.844 -7.828 1 93.62 144 ILE B C 1
ATOM 3238 O O . ILE B 1 144 ? 0.438 -35.469 -8.75 1 93.62 144 ILE B O 1
ATOM 3242 N N . LYS B 1 145 ? -1.566 -35.688 -7.777 1 91.5 145 LYS B N 1
ATOM 3243 C CA . LYS B 1 145 ? -2.25 -34.969 -8.836 1 91.5 145 LYS B CA 1
ATOM 3244 C C . LYS B 1 145 ? -2.973 -33.719 -8.273 1 91.5 145 LYS B C 1
ATOM 3246 O O . LYS B 1 145 ? -3.76 -33.844 -7.332 1 91.5 145 LYS B O 1
ATOM 3251 N N . VAL B 1 146 ? -2.607 -32.625 -8.75 1 94.56 146 VAL B N 1
ATOM 3252 C CA . VAL B 1 146 ? -3.285 -31.375 -8.438 1 94.56 146 VAL B CA 1
ATOM 3253 C C . VAL B 1 146 ? -4.109 -30.922 -9.641 1 94.56 146 VAL B C 1
ATOM 3255 O O . VAL B 1 146 ? -3.566 -30.703 -10.727 1 94.56 146 VAL B O 1
ATOM 3258 N N . ALA B 1 147 ? -5.363 -30.938 -9.445 1 92.5 147 ALA B N 1
ATOM 3259 C CA . ALA B 1 147 ? -6.242 -30.562 -10.547 1 92.5 147 ALA B CA 1
ATOM 3260 C C . ALA B 1 147 ? -7.395 -29.688 -10.062 1 92.5 147 ALA B C 1
ATOM 3262 O O . ALA B 1 147 ? -7.738 -29.703 -8.875 1 92.5 147 ALA B O 1
ATOM 3263 N N . GLU B 1 148 ? -7.867 -28.969 -10.969 1 91.81 148 GLU B N 1
ATOM 3264 C CA . GLU B 1 148 ? -9.031 -28.141 -10.672 1 91.81 148 GLU B CA 1
ATOM 3265 C C . GLU B 1 148 ? -10.273 -28.984 -10.445 1 91.81 148 GLU B C 1
ATOM 3267 O O . GLU B 1 148 ? -10.508 -29.953 -11.172 1 91.81 148 GLU B O 1
ATOM 3272 N N . GLN B 1 149 ? -10.953 -28.625 -9.438 1 90.94 149 GLN B N 1
ATOM 3273 C CA . GLN B 1 149 ? -12.25 -29.266 -9.211 1 90.94 149 GLN B CA 1
ATOM 3274 C C . GLN B 1 149 ? -13.344 -28.594 -10.023 1 90.94 149 GLN B C 1
ATOM 3276 O O . GLN B 1 149 ? -13.336 -27.375 -10.188 1 90.94 149 GLN B O 1
ATOM 3281 N N . GLU B 1 150 ? -14.258 -29.328 -10.531 1 86.19 150 GLU B N 1
ATOM 3282 C CA . GLU B 1 150 ? -15.297 -28.797 -11.414 1 86.19 150 GLU B CA 1
ATOM 3283 C C . GLU B 1 150 ? -16.453 -28.188 -10.609 1 86.19 150 GLU B C 1
ATOM 3285 O O . GLU B 1 150 ? -17.031 -27.188 -11.008 1 86.19 150 GLU B O 1
ATOM 3290 N N . ASP B 1 151 ? -16.75 -28.75 -9.484 1 90 151 ASP B N 1
ATOM 3291 C CA . ASP B 1 151 ? -17.938 -28.344 -8.734 1 90 151 ASP B CA 1
ATOM 3292 C C . ASP B 1 151 ? -17.609 -27.203 -7.77 1 90 151 ASP B C 1
ATOM 3294 O O . ASP B 1 151 ? -17.453 -27.422 -6.566 1 90 151 ASP B O 1
ATOM 3298 N N . MET B 1 152 ? -17.484 -26.047 -8.336 1 94.06 152 MET B N 1
ATOM 3299 C CA . MET B 1 152 ? -17.234 -24.859 -7.535 1 94.06 152 MET B CA 1
ATOM 3300 C C . MET B 1 152 ? -18.516 -24.031 -7.379 1 94.06 152 MET B C 1
ATOM 3302 O O . MET B 1 152 ? -19.328 -23.969 -8.305 1 94.06 152 MET B O 1
ATOM 3306 N N . GLU B 1 153 ? -18.703 -23.453 -6.246 1 94.94 153 GLU B N 1
ATOM 3307 C CA . GLU B 1 153 ? -19.922 -22.719 -5.941 1 94.94 153 GLU B CA 1
ATOM 3308 C C . GLU B 1 153 ? -19.875 -21.312 -6.543 1 94.94 153 GLU B C 1
ATOM 3310 O O . GLU B 1 153 ? -20.922 -20.781 -6.945 1 94.94 153 GLU B O 1
ATOM 3315 N N . ALA B 1 154 ? -18.75 -20.719 -6.57 1 96.75 154 ALA B N 1
ATOM 3316 C CA . ALA B 1 154 ? -18.578 -19.375 -7.121 1 96.75 154 ALA B CA 1
ATOM 3317 C C . ALA B 1 154 ? -17.312 -19.281 -7.945 1 96.75 154 ALA B C 1
ATOM 3319 O O . ALA B 1 154 ? -16.266 -19.812 -7.559 1 96.75 154 ALA B O 1
ATOM 3320 N N . LYS B 1 155 ? -17.391 -18.688 -9.117 1 96.62 155 LYS B N 1
ATOM 3321 C CA . LYS B 1 155 ? -16.266 -18.5 -10.023 1 96.62 155 LYS B CA 1
ATOM 3322 C C . LYS B 1 155 ? -16.219 -17.062 -10.531 1 96.62 155 LYS B C 1
ATOM 3324 O O . LYS B 1 155 ? -17.188 -16.562 -11.094 1 96.62 155 LYS B O 1
ATOM 3329 N N . VAL B 1 156 ? -15.07 -16.453 -10.336 1 97.31 156 VAL B N 1
ATOM 3330 C CA . VAL B 1 156 ? -14.906 -15.086 -10.836 1 97.31 156 VAL B CA 1
ATOM 3331 C C . VAL B 1 156 ? -13.531 -14.938 -11.484 1 97.31 156 VAL B C 1
ATOM 3333 O O . VAL B 1 156 ? -12.555 -15.539 -11.031 1 97.31 156 VAL B O 1
ATOM 3336 N N . ARG B 1 157 ? -13.523 -14.156 -12.562 1 97.56 157 ARG B N 1
ATOM 3337 C CA . ARG B 1 157 ? -12.289 -13.812 -13.258 1 97.56 157 ARG B CA 1
ATOM 3338 C C . ARG B 1 157 ? -12.102 -12.305 -13.328 1 97.56 157 ARG B C 1
ATOM 3340 O O . ARG B 1 157 ? -13.039 -11.57 -13.633 1 97.56 157 ARG B O 1
ATOM 3347 N N . SER B 1 158 ? -10.961 -11.891 -12.977 1 96.56 158 SER B N 1
ATOM 3348 C CA . SER B 1 158 ? -10.617 -10.477 -13.078 1 96.56 158 SER B CA 1
ATOM 3349 C C . SER B 1 158 ? -9.383 -10.266 -13.953 1 96.56 158 SER B C 1
ATOM 3351 O O . SER B 1 158 ? -8.43 -11.047 -13.883 1 96.56 158 SER B O 1
ATOM 3353 N N . PHE B 1 159 ? -9.383 -9.211 -14.719 1 95.81 159 PHE B N 1
ATOM 3354 C CA . PHE B 1 159 ? -8.227 -8.859 -15.539 1 95.81 159 PHE B CA 1
ATOM 3355 C C . PHE B 1 159 ? -7.43 -7.734 -14.891 1 95.81 159 PHE B C 1
ATOM 3357 O O . PHE B 1 159 ? -6.418 -7.289 -15.445 1 95.81 159 PHE B O 1
ATOM 3364 N N . GLN B 1 160 ? -7.855 -7.359 -13.68 1 94.06 160 GLN B N 1
ATOM 3365 C CA . GLN B 1 160 ? -7.184 -6.301 -12.938 1 94.06 160 GLN B CA 1
ATOM 3366 C C . GLN B 1 160 ? -6.055 -6.863 -12.078 1 94.06 160 GLN B C 1
ATOM 3368 O O . GLN B 1 160 ? -5.992 -6.605 -10.875 1 94.06 160 GLN B O 1
ATOM 3373 N N . VAL B 1 161 ? -5.086 -7.43 -12.703 1 95.69 161 VAL B N 1
ATOM 3374 C CA . VAL B 1 161 ? -4.07 -8.234 -12.023 1 95.69 161 VAL B CA 1
ATOM 3375 C C . VAL B 1 161 ? -3.119 -7.316 -11.25 1 95.69 161 VAL B C 1
ATOM 3377 O O . VAL B 1 161 ? -2.652 -7.668 -10.164 1 95.69 161 VAL B O 1
ATOM 3380 N N . GLN B 1 162 ? -2.869 -6.191 -11.859 1 93.31 162 GLN B N 1
ATOM 3381 C CA . GLN B 1 162 ? -2.014 -5.238 -11.164 1 93.31 162 GLN B CA 1
ATOM 3382 C C . GLN B 1 162 ? -2.627 -4.82 -9.828 1 93.31 162 GLN B C 1
ATOM 3384 O O . GLN B 1 162 ? -1.933 -4.754 -8.812 1 93.31 162 GLN B O 1
ATOM 3389 N N . GLN B 1 163 ? -3.914 -4.551 -9.812 1 91.75 163 GLN B N 1
ATOM 3390 C CA . GLN B 1 163 ? -4.617 -4.168 -8.594 1 91.75 163 GLN B CA 1
ATOM 3391 C C . GLN B 1 163 ? -4.605 -5.309 -7.578 1 91.75 163 GLN B C 1
ATOM 3393 O O . GLN B 1 163 ? -4.512 -5.07 -6.371 1 91.75 163 GLN B O 1
ATOM 3398 N N . ILE B 1 164 ? -4.652 -6.496 -8.086 1 94.75 164 ILE B N 1
ATOM 3399 C CA . ILE B 1 164 ? -4.633 -7.664 -7.207 1 94.75 164 ILE B CA 1
ATOM 3400 C C . ILE B 1 164 ? -3.264 -7.797 -6.551 1 94.75 164 ILE B C 1
ATOM 3402 O O . ILE B 1 164 ? -3.166 -8.078 -5.355 1 94.75 164 ILE B O 1
ATOM 3406 N N . ARG B 1 165 ? -2.252 -7.598 -7.309 1 94.5 165 ARG B N 1
ATOM 3407 C CA . ARG B 1 165 ? -0.899 -7.633 -6.766 1 94.5 165 ARG B CA 1
ATOM 3408 C C . ARG B 1 165 ? -0.736 -6.613 -5.641 1 94.5 165 ARG B C 1
ATOM 3410 O O . ARG B 1 165 ? -0.257 -6.949 -4.555 1 94.5 165 ARG B O 1
ATOM 3417 N N . ILE B 1 166 ? -1.175 -5.418 -5.871 1 90.38 166 ILE B N 1
ATOM 3418 C CA . ILE B 1 166 ? -1.067 -4.34 -4.891 1 90.38 166 ILE B CA 1
ATOM 3419 C C . ILE B 1 166 ? -1.888 -4.691 -3.65 1 90.38 166 ILE B C 1
ATOM 3421 O O . ILE B 1 166 ? -1.425 -4.508 -2.521 1 90.38 166 ILE B O 1
ATOM 3425 N N . LEU B 1 167 ? -3.008 -5.199 -3.906 1 91.19 167 LEU B N 1
ATOM 3426 C CA . LEU B 1 167 ? -3.904 -5.598 -2.826 1 91.19 167 LEU B CA 1
ATOM 3427 C C . LEU B 1 167 ? -3.252 -6.648 -1.935 1 91.19 167 LEU B C 1
ATOM 3429 O O . LEU B 1 167 ? -3.303 -6.547 -0.707 1 91.19 167 LEU B O 1
ATOM 3433 N N . LEU B 1 168 ? -2.678 -7.609 -2.559 1 93.94 168 LEU B N 1
ATOM 3434 C CA . LEU B 1 168 ? -2.068 -8.695 -1.799 1 93.94 168 LEU B CA 1
ATOM 3435 C C . LEU B 1 168 ? -0.932 -8.18 -0.924 1 93.94 168 LEU B C 1
ATOM 3437 O O . LEU B 1 168 ? -0.798 -8.586 0.232 1 93.94 168 LEU B O 1
ATOM 3441 N N . GLU B 1 169 ? -0.163 -7.328 -1.466 1 89.94 169 GLU B N 1
ATOM 3442 C CA . GLU B 1 169 ? 0.93 -6.727 -0.708 1 89.94 169 GLU B CA 1
ATOM 3443 C C . GLU B 1 169 ? 0.406 -5.949 0.496 1 89.94 169 GLU B C 1
ATOM 3445 O O . GLU B 1 169 ? 0.948 -6.062 1.598 1 89.94 169 GLU B O 1
ATOM 3450 N N . ARG B 1 170 ? -0.642 -5.285 0.282 1 86.56 170 ARG B N 1
ATOM 3451 C CA . ARG B 1 170 ? -1.251 -4.473 1.329 1 86.56 170 ARG B CA 1
ATOM 3452 C C . ARG B 1 170 ? -1.89 -5.348 2.402 1 86.56 170 ARG B C 1
ATOM 3454 O O . ARG B 1 170 ? -1.749 -5.078 3.596 1 86.56 170 ARG B O 1
ATOM 3461 N N . MET B 1 171 ? -2.584 -6.301 1.99 1 91.94 171 MET B N 1
ATOM 3462 C CA . MET B 1 171 ? -3.26 -7.191 2.928 1 91.94 171 MET B CA 1
ATOM 3463 C C . MET B 1 171 ? -2.25 -7.934 3.799 1 91.94 171 MET B C 1
ATOM 3465 O O . MET B 1 171 ? -2.467 -8.102 5 1 91.94 171 MET B O 1
ATOM 3469 N N . ARG B 1 172 ? -1.181 -8.25 3.148 1 91 172 ARG B N 1
ATOM 3470 C CA . ARG B 1 172 ? -0.145 -8.984 3.863 1 91 172 ARG B CA 1
ATOM 3471 C C . ARG B 1 172 ? 0.429 -8.156 5.008 1 91 172 ARG B C 1
ATOM 3473 O O . ARG B 1 172 ? 0.797 -8.703 6.051 1 91 172 ARG B O 1
ATOM 3480 N N . SER B 1 173 ? 0.464 -6.855 4.836 1 86.12 173 SER B N 1
ATOM 3481 C CA . SER B 1 173 ? 0.972 -5.965 5.875 1 86.12 173 SER B CA 1
ATOM 3482 C C . SER B 1 173 ? 0.026 -5.91 7.07 1 86.12 173 SER B C 1
ATOM 3484 O O . SER B 1 173 ? 0.416 -5.488 8.156 1 86.12 173 SER B O 1
ATOM 3486 N N . ILE B 1 174 ? -1.194 -6.363 6.863 1 89.19 174 ILE B N 1
ATOM 3487 C CA . ILE B 1 174 ? -2.225 -6.285 7.895 1 89.19 174 ILE B CA 1
ATOM 3488 C C . ILE B 1 174 ? -2.385 -7.648 8.57 1 89.19 174 ILE B C 1
ATOM 3490 O O . ILE B 1 174 ? -2.471 -7.734 9.797 1 89.19 174 ILE B O 1
ATOM 3494 N N . SER B 1 175 ? -2.439 -8.664 7.719 1 93.75 175 SER B N 1
ATOM 3495 C CA . SER B 1 175 ? -2.705 -10.016 8.18 1 93.75 175 SER B CA 1
ATOM 3496 C C . SER B 1 175 ? -2.084 -11.055 7.254 1 93.75 175 SER B C 1
ATOM 3498 O O . SER B 1 175 ? -1.936 -10.812 6.055 1 93.75 175 SER B O 1
ATOM 3500 N N . SER B 1 176 ? -1.842 -12.211 7.816 1 94.81 176 SER B N 1
ATOM 3501 C CA . SER B 1 176 ? -1.343 -13.32 7.012 1 94.81 176 SER B CA 1
ATOM 3502 C C . SER B 1 176 ? -2.473 -14 6.246 1 94.81 176 SER B C 1
ATOM 3504 O O . SER B 1 176 ? -2.223 -14.789 5.332 1 94.81 176 SER B O 1
ATOM 3506 N N . THR B 1 177 ? -3.703 -13.641 6.625 1 96 177 THR B N 1
ATOM 3507 C CA . THR B 1 177 ? -4.867 -14.219 5.957 1 96 177 THR B CA 1
ATOM 3508 C C . THR B 1 177 ? -5.734 -13.125 5.348 1 96 177 THR B C 1
ATOM 3510 O O . THR B 1 177 ? -5.664 -11.961 5.762 1 96 177 THR B O 1
ATOM 3513 N N . CYS B 1 178 ? -6.406 -13.523 4.367 1 96.75 178 CYS B N 1
ATOM 3514 C CA . CYS B 1 178 ? -7.332 -12.641 3.662 1 96.75 178 CYS B CA 1
ATOM 3515 C C . CYS B 1 178 ? -8.656 -13.344 3.393 1 96.75 178 CYS B C 1
ATOM 3517 O O . CYS B 1 178 ? -8.68 -14.531 3.066 1 96.75 178 CYS B O 1
ATOM 3519 N N . VAL B 1 179 ? -9.727 -12.633 3.551 1 97.44 179 VAL B N 1
ATOM 3520 C CA . VAL B 1 179 ? -11.047 -13.172 3.229 1 97.44 179 VAL B CA 1
ATOM 3521 C C . VAL B 1 179 ? -11.453 -12.727 1.827 1 97.44 179 VAL B C 1
ATOM 3523 O O . VAL B 1 179 ? -11.516 -11.523 1.544 1 97.44 179 VAL B O 1
ATOM 3526 N N . PHE B 1 180 ? -11.695 -13.68 1.01 1 97.75 180 PHE B N 1
ATOM 3527 C CA . PHE B 1 180 ? -12.289 -13.414 -0.297 1 97.75 180 PHE B CA 1
ATOM 3528 C C . PHE B 1 180 ? -13.781 -13.719 -0.284 1 97.75 180 PHE B C 1
ATOM 3530 O O . PHE B 1 180 ? -14.203 -14.797 0.128 1 97.75 180 PHE B O 1
ATOM 3537 N N . ASN B 1 181 ? -14.508 -12.727 -0.737 1 97.75 181 ASN B N 1
ATOM 3538 C CA . ASN B 1 181 ? -15.961 -12.844 -0.767 1 97.75 181 ASN B CA 1
ATOM 3539 C C . ASN B 1 181 ? -16.531 -12.5 -2.145 1 97.75 181 ASN B C 1
ATOM 3541 O O . ASN B 1 181 ? -16.219 -11.445 -2.699 1 97.75 181 ASN B O 1
ATOM 3545 N N . ILE B 1 182 ? -17.203 -13.414 -2.703 1 97.19 182 ILE B N 1
ATOM 3546 C CA . ILE B 1 182 ? -18 -13.156 -3.908 1 97.19 182 ILE B CA 1
ATOM 3547 C C . ILE B 1 182 ? -19.453 -12.922 -3.535 1 97.19 182 ILE B C 1
ATOM 3549 O O . ILE B 1 182 ? -20.094 -13.789 -2.947 1 97.19 182 ILE B O 1
ATOM 3553 N N . ILE B 1 183 ? -19.906 -11.797 -3.896 1 95 183 ILE B N 1
ATOM 3554 C CA . ILE B 1 183 ? -21.266 -11.445 -3.529 1 95 183 ILE B CA 1
ATOM 3555 C C . ILE B 1 183 ? -22.047 -11 -4.773 1 95 183 ILE B C 1
ATOM 3557 O O . ILE B 1 183 ? -21.453 -10.539 -5.746 1 95 183 ILE B O 1
ATOM 3561 N N . LYS B 1 184 ? -23.281 -11.266 -4.746 1 89.56 184 LYS B N 1
ATOM 3562 C CA . LYS B 1 184 ? -24.219 -10.742 -5.742 1 89.56 184 LYS B CA 1
ATOM 3563 C C . LYS B 1 184 ? -24.953 -9.516 -5.215 1 89.56 184 LYS B C 1
ATOM 3565 O O . LYS B 1 184 ? -25.609 -9.586 -4.168 1 89.56 184 LYS B O 1
ATOM 3570 N N . ASN B 1 185 ? -24.734 -8.461 -5.926 1 83.12 185 ASN B N 1
ATOM 3571 C CA . ASN B 1 185 ? -25.391 -7.25 -5.453 1 83.12 185 ASN B CA 1
ATOM 3572 C C . ASN B 1 185 ? -26.875 -7.23 -5.84 1 83.12 185 ASN B C 1
ATOM 3574 O O . ASN B 1 185 ? -27.359 -8.141 -6.512 1 83.12 185 ASN B O 1
ATOM 3578 N N . ASN B 1 186 ? -27.516 -6.148 -5.328 1 82 186 ASN B N 1
ATOM 3579 C CA . ASN B 1 186 ? -28.953 -6.043 -5.543 1 82 186 ASN B CA 1
ATOM 3580 C C . ASN B 1 186 ? -29.297 -5.957 -7.027 1 82 186 ASN B C 1
ATOM 3582 O O . ASN B 1 186 ? -30.375 -6.379 -7.445 1 82 186 ASN B O 1
ATOM 3586 N N . ASP B 1 187 ? -28.422 -5.426 -7.871 1 82.81 187 ASP B N 1
ATOM 3587 C CA . ASP B 1 187 ? -28.656 -5.277 -9.305 1 82.81 187 ASP B CA 1
ATOM 3588 C C . ASP B 1 187 ? -28.328 -6.574 -10.047 1 82.81 187 ASP B C 1
ATOM 3590 O O . ASP B 1 187 ? -28.516 -6.664 -11.258 1 82.81 187 ASP B O 1
ATOM 3594 N N . GLY B 1 188 ? -27.859 -7.582 -9.219 1 82.44 188 GLY B N 1
ATOM 3595 C CA . GLY B 1 188 ? -27.531 -8.875 -9.812 1 82.44 188 GLY B CA 1
ATOM 3596 C C . GLY B 1 188 ? -26.078 -8.992 -10.227 1 82.44 188 GLY B C 1
ATOM 3597 O O . GLY B 1 188 ? -25.641 -10.062 -10.648 1 82.44 188 GLY B O 1
ATOM 3598 N N . ASP B 1 189 ? -25.375 -7.828 -10.016 1 88.31 189 ASP B N 1
ATOM 3599 C CA . ASP B 1 189 ? -23.984 -7.867 -10.414 1 88.31 189 ASP B CA 1
ATOM 3600 C C . ASP B 1 189 ? -23.109 -8.516 -9.328 1 88.31 189 ASP B C 1
ATOM 3602 O O . ASP B 1 189 ? -23.422 -8.414 -8.141 1 88.31 189 ASP B O 1
ATOM 3606 N N . ILE B 1 190 ? -22.172 -9.234 -9.836 1 92.44 190 ILE B N 1
ATOM 3607 C CA . ILE B 1 190 ? -21.266 -9.922 -8.914 1 92.44 190 ILE B CA 1
ATOM 3608 C C . ILE B 1 190 ? -20.031 -9.062 -8.648 1 92.44 190 ILE B C 1
ATOM 3610 O O . ILE B 1 190 ? -19.516 -8.414 -9.562 1 92.44 190 ILE B O 1
ATOM 3614 N N . GLU B 1 191 ? -19.625 -9.07 -7.355 1 94.25 191 GLU B N 1
ATOM 3615 C CA . GLU B 1 191 ? -18.406 -8.383 -6.93 1 94.25 191 GLU B CA 1
ATOM 3616 C C . GLU B 1 191 ? -17.469 -9.328 -6.18 1 94.25 191 GLU B C 1
ATOM 3618 O O . GLU B 1 191 ? -17.922 -10.273 -5.527 1 94.25 191 GLU B O 1
ATOM 3623 N N . LEU B 1 192 ? -16.266 -9.094 -6.367 1 96.62 192 LEU B N 1
ATOM 3624 C CA . LEU B 1 192 ? -15.242 -9.766 -5.566 1 96.62 192 LEU B CA 1
ATOM 3625 C C . LEU B 1 192 ? -14.695 -8.828 -4.496 1 96.62 192 LEU B C 1
ATOM 3627 O O . LEU B 1 192 ? -14.219 -7.734 -4.805 1 96.62 192 LEU B O 1
ATOM 3631 N N . ILE B 1 193 ? -14.805 -9.258 -3.229 1 96.88 193 ILE B N 1
ATOM 3632 C CA . ILE B 1 193 ? -14.32 -8.445 -2.117 1 96.88 193 ILE B CA 1
ATOM 3633 C C . ILE B 1 193 ? -13.203 -9.18 -1.388 1 96.88 193 ILE B C 1
ATOM 3635 O O . ILE B 1 193 ? -13.383 -10.328 -0.959 1 96.88 193 ILE B O 1
ATOM 3639 N N . ALA B 1 194 ? -12.078 -8.602 -1.316 1 97.25 194 ALA B N 1
ATOM 3640 C CA . ALA B 1 194 ? -10.969 -9.094 -0.511 1 97.25 194 ALA B CA 1
ATOM 3641 C C . ALA B 1 194 ? -10.758 -8.234 0.729 1 97.25 194 ALA B C 1
ATOM 3643 O O . ALA B 1 194 ? -10.719 -7.004 0.638 1 97.25 194 ALA B O 1
ATOM 3644 N N . SER B 1 195 ? -10.648 -8.852 1.914 1 96.75 195 SER B N 1
ATOM 3645 C CA . SER B 1 195 ? -10.539 -8.039 3.123 1 96.75 195 SER B CA 1
ATOM 3646 C C . SER B 1 195 ? -9.609 -8.695 4.141 1 96.75 195 SER B C 1
ATOM 3648 O O . SER B 1 195 ? -9.453 -9.914 4.148 1 96.75 195 SER B O 1
ATOM 3650 N N . ALA B 1 196 ? -8.953 -7.945 4.895 1 95.56 196 ALA B N 1
ATOM 3651 C CA . ALA B 1 196 ? -8.125 -8.336 6.031 1 95.56 196 ALA B CA 1
ATOM 3652 C C . ALA B 1 196 ? -8.281 -7.355 7.191 1 95.56 196 ALA B C 1
ATOM 3654 O O . ALA B 1 196 ? -8.727 -6.223 6.996 1 95.56 196 ALA B O 1
ATOM 3655 N N . GLU B 1 197 ? -8.023 -7.828 8.406 1 93.5 197 GLU B N 1
ATOM 3656 C CA . GLU B 1 197 ? -8.211 -6.93 9.547 1 93.5 197 GLU B CA 1
ATOM 3657 C C . GLU B 1 197 ? -7.242 -7.262 10.68 1 93.5 197 GLU B C 1
ATOM 3659 O O . GLU B 1 197 ? -6.734 -8.383 10.758 1 93.5 197 GLU B O 1
ATOM 3664 N N . ILE B 1 198 ? -6.859 -6.273 11.352 1 91.81 198 ILE B N 1
ATOM 3665 C CA . ILE B 1 198 ? -6.328 -6.418 12.703 1 91.81 198 ILE B CA 1
ATOM 3666 C C . ILE B 1 198 ? -7.465 -6.305 13.719 1 91.81 198 ILE B C 1
ATOM 3668 O O . ILE B 1 198 ? -8.133 -5.27 13.797 1 91.81 198 ILE B O 1
ATOM 3672 N N . PRO B 1 199 ? -7.656 -7.359 14.477 1 89.56 199 PRO B N 1
ATOM 3673 C CA . PRO B 1 199 ? -8.836 -7.391 15.344 1 89.56 199 PRO B CA 1
ATOM 3674 C C . PRO B 1 199 ? -8.969 -6.133 16.203 1 89.56 199 PRO B C 1
ATOM 3676 O O . PRO B 1 199 ? -7.992 -5.676 16.797 1 89.56 199 PRO B O 1
ATOM 3679 N N . GLN B 1 200 ? -10.141 -5.57 16.156 1 85.44 200 GLN B N 1
ATOM 3680 C CA . GLN B 1 200 ? -10.578 -4.438 16.969 1 85.44 200 GLN B CA 1
ATOM 3681 C C . GLN B 1 200 ? -9.773 -3.182 16.625 1 85.44 200 GLN B C 1
ATOM 3683 O O . GLN B 1 200 ? -9.766 -2.221 17.406 1 85.44 200 GLN B O 1
ATOM 3688 N N . GLN B 1 201 ? -9.062 -3.223 15.531 1 90.94 201 GLN B N 1
ATOM 3689 C CA . GLN B 1 201 ? -8.242 -2.062 15.211 1 90.94 201 GLN B CA 1
ATOM 3690 C C . GLN B 1 201 ? -8.562 -1.528 13.82 1 90.94 201 GLN B C 1
ATOM 3692 O O . GLN B 1 201 ? -9.25 -0.52 13.68 1 90.94 201 GLN B O 1
ATOM 3697 N N . VAL B 1 202 ? -8.25 -2.322 12.852 1 93.31 202 VAL B N 1
ATOM 3698 C CA . VAL B 1 202 ? -8.414 -1.826 11.492 1 93.31 202 VAL B CA 1
ATOM 3699 C C . VAL B 1 202 ? -8.867 -2.961 10.578 1 93.31 202 VAL B C 1
ATOM 3701 O O . VAL B 1 202 ? -8.445 -4.109 10.742 1 93.31 202 VAL B O 1
ATOM 3704 N N . ARG B 1 203 ? -9.789 -2.643 9.641 1 94.31 203 ARG B N 1
ATOM 3705 C CA . ARG B 1 203 ? -10.211 -3.541 8.57 1 94.31 203 ARG B CA 1
ATOM 3706 C C . ARG B 1 203 ? -10.039 -2.883 7.207 1 94.31 203 ARG B C 1
ATOM 3708 O O . ARG B 1 203 ? -10.461 -1.743 7.004 1 94.31 203 ARG B O 1
ATOM 3715 N N . VAL B 1 204 ? -9.469 -3.609 6.332 1 94.62 204 VAL B N 1
ATOM 3716 C CA . VAL B 1 204 ? -9.297 -3.135 4.965 1 94.62 204 VAL B CA 1
ATOM 3717 C C . VAL B 1 204 ? -10.078 -4.035 4.004 1 94.62 204 VAL B C 1
ATOM 3719 O O . VAL B 1 204 ? -10.031 -5.262 4.125 1 94.62 204 VAL B O 1
ATOM 3722 N N . ALA B 1 205 ? -10.812 -3.418 3.111 1 95.56 205 ALA B N 1
ATOM 3723 C CA . ALA B 1 205 ? -11.57 -4.168 2.113 1 95.56 205 ALA B CA 1
ATOM 3724 C C . ALA B 1 205 ? -11.383 -3.568 0.721 1 95.56 205 ALA B C 1
ATOM 3726 O O . ALA B 1 205 ? -11.445 -2.35 0.549 1 95.56 205 ALA B O 1
ATOM 3727 N N . THR B 1 206 ? -11.094 -4.355 -0.253 1 95.19 206 THR B N 1
ATOM 3728 C CA . THR B 1 206 ? -11.031 -3.979 -1.66 1 95.19 206 THR B CA 1
ATOM 3729 C C . THR B 1 206 ? -12.125 -4.68 -2.459 1 95.19 206 THR B C 1
ATOM 3731 O O . THR B 1 206 ? -12.273 -5.902 -2.379 1 95.19 206 THR B O 1
ATOM 3734 N N . THR B 1 207 ? -12.867 -3.938 -3.156 1 95.5 207 THR B N 1
ATOM 3735 C CA . THR B 1 207 ? -13.953 -4.465 -3.975 1 95.5 207 THR B CA 1
ATOM 3736 C C . THR B 1 207 ? -13.625 -4.328 -5.457 1 95.5 207 THR B C 1
ATOM 3738 O O . THR B 1 207 ? -13.367 -3.227 -5.945 1 95.5 207 THR B O 1
ATOM 3741 N N . PHE B 1 208 ? -13.609 -5.422 -6.141 1 95.31 208 PHE B N 1
ATOM 3742 C CA . PHE B 1 208 ? -13.453 -5.441 -7.59 1 95.31 208 PHE B CA 1
ATOM 3743 C C . PHE B 1 208 ? -14.812 -5.512 -8.281 1 95.31 208 PHE B C 1
ATOM 3745 O O . PHE B 1 208 ? -15.555 -6.48 -8.102 1 95.31 208 PHE B O 1
ATOM 3752 N N . LYS B 1 209 ? -15.094 -4.559 -9.109 1 90.5 209 LYS B N 1
ATOM 3753 C CA . LYS B 1 209 ? -16.422 -4.457 -9.711 1 90.5 209 LYS B CA 1
ATOM 3754 C C . LYS B 1 209 ? -16.422 -5.047 -11.117 1 90.5 209 LYS B C 1
ATOM 3756 O O . LYS B 1 209 ? -17.453 -5.562 -11.578 1 90.5 209 LYS B O 1
ATOM 3761 N N . GLU B 1 210 ? -15.328 -4.938 -11.82 1 89.38 210 GLU B N 1
ATOM 3762 C CA . GLU B 1 210 ? -15.242 -5.441 -13.188 1 89.38 210 GLU B CA 1
ATOM 3763 C C . GLU B 1 210 ? -14.703 -6.871 -13.211 1 89.38 210 GLU B C 1
ATOM 3765 O O . GLU B 1 210 ? -13.547 -7.098 -13.578 1 89.38 210 GLU B O 1
ATOM 3770 N N . VAL B 1 211 ? -15.656 -7.777 -12.875 1 94.94 211 VAL B N 1
ATOM 3771 C CA . VAL B 1 211 ? -15.266 -9.18 -12.891 1 94.94 211 VAL B CA 1
ATOM 3772 C C . VAL B 1 211 ? -16.156 -9.961 -13.859 1 94.94 211 VAL B C 1
ATOM 3774 O O . VAL B 1 211 ? -17.281 -9.547 -14.141 1 94.94 211 VAL B O 1
ATOM 3777 N N . GLN B 1 212 ? -15.578 -10.984 -14.391 1 96.19 212 GLN B N 1
ATOM 3778 C CA . GLN B 1 212 ? -16.328 -11.922 -15.227 1 96.19 212 GLN B CA 1
ATOM 3779 C C . GLN B 1 212 ? -16.766 -13.141 -14.43 1 96.19 212 GLN B C 1
ATOM 3781 O O . GLN B 1 212 ? -16.031 -13.641 -13.578 1 96.19 212 GLN B O 1
ATOM 3786 N N . TYR B 1 213 ? -17.922 -13.547 -14.672 1 95.31 213 TYR B N 1
ATOM 3787 C CA . TYR B 1 213 ? -18.484 -14.695 -13.969 1 95.31 213 TYR B CA 1
ATOM 3788 C C . TYR B 1 213 ? -19.469 -15.438 -14.859 1 95.31 213 TYR B C 1
ATOM 3790 O O . TYR B 1 213 ? -20.109 -14.844 -15.734 1 95.31 213 TYR B O 1
ATOM 3798 N N . PRO B 1 214 ? -19.547 -16.75 -14.656 1 92.19 214 PRO B N 1
ATOM 3799 C CA . PRO B 1 214 ? -20.562 -17.516 -15.398 1 92.19 214 PRO B CA 1
ATOM 3800 C C . PRO B 1 214 ? -21.984 -17.234 -14.906 1 92.19 214 PRO B C 1
ATOM 3802 O O . PRO B 1 214 ? -22.172 -16.672 -13.828 1 92.19 214 PRO B O 1
ATOM 3805 N N . ALA B 1 215 ? -22.969 -17.594 -15.641 1 87.44 215 ALA B N 1
ATOM 3806 C CA . ALA B 1 215 ? -24.375 -17.344 -15.352 1 87.44 215 ALA B CA 1
ATOM 3807 C C . ALA B 1 215 ? -24.781 -17.984 -14.031 1 87.44 215 ALA B C 1
ATOM 3809 O O . ALA B 1 215 ? -25.578 -17.422 -13.273 1 87.44 215 ALA B O 1
ATOM 3810 N N . GLU B 1 216 ? -24.219 -19.156 -13.703 1 85.88 216 GLU B N 1
ATOM 3811 C CA . GLU B 1 216 ? -24.641 -19.906 -12.516 1 85.88 216 GLU B CA 1
ATOM 3812 C C . GLU B 1 216 ? -23.719 -19.594 -11.328 1 85.88 216 GLU B C 1
ATOM 3814 O O . GLU B 1 216 ? -23.75 -20.312 -10.328 1 85.88 216 GLU B O 1
ATOM 3819 N N . CYS B 1 217 ? -23.109 -18.469 -11.344 1 90.31 217 CYS B N 1
ATOM 3820 C CA . CYS B 1 217 ? -22.172 -18.125 -10.266 1 90.31 217 CYS B CA 1
ATOM 3821 C C . CYS B 1 217 ? -22.922 -17.734 -9 1 90.31 217 CYS B C 1
ATOM 3823 O O . CYS B 1 217 ? -23.781 -16.844 -9.031 1 90.31 217 CYS B O 1
ATOM 3825 N N . GLY B 1 218 ? -22.625 -18.453 -7.895 1 91.56 218 GLY B N 1
ATOM 3826 C CA . GLY B 1 218 ? -23.219 -18.109 -6.609 1 91.56 218 GLY B CA 1
ATOM 3827 C C . GLY B 1 218 ? -22.312 -17.266 -5.738 1 91.56 218 GLY B C 1
ATOM 3828 O O . GLY B 1 218 ? -21.344 -16.672 -6.227 1 91.56 218 GLY B O 1
ATOM 3829 N N . ALA B 1 219 ? -22.734 -17.078 -4.52 1 94.69 219 ALA B N 1
ATOM 3830 C CA . ALA B 1 219 ? -21.938 -16.391 -3.512 1 94.69 219 ALA B CA 1
ATOM 3831 C C . ALA B 1 219 ? -21.109 -17.359 -2.691 1 94.69 219 ALA B C 1
ATOM 3833 O O . ALA B 1 219 ? -21.516 -18.516 -2.486 1 94.69 219 ALA B O 1
ATOM 3834 N N . ALA B 1 220 ? -19.984 -16.953 -2.336 1 97 220 ALA B N 1
ATOM 3835 C CA . ALA B 1 220 ? -19.125 -17.781 -1.486 1 97 220 ALA B CA 1
ATOM 3836 C C . ALA B 1 220 ? -18.062 -16.938 -0.799 1 97 220 ALA B C 1
ATOM 3838 O O . ALA B 1 220 ? -17.734 -15.836 -1.261 1 97 220 ALA B O 1
ATOM 3839 N N . GLU B 1 221 ? -17.578 -17.438 0.28 1 97.5 221 GLU B N 1
ATOM 3840 C CA . GLU B 1 221 ? -16.516 -16.797 1.05 1 97.5 221 GLU B CA 1
ATOM 3841 C C . GLU B 1 221 ? -15.461 -17.797 1.477 1 97.5 221 GLU B C 1
ATOM 3843 O O . GLU B 1 221 ? -15.781 -18.938 1.837 1 97.5 221 GLU B O 1
ATOM 3848 N N . VAL B 1 222 ? -14.234 -17.359 1.441 1 97.31 222 VAL B N 1
ATOM 3849 C CA . VAL B 1 222 ? -13.164 -18.234 1.917 1 97.31 222 VAL B CA 1
ATOM 3850 C C . VAL B 1 222 ? -12.039 -17.375 2.504 1 97.31 222 VAL B C 1
ATOM 3852 O O . VAL B 1 222 ? -11.719 -16.312 1.975 1 97.31 222 VAL B O 1
ATOM 3855 N N . GLN B 1 223 ? -11.516 -17.781 3.609 1 97.31 223 GLN B N 1
ATOM 3856 C CA . GLN B 1 223 ? -10.32 -17.188 4.191 1 97.31 223 GLN B CA 1
ATOM 3857 C C . GLN B 1 223 ? -9.07 -18 3.857 1 97.31 223 GLN B C 1
ATOM 3859 O O . GLN B 1 223 ? -9.023 -19.203 4.125 1 97.31 223 GLN B O 1
ATOM 3864 N N . ILE B 1 224 ? -8.078 -17.344 3.299 1 96.12 224 ILE B N 1
ATOM 3865 C CA . ILE B 1 224 ? -6.91 -18.109 2.875 1 96.12 224 ILE B CA 1
ATOM 3866 C C . ILE B 1 224 ? -5.641 -17.453 3.418 1 96.12 224 ILE B C 1
ATOM 3868 O O . ILE B 1 224 ? -5.617 -16.25 3.676 1 96.12 224 ILE B O 1
ATOM 3872 N N . ASP B 1 225 ? -4.645 -18.297 3.645 1 95.75 225 ASP B N 1
ATOM 3873 C CA . ASP B 1 225 ? -3.293 -17.812 3.918 1 95.75 225 ASP B CA 1
ATOM 3874 C C . ASP B 1 225 ? -2.678 -17.172 2.676 1 95.75 225 ASP B C 1
ATOM 3876 O O . ASP B 1 225 ? -2.594 -17.812 1.621 1 95.75 225 ASP B O 1
ATOM 3880 N N . ILE B 1 226 ? -2.285 -15.898 2.822 1 95.88 226 ILE B N 1
ATOM 3881 C CA . ILE B 1 226 ? -1.888 -15.195 1.607 1 95.88 226 ILE B CA 1
ATOM 3882 C C . ILE B 1 226 ? -0.376 -14.977 1.606 1 95.88 226 ILE B C 1
ATOM 3884 O O . ILE B 1 226 ? 0.159 -14.289 0.731 1 95.88 226 ILE B O 1
ATOM 3888 N N . ARG B 1 227 ? 0.43 -15.617 2.494 1 95.62 227 ARG B N 1
ATOM 3889 C CA . ARG B 1 227 ? 1.871 -15.406 2.592 1 95.62 227 ARG B CA 1
ATOM 3890 C C . ARG B 1 227 ? 2.578 -15.859 1.319 1 95.62 227 ARG B C 1
ATOM 3892 O O . ARG B 1 227 ? 3.291 -15.086 0.686 1 95.62 227 ARG B O 1
ATOM 3899 N N . LYS B 1 228 ? 2.275 -17.016 0.862 1 95.06 228 LYS B N 1
ATOM 3900 C CA . LYS B 1 228 ? 2.916 -17.547 -0.333 1 95.06 228 LYS B CA 1
ATOM 3901 C C . LYS B 1 228 ? 2.371 -16.891 -1.596 1 95.06 228 LYS B C 1
ATOM 3903 O O . LYS B 1 228 ? 3.121 -16.609 -2.533 1 95.06 228 LYS B O 1
ATOM 3908 N N . LEU B 1 229 ? 1.071 -16.672 -1.598 1 95.69 229 LEU B N 1
ATOM 3909 C CA . LEU B 1 229 ? 0.458 -16.016 -2.746 1 95.69 229 LEU B CA 1
ATOM 3910 C C . LEU B 1 229 ? 1.067 -14.641 -2.971 1 95.69 229 LEU B C 1
ATOM 3912 O O . LEU B 1 229 ? 1.396 -14.281 -4.102 1 95.69 229 LEU B O 1
ATOM 3916 N N . SER B 1 230 ? 1.195 -13.906 -1.929 1 96.19 230 SER B N 1
ATOM 3917 C CA . SER B 1 230 ? 1.813 -12.586 -2.01 1 96.19 230 SER B CA 1
ATOM 3918 C C . SER B 1 230 ? 3.258 -12.68 -2.49 1 96.19 230 SER B C 1
ATOM 3920 O O . SER B 1 230 ? 3.701 -11.875 -3.307 1 96.19 230 SER B O 1
ATOM 3922 N N . SER B 1 231 ? 3.98 -13.656 -1.99 1 95.44 231 SER B N 1
ATOM 3923 C CA . SER B 1 231 ? 5.371 -13.859 -2.393 1 95.44 231 SER B CA 1
ATOM 3924 C C . SER B 1 231 ? 5.473 -14.164 -3.883 1 95.44 231 SER B C 1
ATOM 3926 O O . SER B 1 231 ? 6.352 -13.641 -4.57 1 95.44 231 SER B O 1
ATOM 3928 N N . ILE B 1 232 ? 4.605 -14.969 -4.348 1 96.62 232 ILE B N 1
ATOM 3929 C CA . ILE B 1 232 ? 4.586 -15.32 -5.762 1 96.62 232 ILE B CA 1
ATOM 3930 C C . ILE B 1 232 ? 4.359 -14.07 -6.605 1 96.62 232 ILE B C 1
ATOM 3932 O O . ILE B 1 232 ? 5.145 -13.766 -7.504 1 96.62 232 ILE B O 1
ATOM 3936 N N . PHE B 1 233 ? 3.348 -13.328 -6.277 1 96 233 PHE B N 1
ATOM 3937 C CA . PHE B 1 233 ? 3.01 -12.133 -7.031 1 96 233 PHE B CA 1
ATOM 3938 C C . PHE B 1 233 ? 4.145 -11.109 -6.965 1 96 233 PHE B C 1
ATOM 3940 O O . PHE B 1 233 ? 4.438 -10.438 -7.953 1 96 233 PHE B O 1
ATOM 3947 N N . GLY B 1 234 ? 4.695 -11.023 -5.836 1 94.19 234 GLY B N 1
ATOM 3948 C CA . GLY B 1 234 ? 5.781 -10.078 -5.641 1 94.19 234 GLY B CA 1
ATOM 3949 C C . GLY B 1 234 ? 7 -10.383 -6.488 1 94.19 234 GLY B C 1
ATOM 3950 O O . GLY B 1 234 ? 7.773 -9.484 -6.828 1 94.19 234 GLY B O 1
ATOM 3951 N N . GLY B 1 235 ? 7.191 -11.586 -6.844 1 92.81 235 GLY B N 1
ATOM 3952 C CA . GLY B 1 235 ? 8.367 -12.016 -7.582 1 92.81 235 GLY B CA 1
ATOM 3953 C C . GLY B 1 235 ? 8.148 -12.062 -9.086 1 92.81 235 GLY B C 1
ATOM 3954 O O . GLY B 1 235 ? 9.086 -12.297 -9.844 1 92.81 235 GLY B O 1
ATOM 3955 N N . LEU B 1 236 ? 6.961 -11.82 -9.508 1 92.62 236 LEU B N 1
ATOM 3956 C CA . LEU B 1 236 ? 6.652 -11.938 -10.93 1 92.62 236 LEU B CA 1
ATOM 3957 C C . LEU B 1 236 ? 7.211 -10.758 -11.703 1 92.62 236 LEU B C 1
ATOM 3959 O O . LEU B 1 236 ? 6.945 -9.602 -11.367 1 92.62 236 LEU B O 1
ATOM 3963 N N . GLN B 1 237 ? 7.957 -11.039 -12.648 1 89.38 237 GLN B N 1
ATOM 3964 C CA . GLN B 1 237 ? 8.422 -9.992 -13.555 1 89.38 237 GLN B CA 1
ATOM 3965 C C . GLN B 1 237 ? 7.34 -9.609 -14.562 1 89.38 237 GLN B C 1
ATOM 3967 O O . GLN B 1 237 ? 7.254 -8.453 -14.977 1 89.38 237 GLN B O 1
ATOM 3972 N N . THR B 1 238 ? 6.625 -10.586 -14.961 1 92.88 238 THR B N 1
ATOM 3973 C CA . THR B 1 238 ? 5.484 -10.398 -15.852 1 92.88 238 THR B CA 1
ATOM 3974 C C . THR B 1 238 ? 4.191 -10.844 -15.172 1 92.88 238 THR B C 1
ATOM 3976 O O . THR B 1 238 ? 4.109 -11.945 -14.641 1 92.88 238 THR B O 1
ATOM 3979 N N . LEU B 1 239 ? 3.258 -9.984 -15.273 1 95.19 239 LEU B N 1
ATOM 3980 C CA . LEU B 1 239 ? 1.988 -10.297 -14.625 1 95.19 239 LEU B CA 1
ATOM 3981 C C . LEU B 1 239 ? 1.147 -11.227 -15.492 1 95.19 239 LEU B C 1
ATOM 3983 O O . LEU B 1 239 ? 1.241 -11.188 -16.719 1 95.19 239 LEU B O 1
ATOM 3987 N N . PRO B 1 240 ? 0.424 -12.109 -14.812 1 96.81 240 PRO B N 1
ATOM 3988 C CA . PRO B 1 240 ? -0.53 -12.891 -15.602 1 96.81 240 PRO B CA 1
ATOM 3989 C C . PRO B 1 240 ? -1.573 -12.023 -16.297 1 96.81 240 PRO B C 1
ATOM 3991 O O . PRO B 1 240 ? -1.786 -10.875 -15.914 1 96.81 240 PRO B O 1
ATOM 3994 N N . THR B 1 241 ? -2.178 -12.547 -17.328 1 96.5 241 THR B N 1
ATOM 3995 C CA . THR B 1 241 ? -3.221 -11.859 -18.078 1 96.5 241 THR B CA 1
ATOM 3996 C C . THR B 1 241 ? -4.508 -11.766 -17.266 1 96.5 241 THR B C 1
ATOM 3998 O O . THR B 1 241 ? -5.258 -10.797 -17.375 1 96.5 241 THR B O 1
ATOM 4001 N N . SER B 1 242 ? -4.758 -12.82 -16.453 1 97.19 242 SER B N 1
ATOM 4002 C CA . SER B 1 242 ? -5.965 -12.797 -15.625 1 97.19 242 SER B CA 1
ATOM 4003 C C . SER B 1 242 ? -5.75 -13.531 -14.305 1 97.19 242 SER B C 1
ATOM 4005 O O . SER B 1 242 ? -4.824 -14.336 -14.18 1 97.19 242 SER B O 1
ATOM 4007 N N . PHE B 1 243 ? -6.57 -13.18 -13.398 1 97.62 243 PHE B N 1
ATOM 4008 C CA . PHE B 1 243 ? -6.707 -13.797 -12.086 1 97.62 243 PHE B CA 1
ATOM 4009 C C . PHE B 1 243 ? -8.102 -14.383 -11.906 1 97.62 243 PHE B C 1
ATOM 4011 O O . PHE B 1 243 ? -9.102 -13.664 -12.016 1 97.62 243 PHE B O 1
ATOM 4018 N N . GLU B 1 244 ? -8.125 -15.711 -11.625 1 97.75 244 GLU B N 1
ATOM 4019 C CA . GLU B 1 244 ? -9.414 -16.359 -11.367 1 97.75 244 GLU B CA 1
ATOM 4020 C C . GLU B 1 244 ? -9.445 -16.984 -9.977 1 97.75 244 GLU B C 1
ATOM 4022 O O . GLU B 1 244 ? -8.461 -17.594 -9.547 1 97.75 244 GLU B O 1
ATOM 4027 N N . ILE B 1 245 ? -10.57 -16.828 -9.383 1 98 245 ILE B N 1
ATOM 4028 C CA . ILE B 1 245 ? -10.766 -17.484 -8.102 1 98 245 ILE B CA 1
ATOM 4029 C C . ILE B 1 245 ? -12.078 -18.25 -8.109 1 98 245 ILE B C 1
ATOM 4031 O O . ILE B 1 245 ? -13.133 -17.688 -8.422 1 98 245 ILE B O 1
ATOM 4035 N N . HIS B 1 246 ? -12.016 -19.578 -7.863 1 97.81 246 HIS B N 1
ATOM 4036 C CA . HIS B 1 246 ? -13.141 -20.484 -7.703 1 97.81 246 HIS B CA 1
ATOM 4037 C C . HIS B 1 246 ? -13.25 -20.984 -6.266 1 97.81 246 HIS B C 1
ATOM 4039 O O . HIS B 1 246 ? -12.273 -21.484 -5.707 1 97.81 246 HIS B O 1
ATOM 4045 N N . MET B 1 247 ? -14.445 -20.859 -5.703 1 97.5 247 MET B N 1
ATOM 4046 C CA . MET B 1 247 ? -14.523 -21.109 -4.266 1 97.5 247 MET B CA 1
ATOM 4047 C C . MET B 1 247 ? -15.594 -22.141 -3.951 1 97.5 247 MET B C 1
ATOM 4049 O O . MET B 1 247 ? -16.625 -22.203 -4.625 1 97.5 247 MET B O 1
ATOM 4053 N N . VAL B 1 248 ? -15.312 -22.938 -3.025 1 96.25 248 VAL B N 1
ATOM 4054 C CA . VAL B 1 248 ? -16.312 -23.656 -2.23 1 96.25 248 VAL B CA 1
ATOM 4055 C C . VAL B 1 248 ? -16.438 -22.984 -0.86 1 96.25 248 VAL B C 1
ATOM 4057 O O . VAL B 1 248 ? -15.461 -22.859 -0.126 1 96.25 248 VAL B O 1
ATOM 4060 N N . ASN B 1 249 ? -17.594 -22.594 -0.543 1 95.81 249 ASN B N 1
ATOM 4061 C CA . ASN B 1 249 ? -17.859 -21.75 0.614 1 95.81 249 ASN B CA 1
ATOM 4062 C C . ASN B 1 249 ? -17.219 -22.312 1.881 1 95.81 249 ASN B C 1
ATOM 4064 O O . ASN B 1 249 ? -17.484 -23.469 2.252 1 95.81 249 ASN B O 1
ATOM 4068 N N . LYS B 1 250 ? -16.344 -21.562 2.49 1 94.88 250 LYS B N 1
ATOM 4069 C CA . LYS B 1 250 ? -15.695 -21.797 3.775 1 94.88 250 LYS B CA 1
ATOM 4070 C C . LYS B 1 250 ? -14.883 -23.094 3.748 1 94.88 250 LYS B C 1
ATOM 4072 O O . LYS B 1 250 ? -14.688 -23.734 4.781 1 94.88 250 LYS B O 1
ATOM 4077 N N . ASN B 1 251 ? -14.398 -23.547 2.604 1 95.31 251 ASN B N 1
ATOM 4078 C CA . ASN B 1 251 ? -13.672 -24.797 2.492 1 95.31 251 ASN B CA 1
ATOM 4079 C C . ASN B 1 251 ? -12.328 -24.609 1.796 1 95.31 251 ASN B C 1
ATOM 4081 O O . ASN B 1 251 ? -11.273 -24.703 2.432 1 95.31 251 ASN B O 1
ATOM 4085 N N . PHE B 1 252 ? -12.391 -24.297 0.499 1 96.5 252 PHE B N 1
ATOM 4086 C CA . PHE B 1 252 ? -11.141 -24.031 -0.202 1 96.5 252 PHE B CA 1
ATOM 4087 C C . PHE B 1 252 ? -11.383 -23.172 -1.433 1 96.5 252 PHE B C 1
ATOM 4089 O O . PHE B 1 252 ? -12.531 -22.922 -1.805 1 96.5 252 PHE B O 1
ATOM 4096 N N . ALA B 1 253 ? -10.32 -22.734 -2.033 1 97.75 253 ALA B N 1
ATOM 4097 C CA . ALA B 1 253 ? -10.391 -21.953 -3.268 1 97.75 253 ALA B CA 1
ATOM 4098 C C . ALA B 1 253 ? -9.352 -22.438 -4.277 1 97.75 253 ALA B C 1
ATOM 4100 O O . ALA B 1 253 ? -8.258 -22.859 -3.898 1 97.75 253 ALA B O 1
ATOM 4101 N N . HIS B 1 254 ? -9.711 -22.422 -5.512 1 98.31 254 HIS B N 1
ATOM 4102 C CA . HIS B 1 254 ? -8.773 -22.484 -6.629 1 98.31 254 HIS B CA 1
ATOM 4103 C C . HIS B 1 254 ? -8.406 -21.094 -7.125 1 98.31 254 HIS B C 1
ATOM 4105 O O . HIS B 1 254 ? -9.289 -20.297 -7.445 1 98.31 254 HIS B O 1
ATOM 4111 N N . ILE B 1 255 ? -7.156 -20.844 -7.148 1 98.19 255 ILE B N 1
ATOM 4112 C CA . ILE B 1 255 ? -6.66 -19.609 -7.77 1 98.19 255 ILE B CA 1
ATOM 4113 C C . ILE B 1 255 ? -5.93 -19.953 -9.07 1 98.19 255 ILE B C 1
ATOM 4115 O O . ILE B 1 255 ? -4.992 -20.75 -9.07 1 98.19 255 ILE B O 1
ATOM 4119 N N . ILE B 1 256 ? -6.387 -19.359 -10.094 1 98.06 256 ILE B N 1
ATOM 4120 C CA . ILE B 1 256 ? -5.809 -19.641 -11.398 1 98.06 256 ILE B CA 1
ATOM 4121 C C . ILE B 1 256 ? -5.141 -18.375 -11.953 1 98.06 256 ILE B C 1
ATOM 4123 O O . ILE B 1 256 ? -5.777 -17.328 -12.078 1 98.06 256 ILE B O 1
ATOM 4127 N N . LEU B 1 257 ? -3.887 -18.5 -12.234 1 97.94 257 LEU B N 1
ATOM 4128 C CA . LEU B 1 257 ? -3.131 -17.453 -12.922 1 97.94 257 LEU B CA 1
ATOM 4129 C C . LEU B 1 257 ? -2.857 -17.844 -14.367 1 97.94 257 LEU B C 1
ATOM 4131 O O . LEU B 1 257 ? -2.182 -18.844 -14.633 1 97.94 257 LEU B O 1
ATOM 4135 N N . ASP B 1 258 ? -3.455 -17.125 -15.219 1 97 258 ASP B N 1
ATOM 4136 C CA . ASP B 1 258 ? -3.291 -17.406 -16.641 1 97 258 ASP B CA 1
ATOM 4137 C C . ASP B 1 258 ? -2.262 -16.469 -17.266 1 97 258 ASP B C 1
ATOM 4139 O O . ASP B 1 258 ? -2.428 -15.25 -17.25 1 97 258 ASP B O 1
ATOM 4143 N N . PHE B 1 259 ? -1.371 -17.25 -17.719 1 94.06 259 PHE B N 1
ATOM 4144 C CA . PHE B 1 259 ? -0.39 -16.547 -18.531 1 94.06 259 PHE B CA 1
ATOM 4145 C C . PHE B 1 259 ? -0.572 -16.875 -20 1 94.06 259 PHE B C 1
ATOM 4147 O O . PHE B 1 259 ? -1.343 -17.766 -20.359 1 94.06 259 PHE B O 1
ATOM 4154 N N . ASP B 1 260 ? -0.348 -16.109 -20.969 1 89.31 260 ASP B N 1
ATOM 4155 C CA . ASP B 1 260 ? -0.471 -16.406 -22.406 1 89.31 260 ASP B CA 1
ATOM 4156 C C . ASP B 1 260 ? 0.166 -17.734 -22.75 1 89.31 260 ASP B C 1
ATOM 4158 O O . ASP B 1 260 ? -0.413 -18.531 -23.484 1 89.31 260 ASP B O 1
ATOM 4162 N N . ASP B 1 261 ? 1.244 -18.141 -22.094 1 91 261 ASP B N 1
ATOM 4163 C CA . ASP B 1 261 ? 2.051 -19.297 -22.484 1 91 261 ASP B CA 1
ATOM 4164 C C . ASP B 1 261 ? 2.076 -20.344 -21.375 1 91 261 ASP B C 1
ATOM 4166 O O . ASP B 1 261 ? 2.609 -21.438 -21.562 1 91 261 ASP B O 1
ATOM 4170 N N . MET B 1 262 ? 1.504 -20.062 -20.219 1 92.81 262 MET B N 1
ATOM 4171 C CA . MET B 1 262 ? 1.44 -21.047 -19.125 1 92.81 262 MET B CA 1
ATOM 4172 C C . MET B 1 262 ? 0.277 -20.75 -18.188 1 92.81 262 MET B C 1
ATOM 4174 O O . MET B 1 262 ? -0.292 -19.656 -18.234 1 92.81 262 MET B O 1
ATOM 4178 N N . ARG B 1 263 ? -0.055 -21.75 -17.438 1 95.62 263 ARG B N 1
ATOM 4179 C CA . ARG B 1 263 ? -1.146 -21.656 -16.469 1 95.62 263 ARG B CA 1
ATOM 4180 C C . ARG B 1 263 ? -0.722 -22.203 -15.109 1 95.62 263 ARG B C 1
ATOM 4182 O O . ARG B 1 263 ? -0.106 -23.266 -15.023 1 95.62 263 ARG B O 1
ATOM 4189 N N . ALA B 1 264 ? -1.038 -21.422 -14.109 1 97.81 264 ALA B N 1
ATOM 4190 C CA . ALA B 1 264 ? -0.752 -21.859 -12.75 1 97.81 264 ALA B CA 1
ATOM 4191 C C . ALA B 1 264 ? -2.041 -22.047 -11.945 1 97.81 264 ALA B C 1
ATOM 4193 O O . ALA B 1 264 ? -2.898 -21.172 -11.93 1 97.81 264 ALA B O 1
ATOM 4194 N N . LEU B 1 265 ? -2.162 -23.188 -11.375 1 98.31 265 LEU B N 1
ATOM 4195 C CA . LEU B 1 265 ? -3.283 -23.5 -10.492 1 98.31 265 LEU B CA 1
ATOM 4196 C C . LEU B 1 265 ? -2.826 -23.609 -9.047 1 98.31 265 LEU B C 1
ATOM 4198 O O . LEU B 1 265 ? -1.929 -24.391 -8.727 1 98.31 265 LEU B O 1
ATOM 4202 N N . LEU B 1 266 ? -3.387 -22.797 -8.211 1 98.31 266 LEU B N 1
ATOM 4203 C CA . LEU B 1 266 ? -3.176 -22.906 -6.77 1 98.31 266 LEU B CA 1
ATOM 4204 C C . LEU B 1 266 ? -4.43 -23.438 -6.074 1 98.31 266 LEU B C 1
ATOM 4206 O O . LEU B 1 266 ? -5.539 -22.984 -6.375 1 98.31 266 LEU B O 1
ATOM 4210 N N . VAL B 1 267 ? -4.273 -24.375 -5.266 1 97.56 267 VAL B N 1
ATOM 4211 C CA . VAL B 1 267 ? -5.34 -24.859 -4.395 1 97.56 267 VAL B CA 1
ATOM 4212 C C . VAL B 1 267 ? -5.074 -24.422 -2.957 1 97.56 267 VAL B C 1
ATOM 4214 O O . VAL B 1 267 ? -4.129 -24.891 -2.32 1 97.56 267 VAL B O 1
ATOM 4217 N N . ALA B 1 268 ? -5.906 -23.562 -2.492 1 97 268 ALA B N 1
ATOM 4218 C CA . ALA B 1 268 ? -5.723 -22.969 -1.168 1 97 268 ALA B CA 1
ATOM 4219 C C . ALA B 1 268 ? -6.824 -23.422 -0.211 1 97 268 ALA B C 1
ATOM 4221 O O . ALA B 1 268 ? -7.988 -23.062 -0.381 1 97 268 ALA B O 1
ATOM 4222 N N . PRO B 1 269 ? -6.426 -24.141 0.823 1 95.88 269 PRO B N 1
ATOM 4223 C CA . PRO B 1 269 ? -7.43 -24.516 1.826 1 95.88 269 PRO B CA 1
ATOM 4224 C C . PRO B 1 269 ? -7.867 -23.328 2.686 1 95.88 269 PRO B C 1
ATOM 4226 O O . PRO B 1 269 ? -7.133 -22.344 2.803 1 95.88 269 PRO B O 1
ATOM 4229 N N . SER B 1 270 ? -9.07 -23.391 3.238 1 95.75 270 SER B N 1
ATOM 4230 C CA . SER B 1 270 ? -9.531 -22.359 4.145 1 95.75 270 SER B CA 1
ATOM 4231 C C . SER B 1 270 ? -8.695 -22.312 5.422 1 95.75 270 SER B C 1
ATOM 4233 O O . SER B 1 270 ? -8.352 -23.359 5.973 1 95.75 270 SER B O 1
ATOM 4235 N N . ALA B 1 271 ? -8.172 -21.125 5.859 1 88.62 271 ALA B N 1
ATOM 4236 C CA . ALA B 1 271 ? -7.406 -20.938 7.086 1 88.62 271 ALA B CA 1
ATOM 4237 C C . ALA B 1 271 ? -8.328 -20.844 8.297 1 88.62 271 ALA B C 1
ATOM 4239 O O . ALA B 1 271 ? -7.859 -20.734 9.438 1 88.62 271 ALA B O 1
ATOM 4240 N N . VAL B 1 272 ? -9.539 -21.438 8.492 1 67.19 272 VAL B N 1
ATOM 4241 C CA . VAL B 1 272 ? -10.523 -21.281 9.562 1 67.19 272 VAL B CA 1
ATOM 4242 C C . VAL B 1 272 ? -9.82 -21.281 10.914 1 67.19 272 VAL B C 1
ATOM 4244 O O . VAL B 1 272 ? -8.977 -22.141 11.18 1 67.19 272 VAL B O 1
ATOM 4247 N N . HIS B 1 273 ? -9.539 -20.078 11.648 1 51.03 273 HIS B N 1
ATOM 4248 C CA . HIS B 1 273 ? -9.32 -20.125 13.086 1 51.03 273 HIS B CA 1
ATOM 4249 C C . HIS B 1 273 ? -10.602 -20.516 13.82 1 51.03 273 HIS B C 1
ATOM 4251 O O . HIS B 1 273 ? -11.703 -20.219 13.352 1 51.03 273 HIS B O 1
#

Sequence (546 aa):
MKFRGVIKNTHNLQLLLRAVHMISKIAKEVDLQLSQNTLSLVVVEPANKGGLQMKISIDRDELFSEYIMGGVSTERNEIHLEVPVGMLAEVLRHAVSAHSFRLKLSKKASPILVAVAELPSAVSAERCVSHDIPVRVIPVASWIKVAEQEDMEAKVRSFQVQQIRILLERMRSISSTCVFNIIKNNDGDIELIASAEIPQQVRVATTFKEVQYPAECGAAEVQIDIRKLSSIFGGLQTLPTSFEIHMVNKNFAHIILDFDDMRALLVAPSAVHMKFRGVIKNTHNLQLLLRAVHMISKIAKEVDLQLSQNTLSLVVV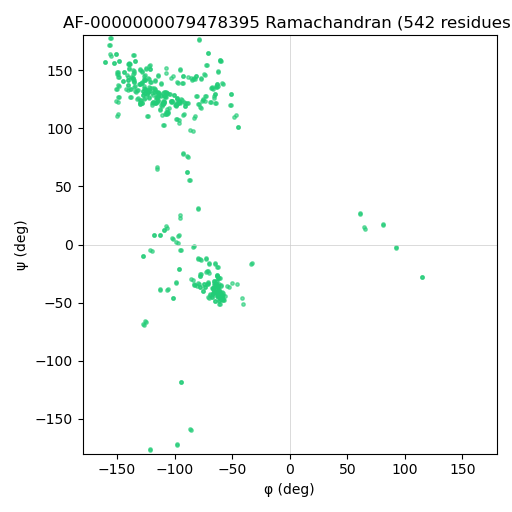EPANKGGLQMKISIDRDELFSEYIMGGVSTERNEIHLEVPVGMLAEVLRHAVSAHSFRLKLSKKASPILVAVAELPSAVSAERCVSHDIPVRVIPVASWIKVAEQEDMEAKVRSFQVQQIRILLERMRSISSTCVFNIIKNNDGDIELIASAEIPQQVRVATTFKEVQYPAECGAAEVQIDIRKLSSIFGGLQTLPTSFEIHMVNKNFAHIILDFDDMRALLVAPSAVH

Solvent-accessible surface area (backbone atoms only — not comparable to full-atom values): 28071 Å² total; per-residue (Å²): 112,44,41,37,37,28,29,65,44,46,66,38,50,50,50,52,45,50,53,47,51,49,46,51,61,76,38,62,54,32,39,39,34,38,42,89,57,34,41,31,44,34,42,74,44,55,67,94,77,59,33,41,29,38,33,36,45,29,48,37,78,72,46,31,80,40,81,46,73,42,21,78,37,88,90,47,44,39,42,43,30,42,35,48,34,65,59,54,46,51,54,44,64,74,37,54,74,18,56,30,38,34,42,30,59,45,75,70,97,53,48,25,40,37,37,38,28,38,32,82,41,95,55,96,58,72,45,71,50,73,47,79,40,67,40,42,79,53,53,77,91,68,65,81,84,82,74,87,74,85,89,52,46,16,46,40,35,31,63,57,38,69,61,49,46,54,46,38,54,54,35,53,75,56,22,60,42,35,35,41,33,35,43,64,44,97,88,65,47,54,33,42,34,41,30,27,48,38,88,79,39,38,36,39,38,38,36,38,49,61,52,47,61,59,93,82,46,47,60,28,39,34,38,28,65,40,61,54,57,32,46,35,54,71,68,49,88,66,79,46,63,31,40,30,46,32,27,34,64,70,44,33,34,40,38,36,38,34,38,97,79,37,39,35,42,31,42,38,38,40,54,80,130,110,46,40,36,37,29,28,64,42,46,67,38,49,49,51,51,45,50,54,47,51,49,45,51,60,75,38,63,55,31,40,40,34,41,45,89,57,35,42,29,44,33,42,74,46,54,69,94,78,58,34,42,28,38,34,35,45,30,48,37,80,73,46,29,81,40,79,47,73,42,22,78,40,90,90,47,44,39,43,42,29,42,35,48,34,66,59,54,46,50,56,43,62,73,36,55,77,18,56,30,37,35,42,31,60,46,75,70,97,54,48,26,39,38,35,37,25,37,33,81,42,97,55,94,59,71,45,71,49,76,46,80,40,69,40,44,78,52,52,77,93,68,64,81,84,82,74,86,74,84,90,52,46,16,45,42,36,28,63,57,38,70,61,48,47,53,46,38,54,54,35,51,75,57,21,59,42,35,36,40,33,35,44,67,44,96,88,65,49,54,32,43,33,42,30,28,50,39,88,77,39,38,36,39,38,39,36,38,48,59,51,46,61,60,92,82,48,46,60,28,40,36,38,29,66,39,60,52,58,34,48,35,54,70,67,49,88,68,78,47,63,31,41,29,46,32,25,35,63,70,45,33,34,39,38,36,39,34,37,96,77,37,40,35,42,32,41,38,40,39,55,80,128